Protein AF-0000000079972958 (afdb_homodimer)

Structure (mmCIF, N/CA/C/O back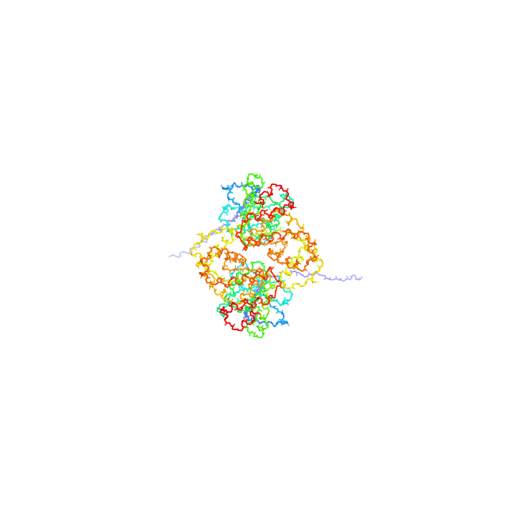bone):
data_AF-0000000079972958-model_v1
#
loop_
_entity.id
_entity.type
_entity.pdbx_description
1 polymer 'HET-domain-containing protein'
#
loop_
_atom_site.group_PDB
_atom_site.id
_atom_site.type_symbol
_atom_site.label_atom_id
_atom_site.label_alt_id
_atom_site.label_comp_id
_atom_site.label_asym_id
_atom_site.label_entity_id
_atom_site.label_seq_id
_atom_site.pdbx_PDB_ins_code
_atom_site.Cartn_x
_atom_site.Cartn_y
_atom_site.Cartn_z
_atom_site.occupancy
_atom_site.B_iso_or_equiv
_atom_site.auth_seq_id
_atom_site.auth_comp_id
_atom_site.auth_asym_id
_atom_site.auth_atom_id
_atom_site.pdbx_PDB_model_num
ATOM 1 N N . MET A 1 1 ? 38.952 42.717 -97.826 1 18.37 1 MET A N 1
ATOM 2 C CA . MET A 1 1 ? 38.58 41.315 -97.991 1 18.37 1 MET A CA 1
ATOM 3 C C . MET A 1 1 ? 37.731 40.835 -96.819 1 18.37 1 MET A C 1
ATOM 5 O O . MET A 1 1 ? 36.71 40.175 -97.016 1 18.37 1 MET A O 1
ATOM 9 N N . ARG A 1 2 ? 38.258 40.678 -95.54 1 16.23 2 ARG A N 1
ATOM 10 C CA . ARG A 1 2 ? 38.105 39.43 -94.799 1 16.23 2 ARG A CA 1
ATOM 11 C C . ARG A 1 2 ? 36.808 39.424 -93.998 1 16.23 2 ARG A C 1
ATOM 13 O O . ARG A 1 2 ? 36.576 38.523 -93.189 1 16.23 2 ARG A O 1
ATOM 20 N N . SER A 1 3 ? 36.064 40.448 -93.838 1 21.9 3 SER A N 1
ATOM 21 C CA . SER A 1 3 ? 35.404 40.597 -92.544 1 21.9 3 SER A CA 1
ATOM 22 C C . SER A 1 3 ? 34.349 39.516 -92.335 1 21.9 3 SER A C 1
ATOM 24 O O . SER A 1 3 ? 33.415 39.39 -93.13 1 21.9 3 SER A O 1
ATOM 26 N N . SER A 1 4 ? 34.718 38.474 -91.645 1 19.03 4 SER A N 1
ATOM 27 C CA . SER A 1 4 ? 34.192 37.132 -91.417 1 19.03 4 SER A CA 1
ATOM 28 C C . SER A 1 4 ? 32.726 37.176 -91.001 1 19.03 4 SER A C 1
ATOM 30 O O . SER A 1 4 ? 32.203 38.24 -90.663 1 19.03 4 SER A O 1
ATOM 32 N N . GLY A 1 5 ? 32.217 36.216 -90.134 1 18.17 5 GLY A N 1
ATOM 33 C CA . GLY A 1 5 ? 31.414 35.009 -90.249 1 18.17 5 GLY A CA 1
ATOM 34 C C . GLY A 1 5 ? 30.055 35.132 -89.587 1 18.17 5 GLY A C 1
ATOM 35 O O . GLY A 1 5 ? 29.027 34.864 -90.212 1 18.17 5 GLY A O 1
ATOM 36 N N . HIS A 1 6 ? 29.929 35.102 -88.16 1 19.56 6 HIS A N 1
ATOM 37 C CA . HIS A 1 6 ? 29.266 34.005 -87.464 1 19.56 6 HIS A CA 1
ATOM 38 C C . HIS A 1 6 ? 27.795 34.32 -87.214 1 19.56 6 HIS A C 1
ATOM 40 O O . HIS A 1 6 ? 27.444 35.46 -86.902 1 19.56 6 HIS A O 1
ATOM 46 N N . ARG A 1 7 ? 26.712 33.443 -87.592 1 19.74 7 ARG A N 1
ATOM 47 C CA . ARG A 1 7 ? 25.304 33.23 -87.911 1 19.74 7 ARG A CA 1
ATOM 48 C C . ARG A 1 7 ? 24.485 32.994 -86.646 1 19.74 7 ARG A C 1
ATOM 50 O O . ARG A 1 7 ? 23.284 32.726 -86.718 1 19.74 7 ARG A O 1
ATOM 57 N N . CYS A 1 8 ? 25.069 33.029 -85.416 1 17.07 8 CYS A N 1
ATOM 58 C CA . CYS A 1 8 ? 24.631 31.94 -84.551 1 17.07 8 CYS A CA 1
ATOM 59 C C . CYS A 1 8 ? 23.129 32.012 -84.301 1 17.07 8 CYS A C 1
ATOM 61 O O . CYS A 1 8 ? 22.415 31.026 -84.495 1 17.07 8 CYS A O 1
ATOM 63 N N . ALA A 1 9 ? 22.483 32.629 -83.243 1 18.6 9 ALA A N 1
ATOM 64 C CA . ALA A 1 9 ? 21.988 31.973 -82.036 1 18.6 9 ALA A CA 1
ATOM 65 C C . ALA A 1 9 ? 20.463 31.928 -82.023 1 18.6 9 ALA A C 1
ATOM 67 O O . ALA A 1 9 ? 19.862 31.284 -81.159 1 18.6 9 ALA A O 1
ATOM 68 N N . ASN A 1 10 ? 19.574 32.399 -82.988 1 19.25 10 ASN A N 1
ATOM 69 C CA . ASN A 1 10 ? 18.345 32.877 -82.364 1 19.25 10 ASN A CA 1
ATOM 70 C C . ASN A 1 10 ? 17.445 31.72 -81.939 1 19.25 10 ASN A C 1
ATOM 72 O O . ASN A 1 10 ? 17.091 30.871 -82.759 1 19.25 10 ASN A O 1
ATOM 76 N N . TYR A 1 11 ? 17.51 31.233 -80.711 1 20.78 11 TYR A N 1
ATOM 77 C CA . TYR A 1 11 ? 16.89 30.112 -80.014 1 20.78 11 TYR A CA 1
ATOM 78 C C . TYR A 1 11 ? 15.37 30.185 -80.107 1 20.78 11 TYR A C 1
ATOM 80 O O . TYR A 1 11 ? 14.8 31.274 -80.209 1 20.78 11 TYR A O 1
ATOM 88 N N . GLY A 1 12 ? 14.698 29.094 -80.548 1 20.96 12 GLY A N 1
ATOM 89 C CA . GLY A 1 12 ? 13.423 28.559 -81 1 20.96 12 GLY A CA 1
ATOM 90 C C . GLY A 1 12 ? 12.32 28.693 -79.967 1 20.96 12 GLY A C 1
ATOM 91 O O . GLY A 1 12 ? 12.592 28.772 -78.767 1 20.96 12 GLY A O 1
ATOM 92 N N . PRO A 1 13 ? 11.174 29.206 -80.44 1 20.55 13 PRO A N 1
ATOM 93 C CA . PRO A 1 13 ? 9.987 29.64 -79.699 1 20.55 13 PRO A CA 1
ATOM 94 C C . PRO A 1 13 ? 9.439 28.555 -78.775 1 20.55 13 PRO A C 1
ATOM 96 O O . PRO A 1 13 ? 9.709 27.369 -78.981 1 20.55 13 PRO A O 1
ATOM 99 N N . ARG A 1 14 ? 9.023 28.847 -77.562 1 23.15 14 ARG A N 1
ATOM 100 C CA . ARG A 1 14 ? 8.529 28.323 -76.293 1 23.15 14 ARG A CA 1
ATOM 101 C C . ARG A 1 14 ? 7.156 27.682 -76.462 1 23.15 14 ARG A C 1
ATOM 103 O O . ARG A 1 14 ? 6.185 28.362 -76.798 1 23.15 14 ARG A O 1
ATOM 110 N N . GLY A 1 15 ? 7.053 26.594 -77.332 1 19.16 15 GLY A N 1
ATOM 111 C CA . GLY A 1 15 ? 5.723 26.044 -77.544 1 19.16 15 GLY A CA 1
ATOM 112 C C . GLY A 1 15 ? 5.017 25.676 -76.253 1 19.16 15 GLY A C 1
ATOM 113 O O . GLY A 1 15 ? 5.643 25.169 -75.319 1 19.16 15 GLY A O 1
ATOM 114 N N . ALA A 1 16 ? 4 26.368 -75.877 1 23.12 16 ALA A N 1
ATOM 115 C CA . ALA A 1 16 ? 3.148 26.347 -74.691 1 23.12 16 ALA A CA 1
ATOM 116 C C . ALA A 1 16 ? 2.384 25.03 -74.587 1 23.12 16 ALA A C 1
ATOM 118 O O . ALA A 1 16 ? 1.653 24.804 -73.619 1 23.12 16 ALA A O 1
ATOM 119 N N . LEU A 1 17 ? 2.979 23.876 -74.982 1 21.68 17 LEU A N 1
ATOM 120 C CA . LEU A 1 17 ? 1.943 22.864 -75.16 1 21.68 17 LEU A CA 1
ATOM 121 C C . LEU A 1 17 ? 1.133 22.685 -73.88 1 21.68 17 LEU A C 1
ATOM 123 O O . LEU A 1 17 ? 1.622 22.972 -72.786 1 21.68 17 LEU A O 1
ATOM 127 N N . PRO A 1 18 ? -0.15 22.084 -74.059 1 22.5 18 PRO A N 1
ATOM 128 C CA . PRO A 1 18 ? -1.396 21.914 -73.309 1 22.5 18 PRO A CA 1
ATOM 129 C C . PRO A 1 18 ? -1.223 21.043 -72.066 1 22.5 18 PRO A C 1
ATOM 131 O O . PRO A 1 18 ? -0.293 20.235 -71.999 1 22.5 18 PRO A O 1
ATOM 134 N N . ARG A 1 19 ? -1.933 21.499 -70.976 1 24.35 19 ARG A N 1
ATOM 135 C CA . ARG A 1 19 ? -2.154 21.146 -69.577 1 24.35 19 ARG A CA 1
ATOM 136 C C . ARG A 1 19 ? -2.73 19.74 -69.452 1 24.35 19 ARG A C 1
ATOM 138 O O . ARG A 1 19 ? -3.946 19.568 -69.345 1 24.35 19 ARG A O 1
ATOM 145 N N . HIS A 1 20 ? -2.487 18.769 -70.363 1 21.96 20 HIS A N 1
ATOM 146 C CA . HIS A 1 20 ? -3.293 17.594 -70.048 1 21.96 20 HIS A CA 1
ATOM 147 C C . HIS A 1 20 ? -2.956 17.05 -68.664 1 21.96 20 HIS A C 1
ATOM 149 O O . HIS A 1 20 ? -1.799 16.73 -68.382 1 21.96 20 HIS A O 1
ATOM 155 N N . GLN A 1 21 ? -3.674 17.579 -67.679 1 23.26 21 GLN A N 1
ATOM 156 C CA . GLN A 1 21 ? -3.615 17.074 -66.311 1 23.26 21 GLN A CA 1
ATOM 157 C C . GLN A 1 21 ? -3.926 15.581 -66.262 1 23.26 21 GLN A C 1
ATOM 159 O O . GLN A 1 21 ? -5.041 15.163 -66.58 1 23.26 21 GLN A O 1
ATOM 164 N N . ARG A 1 22 ? -3.03 14.696 -66.824 1 23.38 22 ARG A N 1
ATOM 165 C CA . ARG A 1 22 ? -3.284 13.279 -66.584 1 23.38 22 ARG A CA 1
ATOM 166 C C . ARG A 1 22 ? -3.563 13.015 -65.108 1 23.38 22 ARG A C 1
ATOM 168 O O . ARG A 1 22 ? -2.757 13.369 -64.246 1 23.38 22 ARG A O 1
ATOM 175 N N . ASN A 1 23 ? -4.822 12.961 -64.752 1 23.65 23 ASN A N 1
ATOM 176 C CA . ASN A 1 23 ? -5.325 12.411 -63.498 1 23.65 23 ASN A CA 1
ATOM 177 C C . ASN A 1 23 ? -4.793 11.003 -63.249 1 23.65 23 ASN A C 1
ATOM 179 O O . ASN A 1 23 ? -5.175 10.059 -63.943 1 23.65 23 ASN A O 1
ATOM 183 N N . ALA A 1 24 ? -3.474 10.82 -63.257 1 26.4 24 ALA A N 1
ATOM 184 C CA . ALA A 1 24 ? -3.03 9.486 -62.862 1 26.4 24 ALA A CA 1
ATOM 185 C C . ALA A 1 24 ? -3.75 9.019 -61.6 1 26.4 24 ALA A C 1
ATOM 187 O O . ALA A 1 24 ? -3.7 9.688 -60.565 1 26.4 24 ALA A O 1
ATOM 188 N N . ARG A 1 25 ? -4.841 8.301 -61.832 1 27.37 25 ARG A N 1
ATOM 189 C CA . ARG A 1 25 ? -5.444 7.469 -60.795 1 27.37 25 ARG A CA 1
ATOM 190 C C . ARG A 1 25 ? -4.38 6.687 -60.033 1 27.37 25 ARG A C 1
ATOM 192 O O . ARG A 1 25 ? -3.687 5.846 -60.611 1 27.37 25 ARG A O 1
ATOM 199 N N . ILE A 1 26 ? -3.594 7.366 -59.219 1 28.42 26 ILE A N 1
ATOM 200 C CA . ILE A 1 26 ? -2.763 6.58 -58.314 1 28.42 26 ILE A CA 1
ATOM 201 C C . ILE A 1 26 ? -3.602 5.48 -57.667 1 28.42 26 ILE A C 1
ATOM 203 O O . ILE A 1 26 ? -4.568 5.765 -56.956 1 28.42 26 ILE A O 1
ATOM 207 N N . SER A 1 27 ? -3.909 4.431 -58.501 1 28.02 27 SER A N 1
ATOM 208 C CA . SER A 1 27 ? -4.423 3.251 -57.812 1 28.02 27 SER A CA 1
ATOM 209 C C . SER A 1 27 ? -3.647 2.98 -56.527 1 28.02 27 SER A C 1
ATOM 211 O O . SER A 1 27 ? -2.449 2.694 -56.568 1 28.02 27 SER A O 1
ATOM 213 N N . VAL A 1 28 ? -3.995 3.745 -55.524 1 29.52 28 VAL A N 1
ATOM 214 C CA . VAL A 1 28 ? -3.518 3.308 -54.216 1 29.52 28 VAL A CA 1
ATOM 215 C C . VAL A 1 28 ? -3.658 1.793 -54.094 1 29.52 28 VAL A C 1
ATOM 217 O O . VAL A 1 28 ? -4.772 1.264 -54.099 1 29.52 28 VAL A O 1
ATOM 220 N N . ILE A 1 29 ? -2.866 1.019 -54.817 1 31.77 29 ILE A N 1
ATOM 221 C CA . ILE A 1 29 ? -2.795 -0.39 -54.445 1 31.77 29 ILE A CA 1
ATOM 222 C C . ILE A 1 29 ? -2.928 -0.531 -52.93 1 31.77 29 ILE A C 1
ATOM 224 O O . ILE A 1 29 ? -2.128 0.027 -52.175 1 31.77 29 ILE A O 1
ATOM 228 N N . GLN A 1 30 ? -4.202 -0.473 -52.499 1 33.03 30 GLN A N 1
ATOM 229 C CA . GLN A 1 30 ? -4.438 -0.935 -51.135 1 33.03 30 GLN A CA 1
ATOM 230 C C . GLN A 1 30 ? -3.547 -2.127 -50.797 1 33.03 30 GLN A C 1
ATOM 232 O O . GLN A 1 30 ? -3.504 -3.108 -51.543 1 33.03 30 GLN A O 1
ATOM 237 N N . SER A 1 31 ? -2.339 -1.907 -50.422 1 35.89 31 SER A N 1
ATOM 238 C CA . SER A 1 31 ? -1.564 -3.041 -49.931 1 35.89 31 SER A CA 1
ATOM 239 C C . SER A 1 31 ? -2.468 -4.104 -49.315 1 35.89 31 SER A C 1
ATOM 241 O O . SER A 1 31 ? -3.497 -3.78 -48.718 1 35.89 31 SER A O 1
ATOM 243 N N . PRO A 1 32 ? -2.637 -5.289 -49.892 1 33.8 32 PRO A N 1
ATOM 244 C CA . PRO A 1 32 ? -3.467 -6.313 -49.253 1 33.8 32 PRO A CA 1
ATOM 245 C C . PRO A 1 32 ? -3.474 -6.202 -47.73 1 33.8 32 PRO A C 1
ATOM 247 O O . PRO A 1 32 ? -2.487 -5.762 -47.135 1 33.8 32 PRO A O 1
ATOM 250 N N . ARG A 1 33 ? -4.514 -5.962 -47.135 1 37.81 33 ARG A N 1
ATOM 251 C CA . ARG A 1 33 ? -4.697 -6.221 -45.711 1 37.81 33 ARG A CA 1
ATOM 252 C C . ARG A 1 33 ? -3.919 -7.458 -45.274 1 37.81 33 ARG A C 1
ATOM 254 O O . ARG A 1 33 ? -4.214 -8.571 -45.714 1 37.81 33 ARG A O 1
ATOM 261 N N . ARG A 1 34 ? -2.568 -7.435 -45.194 1 39.12 34 ARG A N 1
ATOM 262 C CA . ARG A 1 34 ? -1.866 -8.566 -44.596 1 39.12 34 ARG A CA 1
ATOM 263 C C . ARG A 1 34 ? -2.733 -9.255 -43.547 1 39.12 34 ARG A C 1
ATOM 265 O O . ARG A 1 34 ? -3.204 -8.614 -42.605 1 39.12 34 ARG A O 1
ATOM 272 N N . HIS A 1 35 ? -3.527 -10.127 -43.841 1 42.9 35 HIS A N 1
ATOM 273 C CA . HIS A 1 35 ? -4.111 -11.023 -42.849 1 42.9 35 HIS A CA 1
ATOM 274 C C . HIS A 1 35 ? -3.127 -11.311 -41.72 1 42.9 35 HIS A C 1
ATOM 276 O O . HIS A 1 35 ? -2.164 -12.059 -41.906 1 42.9 35 HIS A O 1
ATOM 282 N N . HIS A 1 36 ? -2.716 -10.38 -41.015 1 51.41 36 HIS A N 1
ATOM 283 C CA . HIS A 1 36 ? -1.821 -10.523 -39.872 1 51.41 36 HIS A CA 1
ATOM 284 C C . HIS A 1 36 ? -2.18 -11.749 -39.04 1 51.41 36 HIS A C 1
ATOM 286 O O . HIS A 1 36 ? -3.266 -11.814 -38.459 1 51.41 36 HIS A O 1
ATOM 292 N N . PHE A 1 37 ? -1.855 -12.922 -39.533 1 58.39 37 PHE A N 1
ATOM 293 C CA . PHE A 1 37 ? -2.005 -14.186 -38.822 1 58.39 37 PHE A CA 1
ATOM 294 C C . PHE A 1 37 ? -1.494 -14.066 -37.391 1 58.39 37 PHE A C 1
ATOM 296 O O . PHE A 1 37 ? -0.339 -13.696 -37.168 1 58.39 37 PHE A O 1
ATOM 303 N N . ILE A 1 38 ? -2.388 -13.879 -36.439 1 71.11 38 ILE A N 1
ATOM 304 C CA . ILE A 1 38 ? -2.05 -13.877 -35.02 1 71.11 38 ILE A CA 1
ATOM 305 C C . ILE A 1 38 ? -1.629 -15.28 -34.588 1 71.11 38 ILE A C 1
ATOM 307 O O . ILE A 1 38 ? -2.337 -16.256 -34.849 1 71.11 38 ILE A O 1
ATOM 311 N N . MET A 1 39 ? -0.328 -15.495 -34.405 1 82.48 39 MET A N 1
ATOM 312 C CA . MET A 1 39 ? 0.185 -16.798 -33.993 1 82.48 39 MET A CA 1
ATOM 313 C C . MET A 1 39 ? 0.313 -16.878 -32.475 1 82.48 39 MET A C 1
ATOM 315 O O . MET A 1 39 ? 0.32 -15.851 -31.794 1 82.48 39 MET A O 1
ATOM 319 N N . ALA A 1 40 ? 0.333 -18.091 -31.983 1 86.75 40 ALA A N 1
ATOM 320 C CA . ALA A 1 40 ? 0.544 -18.343 -30.56 1 86.75 40 ALA A CA 1
ATOM 321 C C . ALA A 1 40 ? 1.968 -17.984 -30.145 1 86.75 40 ALA A C 1
ATOM 323 O O . ALA A 1 40 ? 2.92 -18.239 -30.886 1 86.75 40 ALA A O 1
ATOM 324 N N . TYR A 1 41 ? 2.111 -17.381 -29.112 1 89.19 41 TYR A N 1
ATOM 325 C CA . TYR A 1 41 ? 3.414 -17.019 -28.567 1 89.19 41 TYR A CA 1
ATOM 326 C C . TYR A 1 41 ? 4.211 -18.261 -28.187 1 89.19 41 TYR A C 1
ATOM 328 O O . TYR A 1 41 ? 3.658 -19.218 -27.641 1 89.19 41 TYR A O 1
ATOM 336 N N . SER A 1 42 ? 5.469 -18.257 -28.466 1 88.62 42 SER A N 1
ATOM 337 C CA . SER A 1 42 ? 6.366 -19.334 -28.06 1 88.62 42 SER A CA 1
ATOM 338 C C . SER A 1 42 ? 7.328 -18.87 -26.971 1 88.62 42 SER A C 1
ATOM 340 O O . SER A 1 42 ? 8.112 -17.943 -27.182 1 88.62 42 SER A O 1
ATOM 342 N N . TYR A 1 43 ? 7.259 -19.543 -25.88 1 93.25 43 TYR A N 1
ATOM 343 C CA . TYR A 1 43 ? 8.137 -19.202 -24.766 1 93.25 43 TYR A CA 1
ATOM 344 C C . TYR A 1 43 ? 9.596 -19.453 -25.125 1 93.25 43 TYR A C 1
ATOM 346 O O . TYR A 1 43 ? 9.922 -20.457 -25.763 1 93.25 43 TYR A O 1
ATOM 354 N N . GLU A 1 44 ? 10.364 -18.554 -24.81 1 91.02 44 GLU A N 1
ATOM 355 C CA . GLU A 1 44 ? 11.804 -18.778 -24.898 1 91.02 44 GLU A CA 1
ATOM 356 C C . GLU A 1 44 ? 12.343 -19.414 -23.62 1 91.02 44 GLU A C 1
ATOM 358 O O . GLU A 1 44 ? 11.892 -19.087 -22.52 1 91.02 44 GLU A O 1
ATOM 363 N N . ARG A 1 45 ? 13.288 -20.305 -23.805 1 91.83 45 ARG A N 1
ATOM 364 C CA . ARG A 1 45 ? 13.9 -20.955 -22.651 1 91.83 45 ARG A CA 1
ATOM 365 C C . ARG A 1 45 ? 14.59 -19.936 -21.75 1 91.83 45 ARG A C 1
ATOM 367 O O . ARG A 1 45 ? 15.231 -19.003 -22.238 1 91.83 45 ARG A O 1
ATOM 374 N N . LEU A 1 46 ? 14.493 -20.134 -20.439 1 93.34 46 LEU A N 1
ATOM 375 C CA . LEU A 1 46 ? 15.174 -19.278 -19.474 1 93.34 46 LEU A CA 1
ATOM 376 C C . LEU A 1 46 ? 16.678 -19.534 -19.487 1 93.34 46 LEU A C 1
ATOM 378 O O . LEU A 1 46 ? 17.118 -20.663 -19.717 1 93.34 46 LEU A O 1
ATOM 382 N N . ASP A 1 47 ? 17.456 -18.544 -19.286 1 87.85 47 ASP A N 1
ATOM 383 C CA . ASP A 1 47 ? 18.911 -18.622 -19.373 1 87.85 47 ASP A CA 1
ATOM 384 C C . ASP A 1 47 ? 19.469 -19.617 -18.358 1 87.85 47 ASP A C 1
ATOM 386 O O . ASP A 1 47 ? 20.365 -20.401 -18.678 1 87.85 47 ASP A O 1
ATOM 390 N N . THR A 1 48 ? 19.009 -19.49 -17.171 1 88.49 48 THR A N 1
ATOM 391 C CA . THR A 1 48 ? 19.456 -20.384 -16.108 1 88.49 48 THR A CA 1
ATOM 392 C C . THR A 1 48 ? 18.285 -20.796 -15.22 1 88.49 48 THR A C 1
ATOM 394 O O . THR A 1 48 ? 17.17 -20.297 -15.384 1 88.49 48 THR A O 1
ATOM 397 N N . HIS A 1 49 ? 18.595 -21.655 -14.313 1 86.61 49 HIS A N 1
ATOM 398 C CA . HIS A 1 49 ? 17.576 -22.145 -13.391 1 86.61 49 HIS A CA 1
ATOM 399 C C . HIS A 1 49 ? 17.218 -21.086 -12.353 1 86.61 49 HIS A C 1
ATOM 401 O O . HIS A 1 49 ? 16.214 -21.216 -11.65 1 86.61 49 HIS A O 1
ATOM 407 N N . ARG A 1 50 ? 17.938 -19.989 -12.31 1 90.91 50 ARG A N 1
ATOM 408 C CA . ARG A 1 50 ? 17.674 -18.925 -11.346 1 90.91 50 ARG A CA 1
ATOM 409 C C . ARG A 1 50 ? 16.911 -17.775 -11.995 1 90.91 50 ARG A C 1
ATOM 411 O O . ARG A 1 50 ? 16.481 -16.844 -11.31 1 90.91 50 ARG A O 1
ATOM 418 N N . ASN A 1 51 ? 16.77 -17.941 -13.255 1 95.61 51 ASN A N 1
ATOM 419 C CA . ASN A 1 51 ? 16.085 -16.856 -13.95 1 95.61 51 ASN A CA 1
ATOM 420 C C . ASN A 1 51 ? 14.57 -17.027 -13.901 1 95.61 51 ASN A C 1
ATOM 422 O O . ASN A 1 51 ? 14.065 -18.15 -13.94 1 95.61 51 ASN A O 1
ATOM 426 N N . ILE A 1 52 ? 13.975 -15.925 -13.811 1 96.74 52 ILE A N 1
ATOM 427 C CA . ILE A 1 52 ? 12.519 -15.894 -13.892 1 96.74 52 ILE A CA 1
ATOM 428 C C . ILE A 1 52 ? 12.083 -14.905 -14.97 1 96.74 52 ILE A C 1
ATOM 430 O O . ILE A 1 52 ? 12.872 -14.061 -15.403 1 96.74 52 ILE A O 1
ATOM 434 N N . ARG A 1 53 ? 10.86 -15.109 -15.44 1 96.89 53 ARG A N 1
ATOM 435 C CA . ARG A 1 53 ? 10.273 -14.219 -16.437 1 96.89 53 ARG A CA 1
ATOM 436 C C . ARG A 1 53 ? 9.397 -13.159 -15.777 1 96.89 53 ARG A C 1
ATOM 438 O O . ARG A 1 53 ? 8.558 -13.478 -14.932 1 96.89 53 ARG A O 1
ATOM 445 N N . ILE A 1 54 ? 9.671 -11.895 -16.108 1 97.81 54 ILE A N 1
ATOM 446 C CA . ILE A 1 54 ? 8.841 -10.792 -15.634 1 97.81 54 ILE A CA 1
ATOM 447 C C . ILE A 1 54 ? 7.933 -10.308 -16.762 1 97.81 54 ILE A C 1
ATOM 449 O O . ILE A 1 54 ? 8.39 -10.094 -17.887 1 97.81 54 ILE A O 1
ATOM 453 N N . LEU A 1 55 ? 6.679 -10.202 -16.464 1 97.88 55 LEU A N 1
ATOM 454 C CA . LEU A 1 55 ? 5.674 -9.694 -17.392 1 97.88 55 LEU A CA 1
ATOM 455 C C . LEU A 1 55 ? 5.661 -8.169 -17.398 1 97.88 55 LEU A C 1
ATOM 457 O O . LEU A 1 55 ? 5.407 -7.542 -16.367 1 97.88 55 LEU A O 1
ATOM 461 N N . LEU A 1 56 ? 6.008 -7.588 -18.478 1 97.84 56 LEU A N 1
ATOM 462 C CA . LEU A 1 56 ? 5.808 -6.156 -18.67 1 97.84 56 LEU A CA 1
ATOM 463 C C . LEU A 1 56 ? 4.443 -5.876 -19.289 1 97.84 56 LEU A C 1
ATOM 465 O O . LEU A 1 56 ? 4.256 -6.05 -20.496 1 97.84 56 LEU A O 1
ATOM 469 N N . LEU A 1 57 ? 3.509 -5.467 -18.493 1 97.28 57 LEU A N 1
ATOM 470 C CA . LEU A 1 57 ? 2.134 -5.247 -18.93 1 97.28 57 LEU A CA 1
ATOM 471 C C . LEU A 1 57 ? 1.942 -3.816 -19.421 1 97.28 57 LEU A C 1
ATOM 473 O O . LEU A 1 57 ? 2.141 -2.864 -18.663 1 97.28 57 LEU A O 1
ATOM 477 N N . ALA A 1 58 ? 1.513 -3.671 -20.613 1 96.01 58 ALA A N 1
ATOM 478 C CA . ALA A 1 58 ? 1.341 -2.352 -21.214 1 96.01 58 ALA A CA 1
ATOM 479 C C . ALA A 1 58 ? 0.171 -1.607 -20.578 1 96.01 58 ALA A C 1
ATOM 481 O O . ALA A 1 58 ? -0.86 -2.209 -20.266 1 96.01 58 ALA A O 1
ATOM 482 N N . PRO A 1 59 ? 0.337 -0.308 -20.44 1 94.72 59 PRO A N 1
ATOM 483 C CA . PRO A 1 59 ? -0.733 0.489 -19.836 1 94.72 59 PRO A CA 1
ATOM 484 C C . PRO A 1 59 ? -1.901 0.726 -20.79 1 94.72 59 PRO A C 1
ATOM 486 O O . PRO A 1 59 ? -1.767 0.524 -22 1 94.72 59 PRO A O 1
ATOM 489 N N . SER A 1 60 ? -3.03 1.007 -20.221 1 93.37 60 SER A N 1
ATOM 490 C CA . SER A 1 60 ? -4.181 1.472 -20.988 1 93.37 60 SER A CA 1
ATOM 491 C C . SER A 1 60 ? -5.171 2.22 -20.101 1 93.37 60 SER A C 1
ATOM 493 O O . SER A 1 60 ? -5.454 1.793 -18.98 1 93.37 60 SER A O 1
ATOM 495 N N . VAL A 1 61 ? -5.669 3.317 -20.577 1 88.82 61 VAL A N 1
ATOM 496 C CA . VAL A 1 61 ? -6.706 4.054 -19.862 1 88.82 61 VAL A CA 1
ATOM 497 C C . VAL A 1 61 ? -8.044 3.332 -20.003 1 88.82 61 VAL A C 1
ATOM 499 O O . VAL A 1 61 ? -8.913 3.446 -19.135 1 88.82 61 VAL A O 1
ATOM 502 N N . ASP A 1 62 ? -8.12 2.574 -21.088 1 88.87 62 ASP A N 1
ATOM 503 C CA . ASP A 1 62 ? -9.331 1.812 -21.375 1 88.87 62 ASP A CA 1
ATOM 504 C C . ASP A 1 62 ? -9.222 0.385 -20.842 1 88.87 62 ASP A C 1
ATOM 506 O O . ASP A 1 62 ? -8.489 -0.436 -21.397 1 88.87 62 ASP A O 1
ATOM 510 N N . HIS A 1 63 ? -10.011 0.064 -19.91 1 83.94 63 HIS A N 1
ATOM 511 C CA . HIS A 1 63 ? -9.957 -1.24 -19.259 1 83.94 63 HIS A CA 1
ATOM 512 C C . HIS A 1 63 ? -10.453 -2.341 -20.19 1 83.94 63 HIS A C 1
ATOM 514 O O . HIS A 1 63 ? -10.178 -3.522 -19.963 1 83.94 63 HIS A O 1
ATOM 520 N N . SER A 1 64 ? -11.135 -1.995 -21.153 1 88.49 64 SER A N 1
ATOM 521 C CA . SER A 1 64 ? -11.691 -2.987 -22.067 1 88.49 64 SER A CA 1
ATOM 522 C C . SER A 1 64 ? -10.725 -3.289 -23.209 1 88.49 64 SER A C 1
ATOM 524 O O . SER A 1 64 ? -10.928 -4.241 -23.964 1 88.49 64 SER A O 1
ATOM 526 N N . SER A 1 65 ? -9.658 -2.502 -23.351 1 91.74 65 SER A N 1
ATOM 527 C CA . SER A 1 65 ? -8.667 -2.731 -24.397 1 91.74 65 SER A CA 1
ATOM 528 C C . SER A 1 65 ? -7.914 -4.037 -24.169 1 91.74 65 SER A C 1
ATOM 530 O O . SER A 1 65 ? -7.759 -4.48 -23.029 1 91.74 65 SER A O 1
ATOM 532 N N . PRO A 1 66 ? -7.506 -4.63 -25.21 1 93.12 66 PRO A N 1
ATOM 533 C CA . PRO A 1 66 ? -6.752 -5.879 -25.076 1 93.12 66 PRO A CA 1
ATOM 534 C C . PRO A 1 66 ? -5.486 -5.717 -24.237 1 93.12 66 PRO A C 1
ATOM 536 O O . PRO A 1 66 ? -4.854 -4.658 -24.265 1 93.12 66 PRO A O 1
ATOM 539 N N . LEU A 1 67 ? -5.173 -6.739 -23.522 1 95.65 67 LEU A N 1
ATOM 540 C CA . LEU A 1 67 ? -3.937 -6.755 -22.747 1 95.65 67 LEU A CA 1
ATOM 541 C C . LEU A 1 67 ? -2.734 -7.011 -23.649 1 95.65 67 LEU A C 1
ATOM 543 O O . LEU A 1 67 ? -2.763 -7.914 -24.488 1 95.65 67 LEU A O 1
ATOM 547 N N . CYS A 1 68 ? -1.737 -6.233 -23.48 1 95.13 68 CYS A N 1
ATOM 548 C CA . CYS A 1 68 ? -0.495 -6.387 -24.229 1 95.13 68 CYS A CA 1
ATOM 549 C C . CYS A 1 68 ? 0.696 -6.529 -23.288 1 95.13 68 CYS A C 1
ATOM 551 O O . CYS A 1 68 ? 0.733 -5.901 -22.228 1 95.13 68 CYS A O 1
ATOM 553 N N . PHE A 1 69 ? 1.626 -7.332 -23.778 1 95.82 69 PHE A N 1
ATOM 554 C CA . PHE A 1 69 ? 2.717 -7.606 -22.85 1 95.82 69 PHE A CA 1
ATOM 555 C C . PHE A 1 69 ? 4.026 -7.82 -23.602 1 95.82 69 PHE A C 1
ATOM 557 O O . PHE A 1 69 ? 4.025 -8.001 -24.821 1 95.82 69 PHE A O 1
ATOM 564 N N . THR A 1 70 ? 5.13 -7.717 -22.907 1 94.91 70 THR A N 1
ATOM 565 C CA . THR A 1 70 ? 6.427 -8.303 -23.226 1 94.91 70 THR A CA 1
ATOM 566 C C . THR A 1 70 ? 7.019 -9.003 -22.006 1 94.91 70 THR A C 1
ATOM 568 O O . THR A 1 70 ? 6.497 -8.875 -20.896 1 94.91 70 THR A O 1
ATOM 571 N N . PHE A 1 71 ? 8.05 -9.869 -22.276 1 95.5 71 PHE A N 1
ATOM 572 C CA . PHE A 1 71 ? 8.722 -10.542 -21.17 1 95.5 71 PHE A CA 1
ATOM 573 C C . PHE A 1 71 ? 10.15 -10.034 -21.014 1 95.5 71 PHE A C 1
ATOM 575 O O . PHE A 1 71 ? 10.788 -9.646 -21.995 1 95.5 71 PHE A O 1
ATOM 582 N N . GLU A 1 72 ? 10.545 -10 -19.838 1 95.82 72 GLU A N 1
ATOM 583 C CA . GLU A 1 72 ? 11.946 -9.782 -19.489 1 95.82 72 GLU A CA 1
ATOM 584 C C . GLU A 1 72 ? 12.473 -10.901 -18.596 1 95.82 72 GLU A C 1
ATOM 586 O O . GLU A 1 72 ? 11.814 -11.296 -17.632 1 95.82 72 GLU A O 1
ATOM 591 N N . ASP A 1 73 ? 13.592 -11.41 -18.927 1 95.33 73 ASP A N 1
ATOM 592 C CA . ASP A 1 73 ? 14.26 -12.43 -18.125 1 95.33 73 ASP A CA 1
ATOM 593 C C . ASP A 1 73 ? 15.205 -11.796 -17.107 1 95.33 73 ASP A C 1
ATOM 595 O O . ASP A 1 73 ? 16.061 -10.985 -17.467 1 95.33 73 ASP A O 1
ATOM 599 N N . ILE A 1 74 ? 15.043 -12.177 -15.876 1 95.78 74 ILE A N 1
ATOM 600 C CA . ILE A 1 74 ? 15.907 -11.573 -14.867 1 95.78 74 ILE A CA 1
ATOM 601 C C . ILE A 1 74 ? 16.405 -12.648 -13.903 1 95.78 74 ILE A C 1
ATOM 603 O O . ILE A 1 74 ? 15.713 -13.639 -13.658 1 95.78 74 ILE A O 1
ATOM 607 N N . ASP A 1 75 ? 17.543 -12.435 -13.412 1 95.1 75 ASP A N 1
ATOM 608 C CA . ASP A 1 75 ? 18.078 -13.274 -12.344 1 95.1 75 ASP A CA 1
ATOM 609 C C . ASP A 1 75 ? 17.412 -12.953 -11.008 1 95.1 75 ASP A C 1
ATOM 611 O O . ASP A 1 75 ? 17.434 -11.806 -10.557 1 95.1 75 ASP A O 1
ATOM 615 N N . ILE A 1 76 ? 16.858 -13.985 -10.339 1 92.55 76 ILE A N 1
ATOM 616 C CA . ILE A 1 76 ? 16.062 -13.793 -9.133 1 92.55 76 ILE A CA 1
ATOM 617 C C . ILE A 1 76 ? 16.923 -13.165 -8.04 1 92.55 76 ILE A C 1
ATOM 619 O O . ILE A 1 76 ? 16.426 -12.394 -7.215 1 92.55 76 ILE A O 1
ATOM 623 N N . ILE A 1 77 ? 18.176 -13.346 -8 1 85.48 77 ILE A N 1
ATOM 624 C CA . ILE A 1 77 ? 19.06 -12.84 -6.954 1 85.48 77 ILE A CA 1
ATOM 625 C C . ILE A 1 77 ? 19.179 -11.322 -7.069 1 85.48 77 ILE A C 1
ATOM 627 O O . ILE A 1 77 ? 19.398 -10.634 -6.07 1 85.48 77 ILE A O 1
ATOM 631 N N . ASN A 1 78 ? 18.914 -10.799 -8.286 1 83.73 78 ASN A N 1
ATOM 632 C CA . ASN A 1 78 ? 19.019 -9.364 -8.527 1 83.73 78 ASN A CA 1
ATOM 633 C C . ASN A 1 78 ? 17.648 -8.73 -8.744 1 83.73 78 ASN A C 1
ATOM 635 O O . ASN A 1 78 ? 17.551 -7.608 -9.245 1 83.73 78 ASN A O 1
ATOM 639 N N . ALA A 1 79 ? 16.65 -9.446 -8.354 1 86.39 79 ALA A N 1
ATOM 640 C CA . ALA A 1 79 ? 15.312 -9.013 -8.747 1 86.39 79 ALA A CA 1
ATOM 641 C C . ALA A 1 79 ? 14.625 -8.257 -7.614 1 86.39 79 ALA A C 1
ATOM 643 O O . ALA A 1 79 ? 13.477 -7.827 -7.752 1 86.39 79 ALA A O 1
ATOM 644 N N . ASP A 1 80 ? 15.297 -7.917 -6.544 1 82.81 80 ASP A N 1
ATOM 645 C CA . ASP A 1 80 ? 14.669 -7.293 -5.383 1 82.81 80 ASP A CA 1
ATOM 646 C C . ASP A 1 80 ? 13.978 -5.987 -5.768 1 82.81 80 ASP A C 1
ATOM 648 O O . ASP A 1 80 ? 14.605 -5.092 -6.34 1 82.81 80 ASP A O 1
ATOM 652 N N . ASP A 1 81 ? 12.702 -5.966 -5.501 1 85.73 81 ASP A N 1
ATOM 653 C CA . ASP A 1 81 ? 11.905 -4.749 -5.621 1 85.73 81 ASP A CA 1
ATOM 654 C C . ASP A 1 81 ? 11.719 -4.357 -7.086 1 85.73 81 ASP A C 1
ATOM 656 O O . ASP A 1 81 ? 11.512 -3.182 -7.398 1 85.73 81 ASP A O 1
ATOM 660 N N . GLN A 1 82 ? 11.879 -5.296 -8.021 1 91.48 82 GLN A N 1
ATOM 661 C CA . GLN A 1 82 ? 11.85 -4.943 -9.436 1 91.48 82 GLN A CA 1
ATOM 662 C C . GLN A 1 82 ? 10.515 -5.323 -10.071 1 91.48 82 GLN A C 1
ATOM 664 O O . GLN A 1 82 ? 10.254 -4.989 -11.228 1 91.48 82 GLN A O 1
ATOM 669 N N . TYR A 1 83 ? 9.769 -5.986 -9.315 1 95.99 83 TYR A N 1
ATOM 670 C CA . TYR A 1 83 ? 8.484 -6.44 -9.835 1 95.99 83 TYR A CA 1
ATOM 671 C C . TYR A 1 83 ? 7.473 -6.62 -8.709 1 95.99 83 TYR A C 1
ATOM 673 O O . TYR A 1 83 ? 7.837 -6.602 -7.531 1 95.99 83 TYR A O 1
ATOM 681 N N . GLU A 1 84 ? 6.216 -6.702 -9.057 1 97.02 84 GLU A N 1
ATOM 682 C CA . GLU A 1 84 ? 5.136 -7.095 -8.158 1 97.02 84 GLU A CA 1
ATOM 683 C C . GLU A 1 84 ? 4.625 -8.495 -8.488 1 97.02 84 GLU A C 1
ATOM 685 O O . GLU A 1 84 ? 4.535 -8.868 -9.66 1 97.02 84 GLU A O 1
ATOM 690 N N . ALA A 1 85 ? 4.365 -9.255 -7.502 1 97.42 85 ALA A N 1
ATOM 691 C CA . ALA A 1 85 ? 3.898 -10.622 -7.72 1 97.42 85 ALA A CA 1
ATOM 692 C C . ALA A 1 85 ? 2.392 -10.729 -7.501 1 97.42 85 ALA A C 1
ATOM 694 O O . ALA A 1 85 ? 1.86 -10.19 -6.527 1 97.42 85 ALA A O 1
ATOM 695 N N . ILE A 1 86 ? 1.705 -11.413 -8.388 1 97.56 86 ILE A N 1
ATOM 696 C CA . ILE A 1 86 ? 0.262 -11.6 -8.286 1 97.56 86 ILE A CA 1
ATOM 697 C C . ILE A 1 86 ? -0.04 -12.967 -7.675 1 97.56 86 ILE A C 1
ATOM 699 O O . ILE A 1 86 ? 0.515 -13.981 -8.103 1 97.56 86 ILE A O 1
ATOM 703 N N . SER A 1 87 ? -0.819 -12.976 -6.647 1 95.71 87 SER A N 1
ATOM 704 C CA . SER A 1 87 ? -1.371 -14.188 -6.052 1 95.71 87 SER A CA 1
ATOM 705 C C . SER A 1 87 ? -2.867 -14.306 -6.324 1 95.71 87 SER A C 1
ATOM 707 O O . SER A 1 87 ? -3.63 -13.379 -6.044 1 95.71 87 SER A O 1
ATOM 709 N N . TYR A 1 88 ? -3.294 -15.384 -6.922 1 93.13 88 TYR A N 1
ATOM 710 C CA . TYR A 1 88 ? -4.677 -15.567 -7.347 1 93.13 88 TYR A CA 1
ATOM 711 C C . TYR A 1 88 ? -5.037 -17.046 -7.41 1 93.13 88 TYR A C 1
ATOM 713 O O . TYR A 1 88 ? -4.162 -17.909 -7.312 1 93.13 88 TYR A O 1
ATOM 721 N N . VAL A 1 89 ? -6.31 -17.293 -7.487 1 89.17 89 VAL A N 1
ATOM 722 C CA . VAL A 1 89 ? -6.773 -18.662 -7.689 1 89.17 89 VAL A CA 1
ATOM 723 C C . VAL A 1 89 ? -6.979 -18.924 -9.18 1 89.17 89 VAL A C 1
ATOM 725 O O . VAL A 1 89 ? -7.627 -18.135 -9.871 1 89.17 89 VAL A O 1
ATOM 728 N N . TRP A 1 90 ? -6.47 -19.955 -9.637 1 82 90 TRP A N 1
ATOM 729 C CA . TRP A 1 90 ? -6.552 -20.282 -11.057 1 82 90 TRP A CA 1
ATOM 730 C C . TRP A 1 90 ? -8.001 -20.479 -11.488 1 82 90 TRP A C 1
ATOM 732 O O . TRP A 1 90 ? -8.375 -20.129 -12.61 1 82 90 TRP A O 1
ATOM 742 N N . GLY A 1 91 ? -8.825 -20.975 -10.488 1 77.67 91 GLY A N 1
ATOM 743 C CA . GLY A 1 91 ? -10.15 -21.433 -10.875 1 77.67 91 GLY A CA 1
ATOM 744 C C . GLY A 1 91 ? -10.119 -22.604 -11.838 1 77.67 91 GLY A C 1
ATOM 745 O O . GLY A 1 91 ? -9.32 -23.528 -11.675 1 77.67 91 GLY A O 1
ATOM 746 N N . VAL A 1 92 ? -11.049 -22.588 -12.782 1 80.19 92 VAL A N 1
ATOM 747 C CA . VAL A 1 92 ? -11.079 -23.614 -13.82 1 80.19 92 VAL A CA 1
ATOM 748 C C . VAL A 1 92 ? -9.904 -23.417 -14.775 1 80.19 92 VAL A C 1
ATOM 750 O O . VAL A 1 92 ? -9.72 -22.33 -15.327 1 80.19 92 VAL A O 1
ATOM 753 N N . PRO A 1 93 ? -9.024 -24.346 -14.782 1 82.75 93 PRO A N 1
ATOM 754 C CA . PRO A 1 93 ? -7.831 -24.196 -15.618 1 82.75 93 PRO A CA 1
ATOM 755 C C . PRO A 1 93 ? -8.153 -24.201 -17.111 1 82.75 93 PRO A C 1
ATOM 757 O O . PRO A 1 93 ? -7.613 -25.019 -17.86 1 82.75 93 PRO A O 1
ATOM 760 N N . LEU A 1 94 ? -9.113 -23.366 -17.524 1 86.47 94 LEU A N 1
ATOM 761 C CA . LEU A 1 94 ? -9.45 -23.138 -18.925 1 86.47 94 LEU A CA 1
ATOM 762 C C . LEU A 1 94 ? -8.759 -21.885 -19.453 1 86.47 94 LEU A C 1
ATOM 764 O O . LEU A 1 94 ? -8.896 -20.805 -18.874 1 86.47 94 LEU A O 1
ATOM 768 N N . PHE A 1 95 ? -8.008 -22.056 -20.406 1 90.17 95 PHE A N 1
ATOM 769 C CA . PHE A 1 95 ? -7.246 -20.968 -21.008 1 90.17 95 PHE A CA 1
ATOM 770 C C . PHE A 1 95 ? -8.058 -20.277 -22.097 1 90.17 95 PHE A C 1
ATOM 772 O O . PHE A 1 95 ? -7.661 -20.267 -23.264 1 90.17 95 PHE A O 1
ATOM 779 N N . SER A 1 96 ? -9.107 -19.607 -21.708 1 91.47 96 SER A N 1
ATOM 780 C CA . SER A 1 96 ? -10.148 -19.102 -22.597 1 91.47 96 SER A CA 1
ATOM 781 C C . SER A 1 96 ? -9.884 -17.653 -22.992 1 91.47 96 SER A C 1
ATOM 783 O O . SER A 1 96 ? -10.575 -17.102 -23.851 1 91.47 96 SER A O 1
ATOM 785 N N . HIS A 1 97 ? -8.882 -17.038 -22.434 1 94.3 97 HIS A N 1
ATOM 786 C CA . HIS A 1 97 ? -8.621 -15.628 -22.705 1 94.3 97 HIS A CA 1
ATOM 787 C C . HIS A 1 97 ? -7.238 -15.431 -23.316 1 94.3 97 HIS A C 1
ATOM 789 O O . HIS A 1 97 ? -6.386 -16.318 -23.232 1 94.3 97 HIS A O 1
ATOM 795 N N . ARG A 1 98 ? -7.088 -14.252 -23.927 1 93.1 98 ARG A N 1
ATOM 796 C CA . ARG A 1 98 ? -5.843 -14.01 -24.648 1 93.1 98 ARG A CA 1
ATOM 797 C C . ARG A 1 98 ? -5.164 -12.736 -24.158 1 93.1 98 ARG A C 1
ATOM 799 O O . ARG A 1 98 ? -5.835 -11.791 -23.736 1 93.1 98 ARG A O 1
ATOM 806 N N . ILE A 1 99 ? -3.92 -12.776 -24.18 1 94.98 99 ILE A N 1
ATOM 807 C CA . ILE A 1 99 ? -3.053 -11.614 -24.016 1 94.98 99 ILE A CA 1
ATOM 808 C C . ILE A 1 99 ? -2.07 -11.535 -25.182 1 94.98 99 ILE A C 1
ATOM 810 O O . ILE A 1 99 ? -1.555 -12.559 -25.638 1 94.98 99 ILE A O 1
ATOM 814 N N . TYR A 1 100 ? -1.77 -10.288 -25.638 1 94.11 100 TYR A N 1
ATOM 815 C CA . TYR A 1 100 ? -1.073 -10.138 -26.911 1 94.11 100 TYR A CA 1
ATOM 816 C C . TYR A 1 100 ? 0.323 -9.563 -26.704 1 94.11 100 TYR A C 1
ATOM 818 O O . TYR A 1 100 ? 0.519 -8.677 -25.869 1 94.11 100 TYR A O 1
ATOM 826 N N . GLN A 1 101 ? 1.227 -10.157 -27.415 1 90.44 101 GLN A N 1
ATOM 827 C CA . GLN A 1 101 ? 2.593 -9.646 -27.355 1 90.44 101 GLN A CA 1
ATOM 828 C C . GLN A 1 101 ? 2.731 -8.353 -28.153 1 90.44 101 GLN A C 1
ATOM 830 O O . GLN A 1 101 ? 2.487 -8.332 -29.361 1 90.44 101 GLN A O 1
ATOM 835 N N . ASN A 1 102 ? 3.21 -7.198 -27.512 1 75.1 102 ASN A N 1
ATOM 836 C CA . ASN A 1 102 ? 3.574 -5.911 -28.096 1 75.1 102 ASN A CA 1
ATOM 837 C C . ASN A 1 102 ? 2.5 -5.406 -29.055 1 75.1 102 ASN A C 1
ATOM 839 O O . ASN A 1 102 ? 1.415 -5.985 -29.139 1 75.1 102 ASN A O 1
ATOM 843 N N . ASP A 1 103 ? 2.782 -4.362 -29.73 1 63.31 103 ASP A N 1
ATOM 844 C CA . ASP A 1 103 ? 1.855 -3.553 -30.515 1 63.31 103 ASP A CA 1
ATOM 845 C C . ASP A 1 103 ? 1.482 -4.254 -31.819 1 63.31 103 ASP A C 1
ATOM 847 O O . ASP A 1 103 ? 0.498 -3.89 -32.467 1 63.31 103 ASP A O 1
ATOM 851 N N . ASP A 1 104 ? 2.236 -5.286 -32.087 1 60.26 104 ASP A N 1
ATOM 852 C CA . ASP A 1 104 ? 1.929 -5.763 -33.432 1 60.26 104 ASP A CA 1
ATOM 853 C C . ASP A 1 104 ? 0.807 -6.798 -33.406 1 60.26 104 ASP A C 1
ATOM 855 O O . ASP A 1 104 ? 0.322 -7.222 -34.456 1 60.26 104 ASP A O 1
ATOM 859 N N . LEU A 1 105 ? 0.14 -6.996 -32.282 1 63.05 105 LEU A N 1
ATOM 860 C CA . LEU A 1 105 ? -0.979 -7.903 -32.053 1 63.05 105 LEU A CA 1
ATOM 861 C C . LEU A 1 105 ? -0.81 -9.189 -32.855 1 63.05 105 LEU A C 1
ATOM 863 O O . LEU A 1 105 ? -1.796 -9.839 -33.209 1 63.05 105 LEU A O 1
ATOM 867 N N . ASP A 1 106 ? 0.468 -9.573 -33.206 1 75.56 106 ASP A N 1
ATOM 868 C CA . ASP A 1 106 ? 0.678 -10.71 -34.097 1 75.56 106 ASP A CA 1
ATOM 869 C C . ASP A 1 106 ? 0.837 -12.006 -33.304 1 75.56 106 ASP A C 1
ATOM 871 O O . ASP A 1 106 ? 0.709 -13.099 -33.86 1 75.56 106 ASP A O 1
ATOM 875 N N . GLN A 1 107 ? 1.156 -11.91 -32.007 1 89.05 107 GLN A N 1
ATOM 876 C CA . GLN A 1 107 ? 1.297 -13.096 -31.169 1 89.05 107 GLN A CA 1
ATOM 877 C C . GLN A 1 107 ? 0.442 -12.985 -29.91 1 89.05 107 GLN A C 1
ATOM 879 O O . GLN A 1 107 ? 0.27 -11.893 -29.365 1 89.05 107 GLN A O 1
ATOM 884 N N . PHE A 1 108 ? -0.092 -14.163 -29.531 1 92.17 108 PHE A N 1
ATOM 885 C CA . PHE A 1 108 ? -0.926 -14.129 -28.335 1 92.17 108 PHE A CA 1
ATOM 886 C C . PHE A 1 108 ? -0.614 -15.311 -27.424 1 92.17 108 PHE A C 1
ATOM 888 O O . PHE A 1 108 ? -0.035 -16.305 -27.865 1 92.17 108 PHE A O 1
ATOM 895 N N . LEU A 1 109 ? -0.867 -15.178 -26.179 1 94.44 109 LEU A N 1
ATOM 896 C CA . LEU A 1 109 ? -0.857 -16.241 -25.179 1 94.44 109 LEU A CA 1
ATOM 897 C C . LEU A 1 109 ? -2.251 -16.456 -24.601 1 94.44 109 LEU A C 1
ATOM 899 O O . LEU A 1 109 ? -3.008 -15.499 -24.42 1 94.44 109 LEU A O 1
ATOM 903 N N . ARG A 1 110 ? -2.532 -17.723 -24.346 1 93.92 110 ARG A N 1
ATOM 904 C CA . ARG A 1 110 ? -3.795 -18.019 -23.677 1 93.92 110 ARG A CA 1
ATOM 905 C C . ARG A 1 110 ? -3.611 -18.089 -22.165 1 93.92 110 ARG A C 1
ATOM 907 O O . ARG A 1 110 ? -2.651 -18.691 -21.678 1 93.92 110 ARG A O 1
ATOM 914 N N . ILE A 1 111 ? -4.561 -17.458 -21.491 1 94.92 111 ILE A N 1
ATOM 915 C CA . ILE A 1 111 ? -4.522 -17.464 -20.033 1 94.92 111 ILE A CA 1
ATOM 916 C C . ILE A 1 111 ? -5.914 -17.764 -19.48 1 94.92 111 ILE A C 1
ATOM 918 O O . ILE A 1 111 ? -6.89 -17.808 -20.232 1 94.92 111 ILE A O 1
ATOM 922 N N . THR A 1 112 ? -5.936 -18.036 -18.21 1 94.94 112 THR A N 1
ATOM 923 C CA . THR A 1 112 ? -7.217 -18.309 -17.568 1 94.94 112 THR A CA 1
ATOM 924 C C . THR A 1 112 ? -8.018 -17.022 -17.392 1 94.94 112 THR A C 1
ATOM 926 O O . THR A 1 112 ? -7.457 -15.925 -17.431 1 94.94 112 THR A O 1
ATOM 929 N N . LYS A 1 113 ? -9.291 -17.217 -17.186 1 94.91 113 LYS A N 1
ATOM 930 C CA . LYS A 1 113 ? -10.149 -16.064 -16.93 1 94.91 113 LYS A CA 1
ATOM 931 C C . LYS A 1 113 ? -9.702 -15.314 -15.679 1 94.91 113 LYS A C 1
ATOM 933 O O . LYS A 1 113 ? -9.673 -14.081 -15.664 1 94.91 113 LYS A O 1
ATOM 938 N N . SER A 1 114 ? -9.396 -16.079 -14.632 1 94.48 114 SER A N 1
ATOM 939 C CA . SER A 1 114 ? -9.004 -15.472 -13.364 1 94.48 114 SER A CA 1
ATOM 940 C C . SER A 1 114 ? -7.771 -14.59 -13.531 1 94.48 114 SER A C 1
ATOM 942 O O . SER A 1 114 ? -7.735 -13.463 -13.031 1 94.48 114 SER A O 1
ATOM 944 N N . LEU A 1 115 ? -6.795 -15.076 -14.264 1 96.55 115 LEU A N 1
ATOM 945 C CA . LEU A 1 115 ? -5.583 -14.295 -14.488 1 96.55 115 LEU A CA 1
ATOM 946 C C . LEU A 1 115 ? -5.873 -13.084 -15.369 1 96.55 115 LEU A C 1
ATOM 948 O O . LEU A 1 115 ? -5.345 -11.996 -15.128 1 96.55 115 LEU A O 1
ATOM 952 N N . HIS A 1 116 ? -6.698 -13.293 -16.353 1 96.81 116 HIS A N 1
ATOM 953 C CA . HIS A 1 116 ? -7.085 -12.185 -17.218 1 96.81 116 HIS A CA 1
ATOM 954 C C . HIS A 1 116 ? -7.736 -11.062 -16.416 1 96.81 116 HIS A C 1
ATOM 956 O O . HIS A 1 116 ? -7.396 -9.89 -16.593 1 96.81 116 HIS A O 1
ATOM 962 N N . ASP A 1 117 ? -8.641 -11.465 -15.588 1 95.63 117 ASP A N 1
ATOM 963 C CA . ASP A 1 117 ? -9.329 -10.482 -14.756 1 95.63 117 ASP A CA 1
ATOM 964 C C . ASP A 1 117 ? -8.351 -9.771 -13.823 1 95.63 117 ASP A C 1
ATOM 966 O O . ASP A 1 117 ? -8.447 -8.559 -13.623 1 95.63 117 ASP A O 1
ATOM 970 N N . ALA A 1 118 ? -7.434 -10.493 -13.237 1 96.6 118 ALA A N 1
ATOM 971 C CA . ALA A 1 118 ? -6.425 -9.915 -12.353 1 96.6 118 ALA A CA 1
ATOM 972 C C . ALA A 1 118 ? -5.554 -8.909 -13.099 1 96.6 118 ALA A C 1
ATOM 974 O O . ALA A 1 118 ? -5.334 -7.794 -12.62 1 96.6 118 ALA A O 1
ATOM 975 N N . LEU A 1 119 ? -5.066 -9.287 -14.309 1 97.7 119 LEU A N 1
ATOM 976 C CA . LEU A 1 119 ? -4.201 -8.412 -15.093 1 97.7 119 LEU A CA 1
ATOM 977 C C . LEU A 1 119 ? -4.949 -7.157 -15.529 1 97.7 119 LEU A C 1
ATOM 979 O O . LEU A 1 119 ? -4.368 -6.071 -15.587 1 97.7 119 LEU A O 1
ATOM 983 N N . THR A 1 120 ? -6.195 -7.344 -15.839 1 96.58 120 THR A N 1
ATOM 984 C CA . THR A 1 120 ? -7.02 -6.193 -16.189 1 96.58 120 THR A CA 1
ATOM 985 C C . THR A 1 120 ? -7.147 -5.239 -15.005 1 96.58 120 THR A C 1
ATOM 987 O O . THR A 1 120 ? -7.013 -4.024 -15.163 1 96.58 120 THR A O 1
ATOM 990 N N . ARG A 1 121 ? -7.359 -5.788 -13.872 1 95.36 121 ARG A N 1
ATOM 991 C CA . ARG A 1 121 ? -7.516 -5.001 -12.653 1 95.36 121 ARG A CA 1
ATOM 992 C C . ARG A 1 121 ? -6.222 -4.274 -12.301 1 95.36 121 ARG A C 1
ATOM 994 O O . ARG A 1 121 ? -6.252 -3.126 -11.85 1 95.36 121 ARG A O 1
ATOM 1001 N N . PHE A 1 122 ? -5.1 -4.91 -12.49 1 96.53 122 PHE A N 1
ATOM 1002 C CA . PHE A 1 122 ? -3.843 -4.378 -11.977 1 96.53 122 PHE A CA 1
ATOM 1003 C C . PHE A 1 122 ? -3.114 -3.581 -13.051 1 96.53 122 PHE A C 1
ATOM 1005 O O . PHE A 1 122 ? -2.063 -2.992 -12.789 1 96.53 122 PHE A O 1
ATOM 1012 N N . ARG A 1 123 ? -3.654 -3.545 -14.203 1 96.36 123 ARG A N 1
ATOM 1013 C CA . ARG A 1 123 ? -3.087 -2.735 -15.277 1 96.36 123 ARG A CA 1
ATOM 1014 C C . ARG A 1 123 ? -3.085 -1.256 -14.905 1 96.36 123 ARG A C 1
ATOM 1016 O O . ARG A 1 123 ? -4.054 -0.754 -14.331 1 96.36 123 ARG A O 1
ATOM 1023 N N . HIS A 1 124 ? -1.962 -0.579 -15.154 1 94.1 124 HIS A N 1
ATOM 1024 C CA . HIS A 1 124 ? -1.88 0.858 -14.913 1 94.1 124 HIS A CA 1
ATOM 1025 C C . HIS A 1 124 ? -2.388 1.648 -16.114 1 94.1 124 HIS A C 1
ATOM 1027 O O . HIS A 1 124 ? -2.187 1.241 -17.26 1 94.1 124 HIS A O 1
ATOM 1033 N N . PRO A 1 125 ? -2.971 2.75 -15.916 1 91.87 125 PRO A N 1
ATOM 1034 C CA . PRO A 1 125 ? -3.531 3.497 -17.045 1 91.87 125 PRO A CA 1
ATOM 1035 C C . PRO A 1 125 ? -2.455 4.109 -17.939 1 91.87 125 PRO A C 1
ATOM 1037 O O . PRO A 1 125 ? -2.66 4.251 -19.148 1 91.87 125 PRO A O 1
ATOM 1040 N N . THR A 1 126 ? -1.286 4.454 -17.34 1 91.86 126 THR A N 1
ATOM 1041 C CA . THR A 1 126 ? -0.375 5.253 -18.151 1 91.86 126 THR A CA 1
ATOM 1042 C C . THR A 1 126 ? 1.048 4.71 -18.06 1 91.86 126 THR A C 1
ATOM 1044 O O . THR A 1 126 ? 1.944 5.178 -18.766 1 91.86 126 THR A O 1
ATOM 1047 N N . MET A 1 127 ? 1.278 3.738 -17.217 1 92.92 127 MET A N 1
ATOM 1048 C CA . MET A 1 127 ? 2.64 3.243 -17.04 1 92.92 127 MET A CA 1
ATOM 1049 C C . MET A 1 127 ? 2.695 1.728 -17.204 1 92.92 127 MET A C 1
ATOM 1051 O O . MET A 1 127 ? 1.751 1.026 -16.838 1 92.92 127 MET A O 1
ATOM 1055 N N . THR A 1 128 ? 3.839 1.263 -17.713 1 96 128 THR A N 1
ATOM 1056 C CA . THR A 1 128 ? 4.074 -0.174 -17.795 1 96 128 THR A CA 1
ATOM 1057 C C . THR A 1 128 ? 4.299 -0.766 -16.406 1 96 128 THR A C 1
ATOM 1059 O O . THR A 1 128 ? 5.053 -0.211 -15.604 1 96 128 THR A O 1
ATOM 1062 N N . ARG A 1 129 ? 3.657 -1.815 -16.13 1 97.02 129 ARG A N 1
ATOM 1063 C CA . ARG A 1 129 ? 3.852 -2.472 -14.841 1 97.02 129 ARG A CA 1
ATOM 1064 C C . ARG A 1 129 ? 4.678 -3.745 -14.995 1 97.02 129 ARG A C 1
ATOM 1066 O O . ARG A 1 129 ? 4.496 -4.497 -15.955 1 97.02 129 ARG A O 1
ATOM 1073 N N . ARG A 1 130 ? 5.614 -3.999 -14.123 1 98.05 130 ARG A N 1
ATOM 1074 C CA . ARG A 1 130 ? 6.408 -5.22 -14.038 1 98.05 130 ARG A CA 1
ATOM 1075 C C . ARG A 1 130 ? 5.787 -6.21 -13.058 1 98.05 130 ARG A C 1
ATOM 1077 O O . ARG A 1 130 ? 5.772 -5.969 -11.849 1 98.05 130 ARG A O 1
ATOM 1084 N N . LEU A 1 131 ? 5.269 -7.311 -13.62 1 98.43 131 LEU A N 1
ATOM 1085 C CA . LEU A 1 131 ? 4.493 -8.243 -12.809 1 98.43 131 LEU A CA 1
ATOM 1086 C C . LEU A 1 131 ? 5.026 -9.664 -12.956 1 98.43 131 LEU A C 1
ATOM 1088 O O . LEU A 1 131 ? 5.66 -9.994 -13.961 1 98.43 131 LEU A O 1
ATOM 1092 N N . TRP A 1 132 ? 4.813 -10.419 -11.978 1 98.22 132 TRP A N 1
ATOM 1093 C CA . TRP A 1 132 ? 5.031 -11.861 -12.04 1 98.22 132 TRP A CA 1
ATOM 1094 C C . TRP A 1 132 ? 3.762 -12.62 -11.665 1 98.22 132 TRP A C 1
ATOM 1096 O O . TRP A 1 132 ? 3.127 -12.318 -10.652 1 98.22 132 TRP A O 1
ATOM 1106 N N . ALA A 1 133 ? 3.35 -13.476 -12.444 1 97.01 133 ALA A N 1
ATOM 1107 C CA . ALA A 1 133 ? 2.242 -14.394 -12.191 1 97.01 133 ALA A CA 1
ATOM 1108 C C . ALA A 1 133 ? 2.56 -15.792 -12.713 1 97.01 133 ALA A C 1
ATOM 1110 O O . ALA A 1 133 ? 2.978 -15.953 -13.862 1 97.01 133 ALA A O 1
ATOM 1111 N N . ASP A 1 134 ? 2.324 -16.793 -11.94 1 93.54 134 ASP A N 1
ATOM 1112 C CA . ASP A 1 134 ? 2.748 -18.149 -12.273 1 93.54 134 ASP A CA 1
ATOM 1113 C C . ASP A 1 134 ? 2.098 -18.625 -13.571 1 93.54 134 ASP A C 1
ATOM 1115 O O . ASP A 1 134 ? 2.742 -19.287 -14.387 1 93.54 134 ASP A O 1
ATOM 1119 N N . GLY A 1 135 ? 0.854 -18.253 -13.819 1 93.57 135 GLY A N 1
ATOM 1120 C CA . GLY A 1 135 ? 0.093 -18.756 -14.951 1 93.57 135 GLY A CA 1
ATOM 1121 C C . GLY A 1 135 ? 0.618 -18.265 -16.288 1 93.57 135 GLY A C 1
ATOM 1122 O O . GLY A 1 135 ? 0.294 -18.832 -17.334 1 93.57 135 GLY A O 1
ATOM 1123 N N . ILE A 1 136 ? 1.51 -17.22 -16.236 1 96.21 136 ILE A N 1
ATOM 1124 C CA . ILE A 1 136 ? 1.944 -16.678 -17.519 1 96.21 136 ILE A CA 1
ATOM 1125 C C . ILE A 1 136 ? 3.464 -16.541 -17.534 1 96.21 136 ILE A C 1
ATOM 1127 O O . ILE A 1 136 ? 4.092 -16.628 -18.592 1 96.21 136 ILE A O 1
ATOM 1131 N N . CYS A 1 137 ? 4.072 -16.372 -16.433 1 97.14 137 CYS A N 1
ATOM 1132 C CA . CYS A 1 137 ? 5.519 -16.203 -16.366 1 97.14 137 CYS A CA 1
ATOM 1133 C C . CYS A 1 137 ? 6.227 -17.553 -16.384 1 97.14 137 CYS A C 1
ATOM 1135 O O . CYS A 1 137 ? 7.433 -17.623 -16.629 1 97.14 137 CYS A O 1
ATOM 1137 N N . ILE A 1 138 ? 5.499 -18.541 -16.071 1 95.16 138 ILE A N 1
ATOM 1138 C CA . ILE A 1 138 ? 5.978 -19.911 -16.216 1 95.16 138 ILE A CA 1
ATOM 1139 C C . ILE A 1 138 ? 5.297 -20.573 -17.412 1 95.16 138 ILE A C 1
ATOM 1141 O O . ILE A 1 138 ? 4.075 -20.498 -17.558 1 95.16 138 ILE A O 1
ATOM 1145 N N . ASN A 1 139 ? 6.039 -21.197 -18.27 1 94.38 139 ASN A N 1
ATOM 1146 C CA . ASN A 1 139 ? 5.461 -21.971 -19.363 1 94.38 139 ASN A CA 1
ATOM 1147 C C . ASN A 1 139 ? 4.716 -23.199 -18.849 1 94.38 139 ASN A C 1
ATOM 1149 O O . ASN A 1 139 ? 5.332 -24.223 -18.549 1 94.38 139 ASN A O 1
ATOM 1153 N N . GLN A 1 140 ? 3.467 -23.094 -18.845 1 89.93 140 GLN A N 1
ATOM 1154 C CA . GLN A 1 140 ? 2.629 -24.119 -18.231 1 89.93 140 GLN A CA 1
ATOM 1155 C C . GLN A 1 140 ? 2.616 -25.393 -19.071 1 89.93 140 GLN A C 1
ATOM 1157 O O . GLN A 1 140 ? 2.202 -26.453 -18.596 1 89.93 140 GLN A O 1
ATOM 1162 N N . ALA A 1 141 ? 3.084 -25.29 -20.317 1 90.47 141 ALA A N 1
ATOM 1163 C CA . ALA A 1 141 ? 3.129 -26.453 -21.201 1 90.47 141 ALA A CA 1
ATOM 1164 C C . ALA A 1 141 ? 4.465 -27.181 -21.082 1 90.47 141 ALA A C 1
ATOM 1166 O O . ALA A 1 141 ? 4.662 -28.233 -21.693 1 90.47 141 ALA A O 1
ATOM 1167 N N . ASP A 1 142 ? 5.399 -26.673 -20.337 1 93.45 142 ASP A N 1
ATOM 1168 C CA . ASP A 1 142 ? 6.737 -27.234 -20.172 1 93.45 142 ASP A CA 1
ATOM 1169 C C . ASP A 1 142 ? 6.951 -27.736 -18.746 1 93.45 142 ASP A C 1
ATOM 1171 O O . ASP A 1 142 ? 7.298 -26.958 -17.854 1 93.45 142 ASP A O 1
ATOM 1175 N N . ASP A 1 143 ? 6.893 -28.994 -18.535 1 91.17 143 ASP A N 1
ATOM 1176 C CA . ASP A 1 143 ? 6.976 -29.594 -17.207 1 91.17 143 ASP A CA 1
ATOM 1177 C C . ASP A 1 143 ? 8.363 -29.395 -16.6 1 91.17 143 ASP A C 1
ATOM 1179 O O . ASP A 1 143 ? 8.5 -29.256 -15.383 1 91.17 143 ASP A O 1
ATOM 1183 N N . ALA A 1 144 ? 9.307 -29.44 -17.43 1 91.06 144 ALA A N 1
ATOM 1184 C CA . ALA A 1 144 ? 10.663 -29.229 -16.929 1 91.06 144 ALA A CA 1
ATOM 1185 C C . ALA A 1 144 ? 10.826 -27.82 -16.365 1 91.06 144 ALA A C 1
ATOM 1187 O O . ALA A 1 144 ? 11.432 -27.635 -15.307 1 91.06 144 ALA A O 1
ATOM 1188 N N . GLU A 1 145 ? 10.275 -26.88 -17.075 1 93.26 145 GLU A N 1
ATOM 1189 C CA . GLU A 1 145 ? 10.335 -25.513 -16.568 1 93.26 145 GLU A CA 1
ATOM 1190 C C . GLU A 1 145 ? 9.549 -25.371 -15.267 1 93.26 145 GLU A C 1
ATOM 1192 O O . GLU A 1 145 ? 10.013 -24.729 -14.323 1 93.26 145 GLU A O 1
ATOM 1197 N N . LYS A 1 146 ? 8.396 -25.959 -15.181 1 90.19 146 LYS A N 1
ATOM 1198 C CA . LYS A 1 146 ? 7.601 -25.93 -13.956 1 90.19 146 LYS A CA 1
ATOM 1199 C C . LYS A 1 146 ? 8.393 -26.482 -12.774 1 90.19 146 LYS A C 1
ATOM 1201 O O . LYS A 1 146 ? 8.414 -25.879 -11.699 1 90.19 146 LYS A O 1
ATOM 1206 N N . ALA A 1 147 ? 9.053 -27.542 -13.008 1 86.92 147 ALA A N 1
ATOM 1207 C CA . ALA A 1 147 ? 9.81 -28.213 -11.955 1 86.92 147 ALA A CA 1
ATOM 1208 C C . ALA A 1 147 ? 10.96 -27.338 -11.464 1 86.92 147 ALA A C 1
ATOM 1210 O O . ALA A 1 147 ? 11.322 -27.382 -10.286 1 86.92 147 ALA A O 1
ATOM 1211 N N . SER A 1 148 ? 11.469 -26.587 -12.363 1 89.52 148 SER A N 1
ATOM 1212 C CA . SER A 1 148 ? 12.597 -25.734 -12.004 1 89.52 148 SER A CA 1
ATOM 1213 C C . SER A 1 148 ? 12.126 -24.442 -11.344 1 89.52 148 SER A C 1
ATOM 1215 O O . SER A 1 148 ? 12.827 -23.879 -10.501 1 89.52 148 SER A O 1
ATOM 1217 N N . GLN A 1 149 ? 10.942 -23.962 -11.675 1 91.19 149 GLN A N 1
ATOM 1218 C CA . GLN A 1 149 ? 10.453 -22.665 -11.221 1 91.19 149 GLN A CA 1
ATOM 1219 C C . GLN A 1 149 ? 9.713 -22.79 -9.892 1 91.19 149 GLN A C 1
ATOM 1221 O O . GLN A 1 149 ? 9.72 -21.861 -9.082 1 91.19 149 GLN A O 1
ATOM 1226 N N . ILE A 1 150 ? 9.143 -23.886 -9.552 1 82.66 150 ILE A N 1
ATOM 1227 C CA . ILE A 1 150 ? 8.332 -24.089 -8.356 1 82.66 150 ILE A CA 1
ATOM 1228 C C . ILE A 1 150 ? 9.191 -23.888 -7.11 1 82.66 150 ILE A C 1
ATOM 1230 O O . ILE A 1 150 ? 8.788 -23.19 -6.176 1 82.66 150 ILE A O 1
ATOM 1234 N N . PRO A 1 151 ? 10.459 -24.38 -7.126 1 82.59 151 PRO A N 1
ATOM 1235 C CA . PRO A 1 151 ? 11.312 -24.171 -5.954 1 82.59 151 PRO A CA 1
ATOM 1236 C C . PRO A 1 151 ? 11.674 -22.702 -5.743 1 82.59 151 PRO A C 1
ATOM 1238 O O . PRO A 1 151 ? 12.097 -22.318 -4.65 1 82.59 151 PRO A O 1
ATOM 1241 N N . LEU A 1 152 ? 11.491 -21.884 -6.787 1 89.23 152 LEU A N 1
ATOM 1242 C CA . LEU A 1 152 ? 11.862 -20.476 -6.699 1 89.23 152 LEU A CA 1
ATOM 1243 C C . LEU A 1 152 ? 10.704 -19.641 -6.163 1 89.23 152 LEU A C 1
ATOM 1245 O O . LEU A 1 152 ? 10.863 -18.446 -5.904 1 89.23 152 LEU A O 1
ATOM 1249 N N . MET A 1 153 ? 9.579 -20.269 -5.942 1 87.46 153 MET A N 1
ATOM 1250 C CA . MET A 1 153 ? 8.371 -19.527 -5.591 1 87.46 153 MET A CA 1
ATOM 1251 C C . MET A 1 153 ? 8.557 -18.773 -4.279 1 87.46 153 MET A C 1
ATOM 1253 O O . MET A 1 153 ? 8.158 -17.613 -4.162 1 87.46 153 MET A O 1
ATOM 1257 N N . ARG A 1 154 ? 9.175 -19.373 -3.396 1 83.41 154 ARG A N 1
ATOM 1258 C CA . ARG A 1 154 ? 9.438 -18.717 -2.119 1 83.41 154 ARG A CA 1
ATOM 1259 C C . ARG A 1 154 ? 10.204 -17.414 -2.321 1 83.41 154 ARG A C 1
ATOM 1261 O O . ARG A 1 154 ? 9.807 -16.368 -1.803 1 83.41 154 ARG A O 1
ATOM 1268 N N . GLN A 1 155 ? 11.237 -17.522 -3.091 1 88.33 155 GLN A N 1
ATOM 1269 C CA . GLN A 1 155 ? 12.078 -16.358 -3.345 1 88.33 155 GLN A CA 1
ATOM 1270 C C . GLN A 1 155 ? 11.339 -15.317 -4.181 1 88.33 155 GLN A C 1
ATOM 1272 O O . GLN A 1 155 ? 11.507 -14.113 -3.974 1 88.33 155 GLN A O 1
ATOM 1277 N N . ILE A 1 156 ? 10.57 -15.793 -5.055 1 92.91 156 ILE A N 1
ATOM 1278 C CA . ILE A 1 156 ? 9.836 -14.906 -5.951 1 92.91 156 ILE A CA 1
ATOM 1279 C C . ILE A 1 156 ? 8.897 -14.015 -5.14 1 92.91 156 ILE A C 1
ATOM 1281 O O . ILE A 1 156 ? 8.904 -12.792 -5.294 1 92.91 156 ILE A O 1
ATOM 1285 N N . TYR A 1 157 ? 8.18 -14.564 -4.244 1 91.65 157 TYR A N 1
ATOM 1286 C CA . TYR A 1 157 ? 7.229 -13.786 -3.456 1 91.65 157 TYR A CA 1
ATOM 1287 C C . TYR A 1 157 ? 7.944 -12.976 -2.382 1 91.65 157 TYR A C 1
ATOM 1289 O O . TYR A 1 157 ? 7.553 -11.845 -2.085 1 91.65 157 TYR A O 1
ATOM 1297 N N . GLN A 1 158 ? 8.964 -13.472 -1.898 1 87.65 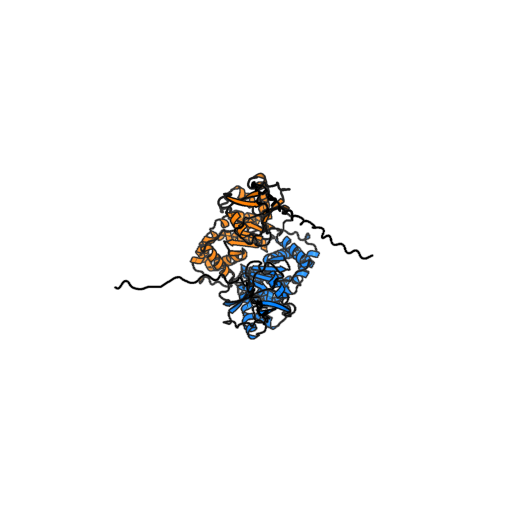158 GLN A N 1
ATOM 1298 C CA . GLN A 1 158 ? 9.73 -12.777 -0.868 1 87.65 158 GLN A CA 1
ATOM 1299 C C . GLN A 1 158 ? 10.39 -11.52 -1.428 1 87.65 158 GLN A C 1
ATOM 1301 O O . GLN A 1 158 ? 10.437 -10.486 -0.758 1 87.65 158 GLN A O 1
ATOM 1306 N N . ARG A 1 159 ? 10.83 -11.612 -2.655 1 90.1 159 ARG A N 1
ATOM 1307 C CA . ARG A 1 159 ? 11.674 -10.558 -3.208 1 90.1 159 ARG A CA 1
ATOM 1308 C C . ARG A 1 159 ? 10.843 -9.543 -3.986 1 90.1 159 ARG A C 1
ATOM 1310 O O . ARG A 1 159 ? 11.334 -8.468 -4.336 1 90.1 159 ARG A O 1
ATOM 1317 N N . ALA A 1 160 ? 9.612 -9.83 -4.196 1 93.82 160 ALA A N 1
ATOM 1318 C CA . ALA A 1 160 ? 8.723 -8.899 -4.885 1 93.82 160 ALA A CA 1
ATOM 1319 C C . ALA A 1 160 ? 8.57 -7.601 -4.097 1 93.82 160 ALA A C 1
ATOM 1321 O O . ALA A 1 160 ? 8.636 -7.604 -2.866 1 93.82 160 ALA A O 1
ATOM 1322 N N . SER A 1 161 ? 8.385 -6.512 -4.827 1 92.28 161 SER A N 1
ATOM 1323 C CA . SER A 1 161 ? 8.154 -5.239 -4.152 1 92.28 161 SER A CA 1
ATOM 1324 C C . SER A 1 161 ? 6.849 -5.261 -3.362 1 92.28 161 SER A C 1
ATOM 1326 O O . SER A 1 161 ? 6.759 -4.665 -2.287 1 92.28 161 SER A O 1
ATOM 1328 N N . LYS A 1 162 ? 5.903 -5.927 -3.95 1 93.96 162 LYS A N 1
ATOM 1329 C CA . LYS A 1 162 ? 4.576 -6.104 -3.369 1 93.96 162 LYS A CA 1
ATOM 1330 C C . LYS A 1 162 ? 3.921 -7.386 -3.875 1 93.96 162 LYS A C 1
ATOM 1332 O O . LYS A 1 162 ? 4.215 -7.845 -4.981 1 93.96 162 LYS A O 1
ATOM 1337 N N . VAL A 1 163 ? 3.112 -7.938 -3.029 1 96.19 163 VAL A N 1
ATOM 1338 C CA . VAL A 1 163 ? 2.275 -9.052 -3.462 1 96.19 163 VAL A CA 1
ATOM 1339 C C . VAL A 1 163 ? 0.833 -8.58 -3.63 1 96.19 163 VAL A C 1
ATOM 1341 O O . VAL A 1 163 ? 0.239 -8.034 -2.697 1 96.19 163 VAL A O 1
ATOM 1344 N N . LEU A 1 164 ? 0.31 -8.722 -4.813 1 97.7 164 LEU A N 1
ATOM 1345 C CA . LEU A 1 164 ? -1.061 -8.353 -5.15 1 97.7 164 LEU A CA 1
ATOM 1346 C C . LEU A 1 164 ? -1.971 -9.577 -5.145 1 97.7 164 LEU A C 1
ATOM 1348 O O . LEU A 1 164 ? -1.883 -10.425 -6.036 1 97.7 164 LEU A O 1
ATOM 1352 N N . VAL A 1 165 ? -2.839 -9.657 -4.174 1 96.43 165 VAL A N 1
ATOM 1353 C CA . VAL A 1 165 ? -3.758 -10.784 -4.057 1 96.43 165 VAL A CA 1
ATOM 1354 C C . VAL A 1 165 ? -5.067 -10.461 -4.775 1 96.43 165 VAL A C 1
ATOM 1356 O O . VAL A 1 165 ? -5.72 -9.462 -4.467 1 96.43 165 VAL A O 1
ATOM 1359 N N . TRP A 1 166 ? -5.391 -11.249 -5.715 1 96.1 166 TRP A N 1
ATOM 1360 C CA . TRP A 1 166 ? -6.648 -11.096 -6.441 1 96.1 166 TRP A CA 1
ATOM 1361 C C . TRP A 1 166 ? -7.689 -12.094 -5.945 1 96.1 166 TRP A C 1
ATOM 1363 O O . TRP A 1 166 ? -7.548 -13.302 -6.151 1 96.1 166 TRP A O 1
ATOM 1373 N N . LEU A 1 167 ? -8.788 -11.581 -5.358 1 93.21 167 LEU A N 1
ATOM 1374 C CA . LEU A 1 167 ? -9.797 -12.434 -4.741 1 93.21 167 LEU A CA 1
ATOM 1375 C C . LEU A 1 167 ? -11.022 -12.565 -5.64 1 93.21 167 LEU A C 1
ATOM 1377 O O . LEU A 1 167 ? -11.996 -13.229 -5.277 1 93.21 167 LEU A O 1
ATOM 1381 N N . GLY A 1 168 ? -10.965 -11.872 -6.807 1 92.24 168 GLY A N 1
ATOM 1382 C CA . GLY A 1 168 ? -12.083 -11.943 -7.734 1 92.24 168 GLY A CA 1
ATOM 1383 C C . GLY A 1 168 ? -12.864 -10.646 -7.828 1 92.24 168 GLY A C 1
ATOM 1384 O O . GLY A 1 168 ? -12.459 -9.629 -7.26 1 92.24 168 GLY A O 1
ATOM 1385 N N . GLU A 1 169 ? -13.902 -10.565 -8.544 1 88.05 169 GLU A N 1
ATOM 1386 C CA . GLU A 1 169 ? -14.687 -9.369 -8.837 1 88.05 169 GLU A CA 1
ATOM 1387 C C . GLU A 1 169 ? -15.511 -8.94 -7.627 1 88.05 169 GLU A C 1
ATOM 1389 O O . GLU A 1 169 ? -15.964 -7.796 -7.552 1 88.05 169 GLU A O 1
ATOM 1394 N N . GLY A 1 170 ? -15.543 -9.725 -6.76 1 81 170 GLY A N 1
ATOM 1395 C CA . GLY A 1 170 ? -16.274 -9.371 -5.554 1 81 170 GLY A CA 1
ATOM 1396 C C . GLY A 1 170 ? -17.779 -9.427 -5.729 1 81 170 GLY A C 1
ATOM 1397 O O . GLY A 1 170 ? -18.272 -9.652 -6.836 1 81 170 GLY A O 1
ATOM 1398 N N . SER A 1 171 ? -18.45 -9.494 -4.653 1 81.8 171 SER A N 1
ATOM 1399 C CA . SER A 1 171 ? -19.901 -9.405 -4.519 1 81.8 171 SER A CA 1
ATOM 1400 C C . SER A 1 171 ? -20.3 -8.283 -3.567 1 81.8 171 SER A C 1
ATOM 1402 O O . SER A 1 171 ? -19.439 -7.602 -3.005 1 81.8 171 SER A O 1
ATOM 1404 N N . ALA A 1 172 ? -21.551 -7.971 -3.536 1 78.59 172 ALA A N 1
ATOM 1405 C CA . ALA A 1 172 ? -22.051 -7.001 -2.566 1 78.59 172 ALA A CA 1
ATOM 1406 C C . ALA A 1 172 ? -21.649 -7.387 -1.145 1 78.59 172 ALA A C 1
ATOM 1408 O O . ALA A 1 172 ? -21.316 -6.524 -0.331 1 78.59 172 ALA A O 1
ATOM 1409 N N . GLU A 1 173 ? -21.621 -8.628 -0.978 1 76.93 173 GLU A N 1
ATOM 1410 C CA . GLU A 1 173 ? -21.268 -9.138 0.343 1 76.93 173 GLU A CA 1
ATOM 1411 C C . GLU A 1 173 ? -19.799 -8.873 0.662 1 76.93 173 GLU A C 1
ATOM 1413 O O . GLU A 1 173 ? -19.466 -8.454 1.772 1 76.93 173 GLU A O 1
ATOM 1418 N N . SER A 1 174 ? -18.953 -9.089 -0.336 1 80.09 174 SER A N 1
ATOM 1419 C CA . SER A 1 174 ? -17.527 -8.865 -0.119 1 80.09 174 SER A CA 1
ATOM 1420 C C . SER A 1 174 ? -17.229 -7.387 0.109 1 80.09 174 SER A C 1
ATOM 1422 O O . SER A 1 174 ? -16.387 -7.039 0.94 1 80.09 174 SER A O 1
ATOM 1424 N N . SER A 1 175 ? -17.962 -6.584 -0.595 1 78.33 175 SER A N 1
ATOM 1425 C CA . SER A 1 175 ? -17.782 -5.148 -0.411 1 78.33 175 SER A CA 1
ATOM 1426 C C . SER A 1 175 ? -18.159 -4.72 1.003 1 78.33 175 SER A C 1
ATOM 1428 O O . SER A 1 175 ? -17.468 -3.903 1.615 1 78.33 175 SER A O 1
ATOM 1430 N N . ALA A 1 176 ? -19.212 -5.265 1.429 1 78.24 176 ALA A N 1
ATOM 1431 C CA . ALA A 1 176 ? -19.663 -4.936 2.778 1 78.24 176 ALA A CA 1
ATOM 1432 C C . ALA A 1 176 ? -18.634 -5.365 3.82 1 78.24 176 ALA A C 1
ATOM 1434 O O . ALA A 1 176 ? -18.381 -4.642 4.787 1 78.24 176 ALA A O 1
ATOM 1435 N N . ILE A 1 177 ? -18.065 -6.449 3.578 1 82.27 177 ILE A N 1
ATOM 1436 C CA . ILE A 1 177 ? -17.076 -6.97 4.516 1 82.27 177 ILE A CA 1
ATOM 1437 C C . ILE A 1 177 ? -15.85 -6.06 4.531 1 82.27 177 ILE A C 1
ATOM 1439 O O . ILE A 1 177 ? -15.317 -5.744 5.597 1 82.27 177 ILE A O 1
ATOM 1443 N N . PHE A 1 178 ? -15.448 -5.627 3.387 1 84.86 178 PHE A N 1
ATOM 1444 C CA . PHE A 1 178 ? -14.314 -4.715 3.301 1 84.86 178 PHE A CA 1
ATOM 1445 C C . PHE A 1 178 ? -14.587 -3.435 4.082 1 84.86 178 PHE A C 1
ATOM 1447 O O . PHE A 1 178 ? -13.709 -2.931 4.785 1 84.86 178 PHE A O 1
ATOM 1454 N N . ASN A 1 179 ? -15.806 -3.032 4.03 1 80.63 179 ASN A N 1
ATOM 1455 C CA . ASN A 1 179 ? -16.185 -1.829 4.765 1 80.63 179 ASN A CA 1
ATOM 1456 C C . ASN A 1 179 ? -16.149 -2.06 6.273 1 80.63 179 ASN A C 1
ATOM 1458 O O . ASN A 1 179 ? -15.686 -1.201 7.025 1 80.63 179 ASN A O 1
ATOM 1462 N N . HIS A 1 180 ? -16.616 -3.172 6.633 1 81.53 180 HIS A N 1
ATOM 1463 C CA . HIS A 1 180 ? -16.63 -3.491 8.056 1 81.53 180 HIS A CA 1
ATOM 1464 C C . HIS A 1 180 ? -15.213 -3.629 8.604 1 81.53 180 HIS A C 1
ATOM 1466 O O . HIS A 1 180 ? -14.904 -3.104 9.676 1 81.53 180 HIS A O 1
ATOM 1472 N N . ILE A 1 181 ? -14.424 -4.31 7.847 1 82.89 181 ILE A N 1
ATOM 1473 C CA . ILE A 1 181 ? -13.035 -4.498 8.252 1 82.89 181 ILE A CA 1
ATOM 1474 C C . ILE A 1 181 ? -12.339 -3.142 8.352 1 82.89 181 ILE A C 1
ATOM 1476 O O . ILE A 1 181 ? -11.611 -2.88 9.312 1 82.89 181 ILE A O 1
ATOM 1480 N N . SER A 1 182 ? -12.635 -2.414 7.362 1 81.79 182 SER A N 1
ATOM 1481 C CA . SER A 1 182 ? -12.049 -1.078 7.347 1 81.79 182 SER A CA 1
ATOM 1482 C C . SER A 1 182 ? -12.454 -0.282 8.584 1 81.79 182 SER A C 1
ATOM 1484 O O . SER A 1 182 ? -11.617 0.37 9.21 1 81.79 182 SER A O 1
ATOM 1486 N N . ARG A 1 183 ? -13.632 -0.352 8.96 1 80.63 183 ARG A N 1
ATOM 1487 C CA . ARG A 1 183 ? -14.144 0.378 10.115 1 80.63 183 ARG A CA 1
ATOM 1488 C C . ARG A 1 183 ? -13.536 -0.151 11.41 1 80.63 183 ARG A C 1
ATOM 1490 O O . ARG A 1 183 ? -13.066 0.626 12.244 1 80.63 183 ARG A O 1
ATOM 1497 N N . ILE A 1 184 ? -13.51 -1.425 11.545 1 79.95 184 ILE A N 1
ATOM 1498 C CA . ILE A 1 184 ? -13.029 -2.059 12.767 1 79.95 184 ILE A CA 1
ATOM 1499 C C . ILE A 1 184 ? -11.54 -1.772 12.946 1 79.95 184 ILE A C 1
ATOM 1501 O O . ILE A 1 184 ? -11.078 -1.527 14.063 1 79.95 184 ILE A O 1
ATOM 1505 N N . SER A 1 185 ? -10.846 -1.775 11.844 1 81.65 185 SER A N 1
ATOM 1506 C CA . SER A 1 185 ? -9.398 -1.604 11.902 1 81.65 185 SER A CA 1
ATOM 1507 C C . SER A 1 185 ? -9.025 -0.193 12.347 1 81.65 185 SER A C 1
ATOM 1509 O O . SER A 1 185 ? -7.907 0.041 12.811 1 81.65 185 SER A O 1
ATOM 1511 N N . ARG A 1 186 ? -9.933 0.728 12.238 1 79.87 186 ARG A N 1
ATOM 1512 C CA . ARG A 1 186 ? -9.622 2.132 12.487 1 79.87 186 ARG A CA 1
ATOM 1513 C C . ARG A 1 186 ? -10.171 2.583 13.836 1 79.87 186 ARG A C 1
ATOM 1515 O O . ARG A 1 186 ? -9.915 3.707 14.272 1 79.87 186 ARG A O 1
ATOM 1522 N N . GLN A 1 187 ? -10.909 1.718 14.417 1 72.54 187 GLN A N 1
ATOM 1523 C CA . GLN A 1 187 ? -11.49 2.047 15.714 1 72.54 187 GLN A CA 1
ATOM 1524 C C . GLN A 1 187 ? -10.589 1.58 16.854 1 72.54 187 GLN A C 1
ATOM 1526 O O . GLN A 1 187 ? -9.98 0.512 16.773 1 72.54 187 GLN A O 1
ATOM 1531 N N . SER A 1 188 ? -10.253 2.423 17.741 1 61.3 188 SER A N 1
ATOM 1532 C CA . SER A 1 188 ? -9.405 2.08 18.878 1 61.3 188 SER A CA 1
ATOM 1533 C C . SER A 1 188 ? -10.063 1.024 19.759 1 61.3 188 SER A C 1
ATOM 1535 O O . SER A 1 188 ? -9.403 0.086 20.211 1 61.3 188 SER A O 1
ATOM 1537 N N . SER A 1 189 ? -11.331 1.173 20.195 1 59.7 189 SER A N 1
ATOM 1538 C CA . SER A 1 189 ? -12.014 0.251 21.096 1 59.7 189 SER A CA 1
ATOM 1539 C C . SER A 1 189 ? -13.375 -0.158 20.541 1 59.7 189 SER A C 1
ATOM 1541 O O . SER A 1 189 ? -14.399 0.426 20.903 1 59.7 189 SER A O 1
ATOM 1543 N N . PRO A 1 190 ? -13.239 -1.014 19.535 1 56.47 190 PRO A N 1
ATOM 1544 C CA . PRO A 1 190 ? -14.578 -1.431 19.112 1 56.47 190 PRO A CA 1
ATOM 1545 C C . PRO A 1 190 ? -15.352 -2.143 20.22 1 56.47 190 PRO A C 1
ATOM 1547 O O . PRO A 1 190 ? -14.772 -2.924 20.979 1 56.47 190 PRO A O 1
ATOM 1550 N N . GLU A 1 191 ? -16.324 -1.633 20.76 1 54.75 191 GLU A N 1
ATOM 1551 C CA . GLU A 1 191 ? -17.12 -2.37 21.738 1 54.75 191 GLU A CA 1
ATOM 1552 C C . GLU A 1 191 ? -17.821 -3.562 21.093 1 54.75 191 GLU A C 1
ATOM 1554 O O . GLU A 1 191 ? -18.355 -3.451 19.987 1 54.75 191 GLU A O 1
ATOM 1559 N N . VAL A 1 192 ? -17.467 -4.836 21.633 1 51.92 192 VAL A N 1
ATOM 1560 C CA . VAL A 1 192 ? -17.975 -6.145 21.238 1 51.92 192 VAL A CA 1
ATOM 1561 C C . VAL A 1 192 ? -19.459 -6.041 20.891 1 51.92 192 VAL A C 1
ATOM 1563 O O . VAL A 1 192 ? -19.915 -6.626 19.906 1 51.92 192 VAL A O 1
ATOM 1566 N N . GLY A 1 193 ? -20.212 -5.543 21.878 1 53.69 193 GLY A N 1
ATOM 1567 C CA . GLY A 1 193 ? -21.658 -5.514 21.733 1 53.69 193 GLY A CA 1
ATOM 1568 C C . GLY A 1 193 ? -22.116 -4.871 20.437 1 53.69 193 GLY A C 1
ATOM 1569 O O . GLY A 1 193 ? -23.283 -4.987 20.059 1 53.69 193 GLY A O 1
ATOM 1570 N N . ASP A 1 194 ? -21.07 -4.406 19.659 1 60.67 194 ASP A N 1
ATOM 1571 C CA . ASP A 1 194 ? -21.474 -3.5 18.589 1 60.67 194 ASP A CA 1
ATOM 1572 C C . ASP A 1 194 ? -21.33 -4.166 17.222 1 60.67 194 ASP A C 1
ATOM 1574 O O . ASP A 1 194 ? -21.753 -3.609 16.207 1 60.67 194 ASP A O 1
ATOM 1578 N N . ILE A 1 195 ? -20.864 -5.501 17.347 1 67.92 195 ILE A N 1
ATOM 1579 C CA . ILE A 1 195 ? -20.753 -6.057 16.003 1 67.92 195 ILE A CA 1
ATOM 1580 C C . ILE A 1 195 ? -21.928 -6.994 15.734 1 67.92 195 ILE A C 1
ATOM 1582 O O . ILE A 1 195 ? -22.065 -8.032 16.387 1 67.92 195 ILE A O 1
ATOM 1586 N N . PRO A 1 196 ? -22.77 -6.656 14.895 1 73.1 196 PRO A N 1
ATOM 1587 C CA . PRO A 1 196 ? -23.942 -7.475 14.576 1 73.1 196 PRO A CA 1
ATOM 1588 C C . PRO A 1 196 ? -23.569 -8.879 14.106 1 73.1 196 PRO A C 1
ATOM 1590 O O . PRO A 1 196 ? -22.502 -9.075 13.518 1 73.1 196 PRO A O 1
ATOM 1593 N N . GLU A 1 197 ? -24.357 -9.845 14.433 1 73.42 197 GLU A N 1
ATOM 1594 C CA . GLU A 1 197 ? -24.179 -11.233 14.019 1 73.42 197 GLU A CA 1
ATOM 1595 C C . GLU A 1 197 ? -23.962 -11.337 12.512 1 73.42 197 GLU A C 1
ATOM 1597 O O . GLU A 1 197 ? -23.179 -12.169 12.048 1 73.42 197 GLU A O 1
ATOM 1602 N N . GLU A 1 198 ? -24.622 -10.511 11.78 1 74.63 198 GLU A N 1
ATOM 1603 C CA . GLU A 1 198 ? -24.512 -10.497 10.324 1 74.63 198 GLU A CA 1
ATOM 1604 C C . GLU A 1 198 ? -23.083 -10.195 9.882 1 74.63 198 GLU A C 1
ATOM 1606 O O . GLU A 1 198 ? -22.616 -10.727 8.872 1 74.63 198 GLU A O 1
ATOM 1611 N N . THR A 1 199 ? -22.481 -9.445 10.695 1 73.98 199 THR A N 1
ATOM 1612 C CA . THR A 1 199 ? -21.099 -9.097 10.383 1 73.98 199 THR A CA 1
ATOM 1613 C C . THR A 1 199 ? -20.179 -10.297 10.584 1 73.98 199 THR A C 1
ATOM 1615 O O . THR A 1 199 ? -19.292 -10.55 9.766 1 73.98 199 THR A O 1
ATOM 1618 N N . TRP A 1 200 ? -20.518 -11.035 11.544 1 75.35 200 TRP A N 1
ATOM 1619 C CA . TRP A 1 200 ? -19.73 -12.237 11.795 1 75.35 200 TRP A CA 1
ATOM 1620 C C . TRP A 1 200 ? -19.921 -13.257 10.677 1 75.35 200 TRP A C 1
ATOM 1622 O O . TRP A 1 200 ? -18.959 -13.885 10.23 1 75.35 200 TRP A O 1
ATOM 1632 N N . GLN A 1 201 ? -21.095 -13.407 10.291 1 77.04 201 GLN A N 1
ATOM 1633 C CA . GLN A 1 201 ? -21.397 -14.333 9.205 1 77.04 201 GLN A CA 1
ATOM 1634 C C . GLN A 1 201 ? -20.73 -13.893 7.905 1 77.04 201 GLN A C 1
ATOM 1636 O O . GLN A 1 201 ? -20.229 -14.724 7.145 1 77.04 201 GLN A O 1
ATOM 1641 N N . ALA A 1 202 ? -20.742 -12.677 7.725 1 77.68 202 ALA A N 1
ATOM 1642 C CA . ALA A 1 202 ? -20.109 -12.135 6.525 1 77.68 202 ALA A CA 1
ATOM 1643 C C . ALA A 1 202 ? -18.602 -12.375 6.544 1 77.68 202 ALA A C 1
ATOM 1645 O O . ALA A 1 202 ? -18.009 -12.721 5.52 1 77.68 202 ALA A O 1
ATOM 1646 N N . PHE A 1 203 ? -18.092 -12.272 7.691 1 79.41 203 PHE A N 1
ATOM 1647 C CA . PHE A 1 203 ? -16.664 -12.527 7.838 1 79.41 203 PHE A CA 1
ATOM 1648 C C . PHE A 1 203 ? -16.346 -13.995 7.58 1 79.41 203 PHE A C 1
ATOM 1650 O O . PHE A 1 203 ? -15.369 -14.314 6.9 1 79.41 203 PHE A O 1
ATOM 1657 N N . SER A 1 204 ? -17.135 -14.823 8.144 1 78.85 204 SER A N 1
ATOM 1658 C CA . SER A 1 204 ? -16.951 -16.256 7.935 1 78.85 204 SER A CA 1
ATOM 1659 C C . SER A 1 204 ? -17.07 -16.62 6.459 1 78.85 204 SER A C 1
ATOM 1661 O O . SER A 1 204 ? -16.257 -17.383 5.935 1 78.85 204 SER A O 1
ATOM 1663 N N . SER A 1 205 ? -18.032 -16.047 5.834 1 81.96 205 SER A N 1
ATOM 1664 C CA . SER A 1 205 ? -18.234 -16.306 4.413 1 81.96 205 SER A CA 1
ATOM 1665 C C . SER A 1 205 ? -17.054 -15.807 3.586 1 81.96 205 SER A C 1
ATOM 1667 O O . SER A 1 205 ? -16.642 -16.459 2.624 1 81.96 205 SER A O 1
ATOM 1669 N N . PHE A 1 206 ? -16.503 -14.767 4.023 1 84.82 206 PHE A N 1
ATOM 1670 C CA . PHE A 1 206 ? -15.358 -14.178 3.339 1 84.82 206 PHE A CA 1
ATOM 1671 C C . PHE A 1 206 ? -14.132 -15.075 3.466 1 84.82 206 PHE A C 1
ATOM 1673 O O . PHE A 1 206 ? -13.403 -15.28 2.494 1 84.82 206 PHE A O 1
ATOM 1680 N N . LEU A 1 207 ? -13.983 -15.613 4.566 1 80.68 207 LEU A N 1
ATOM 1681 C CA . LEU A 1 207 ? -12.801 -16.432 4.813 1 80.68 207 LEU A CA 1
ATOM 1682 C C . LEU A 1 207 ? -12.962 -17.818 4.199 1 80.68 207 LEU A C 1
ATOM 1684 O O . LEU A 1 207 ? -11.99 -18.571 4.091 1 80.68 207 LEU A O 1
ATOM 1688 N N . ASP A 1 208 ? -14.126 -18.097 3.694 1 80.43 208 ASP A N 1
ATOM 1689 C CA . ASP A 1 208 ? -14.405 -19.413 3.128 1 80.43 208 ASP A CA 1
ATOM 1690 C C . ASP A 1 208 ? -14.228 -19.407 1.611 1 80.43 208 ASP A C 1
ATOM 1692 O O . ASP A 1 208 ? -14.396 -20.439 0.957 1 80.43 208 ASP A O 1
ATOM 1696 N N . ILE A 1 209 ? -13.841 -18.306 1.122 1 81.75 209 ILE A N 1
ATOM 1697 C CA . ILE A 1 209 ? -13.617 -18.299 -0.32 1 81.75 209 ILE A CA 1
ATOM 1698 C C . ILE A 1 209 ? -12.434 -19.202 -0.662 1 81.75 209 ILE A C 1
ATOM 1700 O O . ILE A 1 209 ? -11.557 -19.431 0.175 1 81.75 209 ILE A O 1
ATOM 1704 N N . PRO A 1 210 ? -12.373 -19.643 -1.898 1 80.98 210 PRO A N 1
ATOM 1705 C CA . PRO A 1 210 ? -11.371 -20.64 -2.28 1 80.98 210 PRO A CA 1
ATOM 1706 C C . PRO A 1 210 ? -9.94 -20.147 -2.078 1 80.98 210 PRO A C 1
ATOM 1708 O O . PRO A 1 210 ? -9.038 -20.947 -1.819 1 80.98 210 PRO A O 1
ATOM 1711 N N . TYR A 1 211 ? -9.695 -18.986 -2.075 1 86.74 211 TYR A N 1
ATOM 1712 C CA . TYR A 1 211 ? -8.347 -18.442 -1.961 1 86.74 211 TYR A CA 1
ATOM 1713 C C . TYR A 1 211 ? -7.723 -18.809 -0.62 1 86.74 211 TYR A C 1
ATOM 1715 O O . TYR A 1 211 ? -6.586 -19.285 -0.566 1 86.74 211 TYR A O 1
ATOM 1723 N N . PHE A 1 212 ? -8.462 -18.667 0.425 1 80.72 212 PHE A N 1
ATOM 1724 C CA . PHE A 1 212 ? -7.904 -18.807 1.764 1 80.72 212 PHE A CA 1
ATOM 1725 C C . PHE A 1 212 ? -7.778 -20.276 2.149 1 80.72 212 PHE A C 1
ATOM 1727 O O . PHE A 1 212 ? -7.22 -20.603 3.198 1 80.72 212 PHE A O 1
ATOM 1734 N N . SER A 1 213 ? -8.222 -21.153 1.308 1 74.12 213 SER A N 1
ATOM 1735 C CA . SER A 1 213 ? -8.137 -22.58 1.603 1 74.12 213 SER A CA 1
ATOM 1736 C C . SER A 1 213 ? -6.929 -23.214 0.92 1 74.12 213 SER A C 1
ATOM 1738 O O . SER A 1 213 ? -6.625 -24.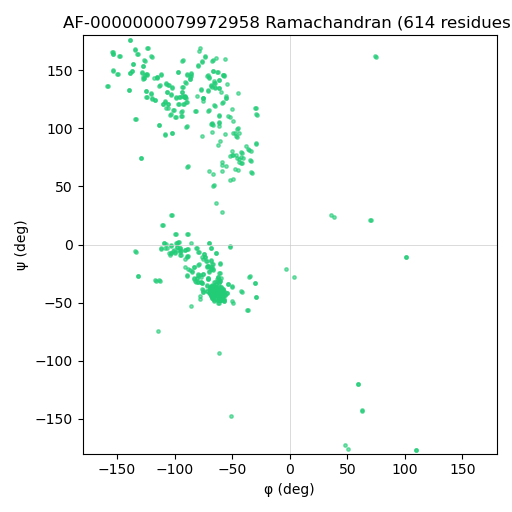387 1.148 1 74.12 213 SER A O 1
ATOM 1740 N N . ARG A 1 214 ? -6.203 -22.359 0.231 1 73.77 214 ARG A N 1
ATOM 1741 C CA . ARG A 1 214 ? -5.055 -22.892 -0.496 1 73.77 214 ARG A CA 1
ATOM 1742 C C . ARG A 1 214 ? -3.806 -22.896 0.38 1 73.77 214 ARG A C 1
ATOM 1744 O O . ARG A 1 214 ? -3.583 -21.964 1.155 1 73.77 214 ARG A O 1
ATOM 1751 N N . ARG A 1 215 ? -2.944 -23.876 0.197 1 67.02 215 ARG A N 1
ATOM 1752 C CA . ARG A 1 215 ? -1.713 -23.981 0.974 1 67.02 215 ARG A CA 1
ATOM 1753 C C . ARG A 1 215 ? -0.675 -22.972 0.494 1 67.02 215 ARG A C 1
ATOM 1755 O O . ARG A 1 215 ? 0.106 -22.45 1.293 1 67.02 215 ARG A O 1
ATOM 1762 N N . TRP A 1 216 ? -0.684 -22.686 -0.824 1 70.36 216 TRP A N 1
ATOM 1763 C CA . TRP A 1 216 ? 0.319 -21.813 -1.426 1 70.36 216 TRP A CA 1
ATOM 1764 C C . TRP A 1 216 ? 0.267 -20.418 -0.812 1 70.36 216 TRP A C 1
ATOM 1766 O O . TRP A 1 216 ? 1.226 -19.65 -0.918 1 70.36 216 TRP A O 1
ATOM 1776 N N . ILE A 1 217 ? -0.787 -20.128 -0.147 1 75.07 217 ILE A N 1
ATOM 1777 C CA . ILE A 1 217 ? -1.001 -18.772 0.345 1 75.07 217 ILE A CA 1
ATOM 1778 C C . ILE A 1 217 ? 0.009 -18.457 1.446 1 75.07 217 ILE A C 1
ATOM 1780 O O . ILE A 1 217 ? 0.352 -17.294 1.668 1 75.07 217 ILE A O 1
ATOM 1784 N N . VAL A 1 218 ? 0.551 -19.51 2.039 1 72.58 218 VAL A N 1
ATOM 1785 C CA . VAL A 1 218 ? 1.526 -19.264 3.097 1 72.58 218 VAL A CA 1
ATOM 1786 C C . VAL A 1 218 ? 2.768 -18.598 2.511 1 72.58 218 VAL A C 1
ATOM 1788 O O . VAL A 1 218 ? 3.215 -17.56 3.004 1 72.58 218 VAL A O 1
ATOM 1791 N N . GLN A 1 219 ? 3.284 -19.177 1.401 1 74.94 219 GLN A N 1
ATOM 1792 C CA . GLN A 1 219 ? 4.462 -18.598 0.764 1 74.94 219 GLN A CA 1
ATOM 1793 C C . GLN A 1 219 ? 4.124 -17.274 0.083 1 74.94 219 GLN A C 1
ATOM 1795 O O . GLN A 1 219 ? 4.944 -16.354 0.062 1 74.94 219 GLN A O 1
ATOM 1800 N N . GLU A 1 220 ? 2.929 -17.205 -0.314 1 84.59 220 GLU A N 1
ATOM 1801 C CA . GLU A 1 220 ? 2.517 -16.056 -1.115 1 84.59 220 GLU A CA 1
ATOM 1802 C C . GLU A 1 220 ? 2.227 -14.844 -0.235 1 84.59 220 GLU A C 1
ATOM 1804 O O . GLU A 1 220 ? 2.502 -13.707 -0.624 1 84.59 220 GLU A O 1
ATOM 1809 N N . MET A 1 221 ? 1.822 -15.147 0.928 1 84.58 221 MET A N 1
ATOM 1810 C CA . MET A 1 221 ? 1.333 -14.041 1.746 1 84.58 221 MET A CA 1
ATOM 1811 C C . MET A 1 221 ? 2.261 -13.787 2.929 1 84.58 221 MET A C 1
ATOM 1813 O O . MET A 1 221 ? 2.424 -12.645 3.362 1 84.58 221 MET A O 1
ATOM 1817 N N . ALA A 1 222 ? 2.882 -14.773 3.428 1 79.06 222 ALA A N 1
ATOM 1818 C CA . ALA A 1 222 ? 3.579 -14.655 4.706 1 79.06 222 ALA A CA 1
ATOM 1819 C C . ALA A 1 222 ? 4.983 -14.088 4.514 1 79.06 222 ALA A C 1
ATOM 1821 O O . ALA A 1 222 ? 5.526 -13.442 5.413 1 79.06 222 ALA A O 1
ATOM 1822 N N . LEU A 1 223 ? 5.527 -14.241 3.34 1 80.5 223 LEU A N 1
ATOM 1823 C CA . LEU A 1 223 ? 6.957 -13.987 3.201 1 80.5 223 LEU A CA 1
ATOM 1824 C C . LEU A 1 223 ? 7.212 -12.563 2.718 1 80.5 223 LEU A C 1
ATOM 1826 O O . LEU A 1 223 ? 8.365 -12.147 2.579 1 80.5 223 LEU A O 1
ATOM 1830 N N . ASN A 1 224 ? 6.189 -11.897 2.397 1 88.62 224 ASN A N 1
ATOM 1831 C CA . ASN A 1 224 ? 6.324 -10.516 1.947 1 88.62 224 ASN A CA 1
ATOM 1832 C C . ASN A 1 224 ? 5.655 -9.544 2.914 1 88.62 224 ASN A C 1
ATOM 1834 O O . ASN A 1 224 ? 4.568 -9.819 3.425 1 88.62 224 ASN A O 1
ATOM 1838 N N . LEU A 1 225 ? 6.243 -8.432 3.066 1 87.38 225 LEU A N 1
ATOM 1839 C CA . LEU A 1 225 ? 5.767 -7.447 4.031 1 87.38 225 LEU A CA 1
ATOM 1840 C C . LEU A 1 225 ? 4.586 -6.662 3.47 1 87.38 225 LEU A C 1
ATOM 1842 O O . LEU A 1 225 ? 3.743 -6.175 4.226 1 87.38 225 LEU A O 1
ATOM 1846 N N . ASP A 1 226 ? 4.632 -6.493 2.22 1 91.69 226 ASP A N 1
ATOM 1847 C CA . ASP A 1 226 ? 3.635 -5.649 1.568 1 91.69 226 ASP A CA 1
ATOM 1848 C C . ASP A 1 226 ? 2.661 -6.488 0.744 1 91.69 226 ASP A C 1
ATOM 1850 O O . ASP A 1 226 ? 2.937 -6.811 -0.413 1 91.69 226 ASP A O 1
ATOM 1854 N N . VAL A 1 227 ? 1.558 -6.819 1.352 1 93.86 227 VAL A N 1
ATOM 1855 C CA . VAL A 1 227 ? 0.539 -7.648 0.715 1 93.86 227 VAL A CA 1
ATOM 1856 C C . VAL A 1 227 ? -0.776 -6.878 0.631 1 93.86 227 VAL A C 1
ATOM 1858 O O . VAL A 1 227 ? -1.273 -6.373 1.641 1 93.86 227 VAL A O 1
ATOM 1861 N N . ILE A 1 228 ? -1.305 -6.794 -0.563 1 95.36 228 ILE A N 1
ATOM 1862 C CA . ILE A 1 228 ? -2.555 -6.079 -0.795 1 95.36 228 ILE A CA 1
ATOM 1863 C C . ILE A 1 228 ? -3.618 -7.048 -1.306 1 95.36 228 ILE A C 1
ATOM 1865 O O . ILE A 1 228 ? -3.402 -7.749 -2.298 1 95.36 228 ILE A O 1
ATOM 1869 N N . LEU A 1 229 ? -4.725 -7.096 -0.626 1 94.49 229 LEU A N 1
ATOM 1870 C CA . LEU A 1 229 ? -5.87 -7.892 -1.054 1 94.49 229 LEU A CA 1
ATOM 1871 C C . LEU A 1 229 ? -6.817 -7.063 -1.916 1 94.49 229 LEU A C 1
ATOM 1873 O O . LEU A 1 229 ? -7.206 -5.958 -1.532 1 94.49 229 LEU A O 1
ATOM 1877 N N . SER A 1 230 ? -7.106 -7.609 -3.049 1 94.88 230 SER A N 1
ATOM 1878 C CA . SER A 1 230 ? -8.009 -6.911 -3.958 1 94.88 230 SER A CA 1
ATOM 1879 C C . SER A 1 230 ? -9.241 -7.754 -4.269 1 94.88 230 SER A C 1
ATOM 1881 O O . SER A 1 230 ? -9.121 -8.919 -4.656 1 94.88 230 SER A O 1
ATOM 1883 N N . CYS A 1 231 ? -10.391 -7.189 -4.128 1 92.38 231 CYS A N 1
ATOM 1884 C CA . CYS A 1 231 ? -11.683 -7.77 -4.475 1 92.38 231 CYS A CA 1
ATOM 1885 C C . CYS A 1 231 ? -12.541 -6.772 -5.242 1 92.38 231 CYS A C 1
ATOM 1887 O O . CYS A 1 231 ? -13.006 -5.781 -4.676 1 92.38 231 CYS A O 1
ATOM 1889 N N . GLY A 1 232 ? -12.715 -7.026 -6.563 1 89.31 232 GLY A N 1
ATOM 1890 C CA . GLY A 1 232 ? -13.329 -5.996 -7.386 1 89.31 232 GLY A CA 1
ATOM 1891 C C . GLY A 1 232 ? -12.552 -4.692 -7.388 1 89.31 232 GLY A C 1
ATOM 1892 O O . GLY A 1 232 ? -11.357 -4.676 -7.691 1 89.31 232 GLY A O 1
ATOM 1893 N N . LYS A 1 233 ? -13.215 -3.69 -6.946 1 86.44 233 LYS A N 1
ATOM 1894 C CA . LYS A 1 233 ? -12.584 -2.373 -6.931 1 86.44 233 LYS A CA 1
ATOM 1895 C C . LYS A 1 233 ? -12.02 -2.05 -5.55 1 86.44 233 LYS A C 1
ATOM 1897 O O . LYS A 1 233 ? -11.346 -1.033 -5.371 1 86.44 233 LYS A O 1
ATOM 1902 N N . ARG A 1 234 ? -12.233 -2.936 -4.672 1 88.86 234 ARG A N 1
ATOM 1903 C CA . ARG A 1 234 ? -11.812 -2.664 -3.301 1 88.86 234 ARG A CA 1
ATOM 1904 C C . ARG A 1 234 ? -10.451 -3.289 -3.012 1 88.86 234 ARG A C 1
ATOM 1906 O O . ARG A 1 234 ? -10.096 -4.315 -3.596 1 88.86 234 ARG A O 1
ATOM 1913 N N . GLU A 1 235 ? -9.752 -2.625 -2.175 1 91.49 235 GLU A N 1
ATOM 1914 C CA . GLU A 1 235 ? -8.441 -3.117 -1.761 1 91.49 235 GLU A CA 1
ATOM 1915 C C . GLU A 1 235 ? -8.226 -2.922 -0.263 1 91.49 235 GLU A C 1
ATOM 1917 O O . GLU A 1 235 ? -8.822 -2.03 0.345 1 91.49 235 GLU A O 1
ATOM 1922 N N . MET A 1 236 ? -7.489 -3.83 0.302 1 91.47 236 MET A N 1
ATOM 1923 C CA . MET A 1 236 ? -7.094 -3.738 1.705 1 91.47 236 MET A CA 1
ATOM 1924 C C . MET A 1 236 ? -5.74 -4.401 1.934 1 91.47 236 MET A C 1
ATOM 1926 O O . MET A 1 236 ? -5.41 -5.391 1.278 1 91.47 236 MET A O 1
ATOM 1930 N N . THR A 1 237 ? -5.008 -3.857 2.839 1 92.97 237 THR A N 1
ATOM 1931 C CA . THR A 1 237 ? -3.727 -4.484 3.146 1 92.97 237 THR A CA 1
ATOM 1932 C C . THR A 1 237 ? -3.921 -5.692 4.058 1 92.97 237 THR A C 1
ATOM 1934 O O . THR A 1 237 ? -4.896 -5.759 4.809 1 92.97 237 THR A O 1
ATOM 1937 N N . TRP A 1 238 ? -3.002 -6.557 3.953 1 90.52 238 TRP A N 1
ATOM 1938 C CA . TRP A 1 238 ? -2.992 -7.723 4.83 1 90.52 238 TRP A CA 1
ATOM 1939 C C . TRP A 1 238 ? -2.947 -7.301 6.295 1 90.52 238 TRP A C 1
ATOM 1941 O O . TRP A 1 238 ? -3.659 -7.862 7.131 1 90.52 238 TRP A O 1
ATOM 1951 N N . VAL A 1 239 ? -2.227 -6.286 6.65 1 86.9 239 VAL A N 1
ATOM 1952 C CA . VAL A 1 239 ? -2.079 -5.812 8.022 1 86.9 239 VAL A CA 1
ATOM 1953 C C . VAL A 1 239 ? -3.427 -5.322 8.547 1 86.9 239 VAL A C 1
ATOM 1955 O O . VAL A 1 239 ? -3.798 -5.612 9.687 1 86.9 239 VAL A O 1
ATOM 1958 N N . ARG A 1 240 ? -4.122 -4.667 7.706 1 88.17 240 ARG A N 1
ATOM 1959 C CA . ARG A 1 240 ? -5.425 -4.158 8.121 1 88.17 240 ARG A CA 1
ATOM 1960 C C . ARG A 1 240 ? -6.404 -5.3 8.372 1 88.17 240 ARG A C 1
ATOM 1962 O O . ARG A 1 240 ? -7.156 -5.277 9.349 1 88.17 240 ARG A O 1
ATOM 1969 N N . LEU A 1 241 ? -6.461 -6.228 7.501 1 88.11 241 LEU A N 1
ATOM 1970 C CA . LEU A 1 241 ? -7.328 -7.388 7.68 1 88.11 241 LEU A CA 1
ATOM 1971 C C . LEU A 1 241 ? -7.01 -8.108 8.986 1 88.11 241 LEU A C 1
ATOM 1973 O O . LEU A 1 241 ? -7.913 -8.411 9.769 1 88.11 241 LEU A O 1
ATOM 1977 N N . CYS A 1 242 ? -5.753 -8.335 9.21 1 82.84 242 CYS A N 1
ATOM 1978 C CA . CYS A 1 242 ? -5.345 -9.104 10.38 1 82.84 242 CYS A CA 1
ATOM 1979 C C . CYS A 1 242 ? -5.627 -8.332 11.664 1 82.84 242 CYS A C 1
ATOM 1981 O O . CYS A 1 242 ? -6.054 -8.915 12.662 1 82.84 242 CYS A O 1
ATOM 1983 N N . THR A 1 243 ? -5.37 -7.031 11.623 1 81.51 243 THR A N 1
ATOM 1984 C CA . THR A 1 243 ? -5.661 -6.189 12.779 1 81.51 243 THR A CA 1
ATOM 1985 C C . THR A 1 243 ? -7.15 -6.225 13.113 1 81.51 243 THR A C 1
ATOM 1987 O O . THR A 1 243 ? -7.526 -6.336 14.282 1 81.51 243 THR A O 1
ATOM 1990 N N . ALA A 1 244 ? -7.918 -6.077 12.09 1 81.12 244 ALA A N 1
ATOM 1991 C CA . ALA A 1 244 ? -9.363 -6.136 12.3 1 81.12 244 ALA A CA 1
ATOM 1992 C C . ALA A 1 244 ? -9.778 -7.484 12.884 1 81.12 244 ALA A C 1
ATOM 1994 O O . ALA A 1 244 ? -10.613 -7.544 13.789 1 81.12 244 ALA A O 1
ATOM 1995 N N . LEU A 1 245 ? -9.218 -8.492 12.396 1 76.59 245 LEU A N 1
ATOM 1996 C CA . LEU A 1 245 ? -9.546 -9.832 12.87 1 76.59 245 LEU A CA 1
ATOM 1997 C C . LEU A 1 245 ? -9.116 -10.016 14.322 1 76.59 245 LEU A C 1
ATOM 1999 O O . LEU A 1 245 ? -9.848 -10.606 15.12 1 76.59 245 LEU A O 1
ATOM 2003 N N . ASP A 1 246 ? -7.939 -9.563 14.614 1 74.89 246 ASP A N 1
ATOM 2004 C CA . ASP A 1 246 ? -7.455 -9.638 15.99 1 74.89 246 ASP A CA 1
ATOM 2005 C C . ASP A 1 246 ? -8.395 -8.904 16.943 1 74.89 246 ASP A C 1
ATOM 2007 O O . ASP A 1 246 ? -8.69 -9.397 18.034 1 74.89 246 ASP A O 1
ATOM 2011 N N . LYS A 1 247 ? -8.795 -7.77 16.537 1 75.5 247 LYS A N 1
ATOM 2012 C CA . LYS A 1 247 ? -9.724 -6.99 17.348 1 75.5 247 LYS A CA 1
ATOM 2013 C C . LYS A 1 247 ? -11.053 -7.721 17.519 1 75.5 247 LYS A C 1
ATOM 2015 O O . LYS A 1 247 ? -11.634 -7.718 18.606 1 75.5 247 LYS A O 1
ATOM 2020 N N . LEU A 1 248 ? -11.496 -8.297 16.456 1 72.25 248 LEU A N 1
ATOM 2021 C CA . LEU A 1 248 ? -12.744 -9.051 16.495 1 72.25 248 LEU A CA 1
ATOM 2022 C C . LEU A 1 248 ? -12.629 -10.246 17.435 1 72.25 248 LEU A C 1
ATOM 2024 O O . LEU A 1 248 ? -13.558 -10.539 18.191 1 72.25 248 LEU A O 1
ATOM 2028 N N . LEU A 1 249 ? -11.569 -10.879 17.394 1 68.03 249 LEU A N 1
ATOM 2029 C CA . LEU A 1 249 ? -11.365 -12.077 18.202 1 68.03 249 LEU A CA 1
ATOM 2030 C C . LEU A 1 249 ? -11.27 -11.724 19.683 1 68.03 249 LEU A C 1
ATOM 2032 O O . LEU A 1 249 ? -11.699 -12.501 20.539 1 68.03 249 LEU A O 1
ATOM 2036 N N . ARG A 1 250 ? -10.699 -10.693 19.875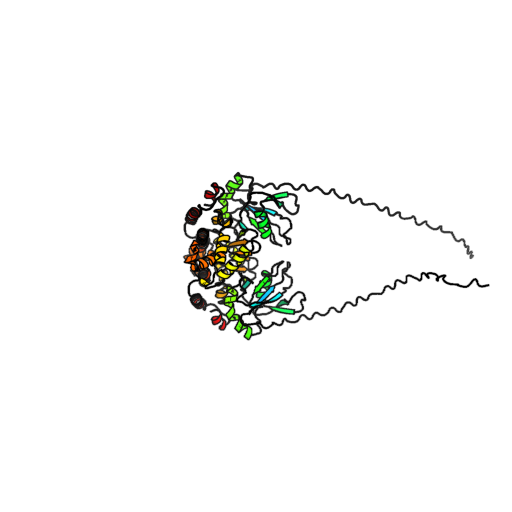 1 68.51 250 ARG A N 1
ATOM 2037 C CA . ARG A 1 250 ? -10.618 -10.251 21.263 1 68.51 250 ARG A CA 1
ATOM 2038 C C . ARG A 1 250 ? -12 -9.911 21.811 1 68.51 250 ARG A C 1
ATOM 2040 O O . ARG A 1 250 ? -12.274 -10.122 22.994 1 68.51 250 ARG A O 1
ATOM 2047 N N . LEU A 1 251 ? -12.758 -9.317 20.904 1 62.75 251 LEU A N 1
ATOM 2048 C CA . LEU A 1 251 ? -14.099 -8.902 21.301 1 62.75 251 LEU A CA 1
ATOM 2049 C C . LEU A 1 251 ? -15.039 -10.101 21.377 1 62.75 251 LEU A C 1
ATOM 2051 O O . LEU A 1 251 ? -15.999 -10.095 22.15 1 62.75 251 LEU A O 1
ATOM 2055 N N . GLY A 1 252 ? -14.825 -11.003 20.406 1 59.17 252 GLY A N 1
ATOM 2056 C CA . GLY A 1 252 ? -15.837 -12.032 20.23 1 59.17 252 GLY A CA 1
ATOM 2057 C C . GLY A 1 252 ? -15.432 -13.373 20.813 1 59.17 252 GLY A C 1
ATOM 2058 O O . GLY A 1 252 ? -15.828 -14.423 20.302 1 59.17 252 GLY A O 1
ATOM 2059 N N . ASP A 1 253 ? -14.505 -13.468 21.87 1 56.65 253 ASP A N 1
ATOM 2060 C CA . ASP A 1 253 ? -14.126 -14.777 22.394 1 56.65 253 ASP A CA 1
ATOM 2061 C C . ASP A 1 253 ? -15.273 -15.776 22.257 1 56.65 253 ASP A C 1
ATOM 2063 O O . ASP A 1 253 ? -15.053 -16.938 21.91 1 56.65 253 ASP A O 1
ATOM 2067 N N . LYS A 1 254 ? -16.487 -15.288 22.381 1 56.86 254 LYS A N 1
ATOM 2068 C CA . LYS A 1 254 ? -17.59 -16.243 22.318 1 56.86 254 LYS A CA 1
ATOM 2069 C C . LYS A 1 254 ? -17.896 -16.635 20.875 1 56.86 254 LYS A C 1
ATOM 2071 O O . LYS A 1 254 ? -18.547 -17.653 20.628 1 56.86 254 LYS A O 1
ATOM 2076 N N . HIS A 1 255 ? -17.422 -15.866 19.901 1 58.55 255 HIS A N 1
ATOM 2077 C CA . HIS A 1 255 ? -17.855 -16.091 18.526 1 58.55 255 HIS A CA 1
ATOM 2078 C C . HIS A 1 255 ? -16.709 -16.616 17.667 1 58.55 255 HIS A C 1
ATOM 2080 O O . HIS A 1 255 ? -16.901 -16.921 16.488 1 58.55 255 HIS A O 1
ATOM 2086 N N . LYS A 1 256 ? -15.524 -16.724 18.257 1 59.34 256 LYS A N 1
ATOM 2087 C CA . LYS A 1 256 ? -14.363 -17.198 17.511 1 59.34 256 LYS A CA 1
ATOM 2088 C C . LYS A 1 256 ? -14.642 -18.549 16.858 1 59.34 256 LYS A C 1
ATOM 2090 O O . LYS A 1 256 ? -14.238 -18.789 15.719 1 59.34 256 LYS A O 1
ATOM 2095 N N . ASP A 1 257 ? -15.318 -19.357 17.714 1 58.61 257 ASP A N 1
ATOM 2096 C CA . ASP A 1 257 ? -15.589 -20.717 17.259 1 58.61 257 ASP A CA 1
ATOM 2097 C C . ASP A 1 257 ? -16.509 -20.715 16.04 1 58.61 257 ASP A C 1
ATOM 2099 O O . ASP A 1 257 ? -16.609 -21.717 15.329 1 58.61 257 ASP A O 1
ATOM 2103 N N . HIS A 1 258 ? -16.995 -19.465 15.766 1 58.94 258 HIS A N 1
ATOM 2104 C CA . HIS A 1 258 ? -17.996 -19.428 14.706 1 58.94 258 HIS A CA 1
ATOM 2105 C C . HIS A 1 258 ? -17.38 -18.99 13.381 1 58.94 258 HIS A C 1
ATOM 2107 O O . HIS A 1 258 ? -18.03 -19.06 12.336 1 58.94 258 HIS A O 1
ATOM 2113 N N . VAL A 1 259 ? -16.125 -18.597 13.471 1 62.89 259 VAL A N 1
ATOM 2114 C CA . VAL A 1 259 ? -15.59 -18.116 12.201 1 62.89 259 VAL A CA 1
ATOM 2115 C C . VAL A 1 259 ? -14.703 -19.189 11.574 1 62.89 259 VAL A C 1
ATOM 2117 O O . VAL A 1 259 ? -13.565 -19.392 12.004 1 62.89 259 VAL A O 1
ATOM 2120 N N . VAL A 1 260 ? -15.324 -20.018 10.615 1 64.03 260 VAL A N 1
ATOM 2121 C CA . VAL A 1 260 ? -14.601 -21.036 9.86 1 64.03 260 VAL A CA 1
ATOM 2122 C C . VAL A 1 260 ? -13.422 -20.397 9.129 1 64.03 260 VAL A C 1
ATOM 2124 O O . VAL A 1 260 ? -13.57 -19.349 8.497 1 64.03 260 VAL A O 1
ATOM 2127 N N . GLY A 1 261 ? -12.217 -20.871 9.285 1 69.71 261 GLY A N 1
ATOM 2128 C CA . GLY A 1 261 ? -11.046 -20.394 8.566 1 69.71 261 GLY A CA 1
ATOM 2129 C C . GLY A 1 261 ? -10.187 -19.45 9.385 1 69.71 261 GLY A C 1
ATOM 2130 O O . GLY A 1 261 ? -9.064 -19.126 8.992 1 69.71 261 GLY A O 1
ATOM 2131 N N . TYR A 1 262 ? -10.738 -19.051 10.501 1 72.88 262 TYR A N 1
ATOM 2132 C CA . TYR A 1 262 ? -10.007 -18.1 11.331 1 72.88 262 TYR A CA 1
ATOM 2133 C C . TYR A 1 262 ? -8.672 -18.682 11.781 1 72.88 262 TYR A C 1
ATOM 2135 O O . TYR A 1 262 ? -7.656 -17.983 11.796 1 72.88 262 TYR A O 1
ATOM 2143 N N . GLY A 1 263 ? -8.764 -19.939 12.109 1 70.22 263 GLY A N 1
ATOM 2144 C CA . GLY A 1 263 ? -7.538 -20.579 12.561 1 70.22 263 GLY A CA 1
ATOM 2145 C C . GLY A 1 263 ? -6.419 -20.512 11.54 1 70.22 263 GLY A C 1
ATOM 2146 O O . GLY A 1 263 ? -5.27 -20.23 11.888 1 70.22 263 GLY A O 1
ATOM 2147 N N . ARG A 1 264 ? -6.792 -20.678 10.372 1 73.05 264 ARG A N 1
ATOM 2148 C CA . ARG A 1 264 ? -5.808 -20.637 9.295 1 73.05 264 ARG A CA 1
ATOM 2149 C C . ARG A 1 264 ? -5.249 -19.229 9.117 1 73.05 264 ARG A C 1
ATOM 2151 O O . ARG A 1 264 ? -4.035 -19.046 9.006 1 73.05 264 ARG A O 1
ATOM 2158 N N . LEU A 1 265 ? -6.079 -18.29 9.141 1 75.66 265 LEU A N 1
ATOM 2159 C CA . LEU A 1 265 ? -5.659 -16.903 8.971 1 75.66 265 LEU A CA 1
ATOM 2160 C C . LEU A 1 265 ? -4.761 -16.462 10.122 1 75.66 265 LEU A C 1
ATOM 2162 O O . LEU A 1 265 ? -3.793 -15.728 9.914 1 75.66 265 LEU A O 1
ATOM 2166 N N . GLU A 1 266 ? -5.156 -16.93 11.212 1 73.84 266 GLU A N 1
ATOM 2167 C CA . GLU A 1 266 ? -4.35 -16.605 12.385 1 73.84 266 GLU A CA 1
ATOM 2168 C C . GLU A 1 266 ? -2.936 -17.163 12.255 1 73.84 266 GLU A C 1
ATOM 2170 O O . GLU A 1 266 ? -1.965 -16.499 12.625 1 73.84 266 GLU A O 1
ATOM 2175 N N . GLN A 1 267 ? -2.834 -18.353 11.758 1 74.09 267 GLN A N 1
ATOM 2176 C CA . GLN A 1 267 ? -1.525 -18.973 11.586 1 74.09 267 GLN A CA 1
ATOM 2177 C C . GLN A 1 267 ? -0.693 -18.225 10.549 1 74.09 267 GLN A C 1
ATOM 2179 O O . GLN A 1 267 ? 0.497 -17.981 10.758 1 74.09 267 GLN A O 1
ATOM 2184 N N . ILE A 1 268 ? -1.328 -17.85 9.511 1 75.88 268 ILE A N 1
ATOM 2185 C CA . ILE A 1 268 ? -0.63 -17.107 8.467 1 75.88 268 ILE A CA 1
ATOM 2186 C C . ILE A 1 268 ? -0.184 -15.751 9.008 1 75.88 268 ILE A C 1
ATOM 2188 O O . ILE A 1 268 ? 0.928 -15.298 8.725 1 75.88 268 ILE A O 1
ATOM 2192 N N . HIS A 1 269 ? -1.061 -15.177 9.739 1 78.25 269 HIS A N 1
ATOM 2193 C CA . HIS A 1 269 ? -0.741 -13.888 10.343 1 78.25 269 HIS A CA 1
ATOM 2194 C C . HIS A 1 269 ? 0.439 -14.005 11.301 1 78.25 269 HIS A C 1
ATOM 2196 O O . HIS A 1 269 ? 1.315 -13.137 11.323 1 78.25 269 HIS A O 1
ATOM 2202 N N . HIS A 1 270 ? 0.427 -15.004 12.059 1 75.81 270 HIS A N 1
ATOM 2203 C CA . HIS A 1 270 ? 1.532 -15.238 12.982 1 75.81 270 HIS A CA 1
ATOM 2204 C C . HIS A 1 270 ? 2.848 -15.415 12.233 1 75.81 270 HIS A C 1
ATOM 2206 O O . HIS A 1 270 ? 3.874 -14.85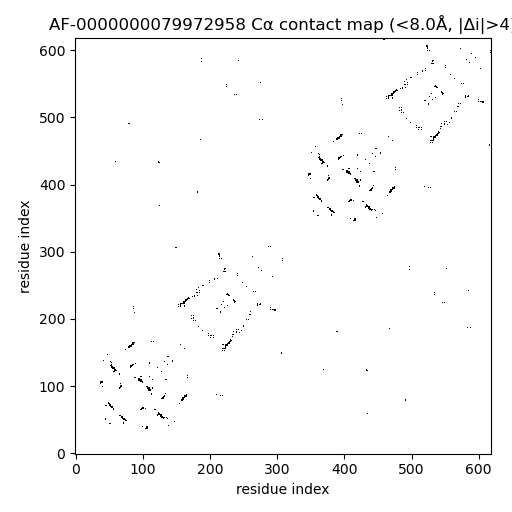7 12.63 1 75.81 270 HIS A O 1
ATOM 2212 N N . LEU A 1 271 ? 2.799 -16.126 11.226 1 75.77 271 LEU A N 1
ATOM 2213 C CA . LEU A 1 271 ? 3.997 -16.344 10.424 1 75.77 271 LEU A CA 1
ATOM 2214 C C . LEU A 1 271 ? 4.474 -15.04 9.793 1 75.77 271 LEU A C 1
ATOM 2216 O O . LEU A 1 271 ? 5.676 -14.767 9.755 1 75.77 271 LEU A O 1
ATOM 2220 N N . TRP A 1 272 ? 3.539 -14.352 9.321 1 78.07 272 TRP A N 1
ATOM 2221 C CA . TRP A 1 272 ? 3.86 -13.06 8.724 1 78.07 272 TRP A CA 1
ATOM 2222 C C . TRP A 1 272 ? 4.523 -12.139 9.742 1 78.07 272 TRP A C 1
ATOM 2224 O O . TRP A 1 272 ? 5.539 -11.505 9.446 1 78.07 272 TRP A O 1
ATOM 2234 N N . LYS A 1 273 ? 3.946 -12.048 10.938 1 76.88 273 LYS A N 1
ATOM 2235 C CA . LYS A 1 273 ? 4.517 -11.233 12.006 1 76.88 273 LYS A CA 1
ATOM 2236 C C . LYS A 1 273 ? 5.93 -11.692 12.352 1 76.88 273 LYS A C 1
ATOM 2238 O O . LYS A 1 273 ? 6.82 -10.868 12.572 1 76.88 273 LYS A O 1
ATOM 2243 N N . TYR A 1 274 ? 5.993 -12.93 12.385 1 73.53 274 TYR A N 1
ATOM 2244 C CA . TYR A 1 274 ? 7.291 -13.507 12.716 1 73.53 274 TYR A CA 1
ATOM 2245 C C . TYR A 1 274 ? 8.335 -13.139 11.668 1 73.53 274 TYR A C 1
ATOM 2247 O O . TYR A 1 274 ? 9.44 -12.709 12.008 1 73.53 274 TYR A O 1
ATOM 2255 N N . TRP A 1 275 ? 7.991 -13.3 10.487 1 72.94 275 TRP A N 1
ATOM 2256 C CA . TRP A 1 275 ? 8.895 -12.982 9.386 1 72.94 275 TRP A CA 1
ATOM 2257 C C . TRP A 1 275 ? 9.224 -11.493 9.365 1 72.94 275 TRP A C 1
ATOM 2259 O O . TRP A 1 275 ? 10.37 -11.108 9.12 1 72.94 275 TRP A O 1
ATOM 2269 N N . THR A 1 276 ? 8.251 -10.802 9.643 1 74.02 276 THR A N 1
ATOM 2270 C CA . THR A 1 276 ? 8.366 -9.352 9.537 1 74.02 276 THR A CA 1
ATOM 2271 C C . THR A 1 276 ? 9.163 -8.785 10.708 1 74.02 276 THR A C 1
ATOM 2273 O O . THR A 1 276 ? 10.026 -7.926 10.521 1 74.02 276 THR A O 1
ATOM 2276 N N . PHE A 1 277 ? 8.942 -9.281 11.866 1 70.79 277 PHE A N 1
ATOM 2277 C CA . PHE A 1 277 ? 9.455 -8.569 13.03 1 70.79 277 PHE A CA 1
ATOM 2278 C C . PHE A 1 277 ? 10.481 -9.415 13.774 1 70.79 277 PHE A C 1
ATOM 2280 O O . PHE A 1 277 ? 11.298 -8.887 14.531 1 70.79 277 PHE A O 1
ATOM 2287 N N . ASP A 1 278 ? 10.443 -10.699 13.799 1 62.7 278 ASP A N 1
ATOM 2288 C CA . ASP A 1 278 ? 11.277 -11.508 14.682 1 62.7 278 ASP A CA 1
ATOM 2289 C C . ASP A 1 278 ? 12.362 -12.238 13.895 1 62.7 278 ASP A C 1
ATOM 2291 O O . ASP A 1 278 ? 13.289 -12.802 14.481 1 62.7 278 ASP A O 1
ATOM 2295 N N . GLY A 1 279 ? 12.491 -12.191 12.501 1 57.82 279 GLY A N 1
ATOM 2296 C CA . GLY A 1 279 ? 13.333 -12.829 11.502 1 57.82 279 GLY A CA 1
ATOM 2297 C C . GLY A 1 279 ? 14.385 -13.741 12.103 1 57.82 279 GLY A C 1
ATOM 2298 O O . GLY A 1 279 ? 15.198 -14.321 11.38 1 57.82 279 GLY A O 1
ATOM 2299 N N . SER A 1 280 ? 14.856 -13.696 13.368 1 49.9 280 SER A N 1
ATOM 2300 C CA . SER A 1 280 ? 16.074 -14.426 13.704 1 49.9 280 SER A CA 1
ATOM 2301 C C . SER A 1 280 ? 15.871 -15.932 13.568 1 49.9 280 SER A C 1
ATOM 2303 O O . SER A 1 280 ? 16.836 -16.68 13.4 1 49.9 280 SER A O 1
ATOM 2305 N N . SER A 1 281 ? 14.819 -16.449 13.983 1 47.01 281 SER A N 1
ATOM 2306 C CA . SER A 1 281 ? 14.848 -17.89 14.212 1 47.01 281 SER A CA 1
ATOM 2307 C C . SER A 1 281 ? 14.721 -18.66 12.903 1 47.01 281 SER A C 1
ATOM 2309 O O . SER A 1 281 ? 14.322 -18.097 11.881 1 47.01 281 SER A O 1
ATOM 2311 N N . ASP A 1 282 ? 14.936 -19.967 12.865 1 48.64 282 ASP A N 1
ATOM 2312 C CA . ASP A 1 282 ? 14.921 -20.983 11.816 1 48.64 282 ASP A CA 1
ATOM 2313 C C . ASP A 1 282 ? 13.664 -20.864 10.956 1 48.64 282 ASP A C 1
ATOM 2315 O O . ASP A 1 282 ? 12.635 -21.468 11.266 1 48.64 282 ASP A O 1
ATOM 2319 N N . GLN A 1 283 ? 13.522 -19.773 10.247 1 52.89 283 GLN A N 1
ATOM 2320 C CA . GLN A 1 283 ? 12.435 -19.464 9.325 1 52.89 283 GLN A CA 1
ATOM 2321 C C . GLN A 1 283 ? 11.863 -20.735 8.703 1 52.89 283 GLN A C 1
ATOM 2323 O O . GLN A 1 283 ? 10.644 -20.883 8.591 1 52.89 283 GLN A O 1
ATOM 2328 N N . GLU A 1 284 ? 12.772 -21.513 8.325 1 52.53 284 GLU A N 1
ATOM 2329 C CA . GLU A 1 284 ? 12.385 -22.746 7.645 1 52.53 284 GLU A CA 1
ATOM 2330 C C . GLU A 1 284 ? 11.561 -23.646 8.561 1 52.53 284 GLU A C 1
ATOM 2332 O O . GLU A 1 284 ? 10.556 -24.219 8.135 1 52.53 284 GLU A O 1
ATOM 2337 N N . THR A 1 285 ? 12.066 -23.687 9.712 1 51.75 285 THR A N 1
ATOM 2338 C CA . THR A 1 285 ? 11.387 -24.594 10.632 1 51.75 285 THR A CA 1
ATOM 2339 C C . THR A 1 285 ? 10.003 -24.063 10.992 1 51.75 285 THR A C 1
ATOM 2341 O O . THR A 1 285 ? 9.037 -24.826 11.059 1 51.75 285 THR A O 1
ATOM 2344 N N . GLU A 1 286 ? 9.947 -22.864 11.125 1 55.04 286 GLU A N 1
ATOM 2345 C CA . GLU A 1 286 ? 8.655 -22.294 11.497 1 55.04 286 GLU A CA 1
ATOM 2346 C C . GLU A 1 286 ? 7.673 -22.344 10.329 1 55.04 286 GLU A C 1
ATOM 2348 O O . GLU A 1 286 ? 6.491 -22.639 10.517 1 55.04 286 GLU A O 1
ATOM 2353 N N . MET A 1 287 ? 8.19 -22.067 9.221 1 56.56 287 MET A N 1
ATOM 2354 C CA . MET A 1 287 ? 7.349 -22.192 8.034 1 56.56 287 MET A CA 1
ATOM 2355 C C . MET A 1 287 ? 6.851 -23.624 7.868 1 56.56 287 MET A C 1
ATOM 2357 O O . MET A 1 287 ? 5.669 -23.847 7.599 1 56.56 287 MET A O 1
ATOM 2361 N N . LEU A 1 288 ? 7.824 -24.516 8.081 1 52.94 288 LEU A N 1
ATOM 2362 C CA . LEU A 1 288 ? 7.488 -25.931 7.97 1 52.94 288 LEU A CA 1
ATOM 2363 C C . LEU A 1 288 ? 6.439 -26.323 9.005 1 52.94 288 LEU A C 1
ATOM 2365 O O . LEU A 1 288 ? 5.51 -27.076 8.7 1 52.94 288 LEU A O 1
ATOM 2369 N N . SER A 1 289 ? 6.639 -25.895 10.144 1 53.96 289 SER A N 1
ATOM 2370 C CA . SER A 1 289 ? 5.681 -26.21 11.199 1 53.96 289 SER A CA 1
ATOM 2371 C C . SER A 1 289 ? 4.303 -25.64 10.883 1 53.96 289 SER A C 1
ATOM 2373 O O . SER A 1 289 ? 3.285 -26.295 11.12 1 53.96 289 SER A O 1
ATOM 2375 N N . LEU A 1 290 ? 4.27 -24.642 10.288 1 54.58 290 LEU A N 1
ATOM 2376 C CA . LEU A 1 290 ? 3.017 -23.977 9.948 1 54.58 290 LEU A CA 1
ATOM 2377 C C . LEU A 1 290 ? 2.339 -24.665 8.768 1 54.58 290 LEU A C 1
ATOM 2379 O O . LEU A 1 290 ? 1.119 -24.851 8.77 1 54.58 290 LEU A O 1
ATOM 2383 N N . LEU A 1 291 ? 3.171 -24.906 7.806 1 54.32 291 LEU A N 1
ATOM 2384 C CA . LEU A 1 291 ? 2.644 -25.624 6.65 1 54.32 291 LEU A CA 1
ATOM 2385 C C . LEU A 1 291 ? 2.025 -26.952 7.071 1 54.32 291 LEU A C 1
ATOM 2387 O O . LEU A 1 291 ? 0.993 -27.359 6.534 1 54.32 291 LEU A O 1
ATOM 2391 N N . ASN A 1 292 ? 2.691 -27.591 7.98 1 52.37 292 ASN A N 1
ATOM 2392 C CA . ASN A 1 292 ? 2.157 -28.848 8.493 1 52.37 292 ASN A CA 1
ATOM 2393 C C . ASN A 1 292 ? 0.798 -28.65 9.158 1 52.37 292 ASN A C 1
ATOM 2395 O O . ASN A 1 292 ? -0.072 -29.519 9.075 1 52.37 292 ASN A O 1
ATOM 2399 N N . ASN A 1 293 ? 0.683 -27.572 9.632 1 49.63 293 ASN A N 1
ATOM 2400 C CA . ASN A 1 293 ? -0.583 -27.277 10.294 1 49.63 293 ASN A CA 1
ATOM 2401 C C . ASN A 1 293 ? -1.659 -26.87 9.29 1 49.63 293 ASN A C 1
ATOM 2403 O O . ASN A 1 293 ? -2.85 -27.063 9.538 1 49.63 293 ASN A O 1
ATOM 2407 N N . LEU A 1 294 ? -1.177 -26.24 8.261 1 48.48 294 LEU A N 1
ATOM 2408 C CA . LEU A 1 294 ? -2.112 -25.859 7.209 1 48.48 294 LEU A CA 1
ATOM 2409 C C . LEU A 1 294 ? -2.474 -27.06 6.341 1 48.48 294 LEU A C 1
ATOM 2411 O O . LEU A 1 294 ? -3.447 -27.015 5.585 1 48.48 294 LEU A O 1
ATOM 2415 N N . ASP A 1 295 ? -1.639 -28.135 6.15 1 47.48 295 ASP A N 1
ATOM 2416 C CA . ASP A 1 295 ? -1.858 -29.343 5.359 1 47.48 295 ASP A CA 1
ATOM 2417 C C . ASP A 1 295 ? -3.32 -29.78 5.418 1 47.48 295 ASP A C 1
ATOM 2419 O O . ASP A 1 295 ? -3.818 -30.426 4.493 1 47.48 295 ASP A O 1
ATOM 2423 N N . HIS A 1 296 ? -3.947 -29.489 6.383 1 41.78 296 HIS A N 1
ATOM 2424 C CA . HIS A 1 296 ? -5.32 -29.946 6.198 1 41.78 296 HIS A CA 1
ATOM 2425 C C . HIS A 1 296 ? -6.034 -29.127 5.128 1 41.78 296 HIS A C 1
ATOM 2427 O O . HIS A 1 296 ? -7.217 -29.348 4.857 1 41.78 296 HIS A O 1
ATOM 2433 N N . CYS A 1 297 ? -5.302 -28.232 4.581 1 41.47 297 CYS A N 1
ATOM 2434 C CA . CYS A 1 297 ? -5.971 -27.423 3.568 1 41.47 297 CYS A CA 1
ATOM 2435 C C . CYS A 1 297 ? -5.805 -28.037 2.183 1 41.47 297 CYS A C 1
ATOM 2437 O O . CYS A 1 297 ? -4.843 -28.765 1.934 1 41.47 297 CYS A O 1
ATOM 2439 N N . LEU A 1 298 ? -6.793 -28.08 1.246 1 40.8 298 LEU A N 1
ATOM 2440 C CA . LEU A 1 298 ? -7.07 -28.741 -0.025 1 40.8 298 LEU A CA 1
ATOM 2441 C C . LEU A 1 298 ? -5.995 -28.411 -1.055 1 40.8 298 LEU A C 1
ATOM 2443 O O . LEU A 1 298 ? -5.86 -27.258 -1.47 1 40.8 298 LEU A O 1
ATOM 2447 N N . CYS A 1 299 ? -4.793 -28.86 -0.921 1 40.76 299 CYS A N 1
ATOM 2448 C CA . CYS A 1 299 ? -3.876 -28.748 -2.05 1 40.76 299 CYS A CA 1
ATOM 2449 C C . CYS A 1 299 ? -4.398 -29.52 -3.255 1 40.76 299 CYS A C 1
ATOM 2451 O O . CYS A 1 299 ? -4.721 -30.704 -3.147 1 40.76 299 CYS A O 1
ATOM 2453 N N . SER A 1 300 ? -4.833 -28.947 -4.131 1 40.88 300 SER A N 1
ATOM 2454 C CA . SER A 1 300 ? -5.301 -29.699 -5.29 1 40.88 300 SER A CA 1
ATOM 2455 C C . SER A 1 300 ? -4.245 -30.689 -5.771 1 40.88 300 SER A C 1
ATOM 2457 O O . SER A 1 300 ? -4.576 -31.73 -6.342 1 40.88 300 SER A O 1
ATOM 2459 N N . ASP A 1 301 ? -2.995 -30.268 -5.951 1 40.02 301 ASP A N 1
ATOM 2460 C CA . ASP A 1 301 ? -1.996 -31.23 -6.405 1 40.02 301 ASP A CA 1
ATOM 2461 C C . ASP A 1 301 ? -1.036 -31.599 -5.277 1 40.02 301 ASP A C 1
ATOM 2463 O O . ASP A 1 301 ? -0.476 -30.72 -4.618 1 40.02 301 ASP A O 1
ATOM 2467 N N . GLU A 1 302 ? -1.013 -32.803 -4.894 1 40.22 302 GLU A N 1
ATOM 2468 C CA . GLU A 1 302 ? -0.224 -33.468 -3.862 1 40.22 302 GLU A CA 1
ATOM 2469 C C . GLU A 1 302 ? 1.228 -32.999 -3.889 1 40.22 302 GLU A C 1
ATOM 2471 O O . GLU A 1 302 ? 1.895 -32.969 -2.853 1 40.22 302 GLU A O 1
ATOM 2476 N N . ARG A 1 303 ? 1.781 -32.825 -5.037 1 40.52 303 ARG A N 1
ATOM 2477 C CA . ARG A 1 303 ? 3.186 -32.468 -5.204 1 40.52 303 ARG A CA 1
ATOM 2478 C C . ARG A 1 303 ? 3.466 -31.072 -4.66 1 40.52 303 ARG A C 1
ATOM 2480 O O . ARG A 1 303 ? 4.621 -30.709 -4.43 1 40.52 303 ARG A O 1
ATOM 2487 N N . ASP A 1 304 ? 2.466 -30.349 -4.576 1 42.44 304 ASP A N 1
ATOM 2488 C CA . ASP A 1 304 ? 2.557 -28.955 -4.154 1 42.44 304 ASP A CA 1
ATOM 2489 C C . ASP A 1 304 ? 2.872 -28.851 -2.663 1 42.44 304 ASP A C 1
ATOM 2491 O O . ASP A 1 304 ? 3.416 -27.843 -2.207 1 42.44 304 ASP A O 1
ATOM 2495 N N . ILE A 1 305 ? 2.627 -29.895 -2.017 1 41.63 305 ILE A N 1
ATOM 2496 C CA . ILE A 1 305 ? 2.883 -29.971 -0.582 1 41.63 305 ILE A CA 1
ATOM 2497 C C . ILE A 1 305 ? 4.371 -29.761 -0.312 1 41.63 305 ILE A C 1
ATOM 2499 O O . ILE A 1 305 ? 4.743 -29.045 0.621 1 41.63 305 ILE A O 1
ATOM 2503 N N . ILE A 1 306 ? 5.103 -30.448 -1.134 1 38.07 306 ILE A N 1
ATOM 2504 C CA . ILE A 1 306 ? 6.535 -30.44 -0.853 1 38.07 306 ILE A CA 1
ATOM 2505 C C . ILE A 1 306 ? 7.11 -29.057 -1.148 1 38.07 306 ILE A C 1
ATOM 2507 O O . ILE A 1 306 ? 7.956 -28.557 -0.402 1 38.07 306 ILE A O 1
ATOM 2511 N N . TYR A 1 307 ? 6.593 -28.59 -2.278 1 39.09 307 TYR A N 1
ATOM 2512 C CA . TYR A 1 307 ? 7.231 -27.357 -2.728 1 39.09 307 TYR A CA 1
ATOM 2513 C C . TYR A 1 307 ? 6.694 -26.154 -1.962 1 39.09 307 TYR A C 1
ATOM 2515 O O . TYR A 1 307 ? 7.306 -25.084 -1.967 1 39.09 307 TYR A O 1
ATOM 2523 N N . ALA A 1 308 ? 5.534 -26.255 -1.476 1 41.43 308 ALA A N 1
ATOM 2524 C CA . ALA A 1 308 ? 5.03 -25.171 -0.636 1 41.43 308 ALA A CA 1
ATOM 2525 C C . ALA A 1 308 ? 5.799 -25.095 0.68 1 41.43 308 ALA A C 1
ATOM 2527 O O . ALA A 1 308 ? 5.554 -24.205 1.498 1 41.43 308 ALA A O 1
ATOM 2528 N N . ILE A 1 309 ? 6.767 -26.087 0.858 1 39.89 309 ILE A N 1
ATOM 2529 C CA . ILE A 1 309 ? 7.617 -26.189 2.04 1 39.89 309 ILE A CA 1
ATOM 2530 C C . ILE A 1 309 ? 8.941 -25.473 1.785 1 39.89 309 ILE A C 1
ATOM 2532 O O . ILE A 1 309 ? 9.61 -25.73 0.781 1 39.89 309 ILE A O 1
ATOM 2536 N N . MET B 1 1 ? -57.147 27.74 -96.317 1 19.26 1 MET B N 1
ATOM 2537 C CA . MET B 1 1 ? -56.234 28.862 -96.517 1 19.26 1 MET B CA 1
ATOM 2538 C C . MET B 1 1 ? -55.155 28.884 -95.44 1 19.26 1 MET B C 1
ATOM 2540 O O . MET B 1 1 ? -55.461 28.836 -94.247 1 19.26 1 MET B O 1
ATOM 2544 N N . ARG B 1 2 ? -53.792 28.777 -95.792 1 17.89 2 ARG B N 1
ATOM 2545 C CA . ARG B 1 2 ? -52.428 28.303 -95.58 1 17.89 2 ARG B CA 1
ATOM 2546 C C . ARG B 1 2 ? -51.651 29.257 -94.68 1 17.89 2 ARG B C 1
ATOM 2548 O O . ARG B 1 2 ? -50.647 28.872 -94.078 1 17.89 2 ARG B O 1
ATOM 2555 N N . SER B 1 3 ? -52.183 30.551 -94.649 1 18.78 3 SER B N 1
ATOM 2556 C CA . SER B 1 3 ? -51.004 31.408 -94.72 1 18.78 3 SER B CA 1
ATOM 2557 C C . SER B 1 3 ? -50.156 31.287 -93.458 1 18.78 3 SER B C 1
ATOM 2559 O O . SER B 1 3 ? -50.686 31.073 -92.366 1 18.78 3 SER B O 1
ATOM 2561 N N . SER B 1 4 ? -48.793 31.172 -93.525 1 20.05 4 SER B N 1
ATOM 2562 C CA . SER B 1 4 ? -47.448 30.728 -93.175 1 20.05 4 SER B CA 1
ATOM 2563 C C . SER B 1 4 ? -46.793 31.681 -92.181 1 20.05 4 SER B C 1
ATOM 2565 O O . SER B 1 4 ? -45.686 31.423 -91.703 1 20.05 4 SER B O 1
ATOM 2567 N N . GLY B 1 5 ? -47.462 32.92 -92.014 1 19.09 5 GLY B N 1
ATOM 2568 C CA . GLY B 1 5 ? -46.405 33.914 -91.918 1 19.09 5 GLY B CA 1
ATOM 2569 C C . GLY B 1 5 ? -45.523 33.732 -90.697 1 19.09 5 GLY B C 1
ATOM 2570 O O . GLY B 1 5 ? -45.898 33.033 -89.753 1 19.09 5 GLY B O 1
ATOM 2571 N N . HIS B 1 6 ? -44.319 34.291 -90.674 1 18.39 6 HIS B N 1
ATOM 2572 C CA . HIS B 1 6 ? -42.894 34.281 -90.363 1 18.39 6 HIS B CA 1
ATOM 2573 C C . HIS B 1 6 ? -42.64 34.727 -88.927 1 18.39 6 HIS B C 1
ATOM 2575 O O . HIS B 1 6 ? -41.805 34.146 -88.23 1 18.39 6 HIS B O 1
ATOM 2581 N N . ARG B 1 7 ? -43.191 36.002 -88.392 1 18.57 7 ARG B N 1
ATOM 2582 C CA . ARG B 1 7 ? -42.125 36.923 -88.013 1 18.57 7 ARG B CA 1
ATOM 2583 C C . ARG B 1 7 ? -41.553 36.566 -86.644 1 18.57 7 ARG B C 1
ATOM 2585 O O . ARG B 1 7 ? -42.287 36.137 -85.752 1 18.57 7 ARG B O 1
ATOM 2592 N N . CYS B 1 8 ? -40.254 36.42 -86.53 1 19.44 8 CYS B N 1
ATOM 2593 C CA . CYS B 1 8 ? -39.191 35.92 -85.665 1 19.44 8 CYS B CA 1
ATOM 2594 C C . CYS B 1 8 ? -39.033 36.799 -84.43 1 19.44 8 CYS B C 1
ATOM 2596 O O . CYS B 1 8 ? -38.692 37.978 -84.542 1 19.44 8 CYS B O 1
ATOM 2598 N N . ALA B 1 9 ? -40.092 36.89 -83.519 1 20.64 9 ALA B N 1
ATOM 2599 C CA . ALA B 1 9 ? -40.049 37.827 -82.399 1 20.64 9 ALA B CA 1
ATOM 2600 C C . ALA B 1 9 ? -38.762 37.663 -81.596 1 20.64 9 ALA B C 1
ATOM 2602 O O . ALA B 1 9 ? -38.336 36.539 -81.316 1 20.64 9 ALA B O 1
ATOM 2603 N N . ASN B 1 10 ? -37.837 38.644 -81.657 1 18.68 10 ASN B N 1
ATOM 2604 C CA . ASN B 1 10 ? -36.487 38.934 -81.185 1 18.68 10 ASN B CA 1
ATOM 2605 C C . ASN B 1 10 ? -36.404 38.888 -79.662 1 18.68 10 ASN B C 1
ATOM 2607 O O . ASN B 1 10 ? -37.017 39.709 -78.977 1 18.68 10 ASN B O 1
ATOM 2611 N N . TYR B 1 11 ? -36.639 37.772 -78.967 1 20.25 11 TYR B N 1
ATOM 2612 C CA . TYR B 1 11 ? -36.748 37.703 -77.514 1 20.25 11 TYR B CA 1
ATOM 2613 C C . TYR B 1 11 ? -35.445 38.127 -76.848 1 20.25 11 TYR B C 1
ATOM 2615 O O . TYR B 1 11 ? -34.376 37.603 -77.172 1 20.25 11 TYR B O 1
ATOM 2623 N N . GLY B 1 12 ? -35.297 39.5 -76.654 1 21.22 12 GLY B N 1
ATOM 2624 C CA . GLY B 1 12 ? -34.14 40.168 -76.08 1 21.22 12 GLY B CA 1
ATOM 2625 C C . GLY B 1 12 ? -33.612 39.482 -74.834 1 21.22 12 GLY B C 1
ATOM 2626 O O . GLY B 1 12 ? -34.352 38.774 -74.148 1 21.22 12 GLY B O 1
ATOM 2627 N N . PRO B 1 13 ? -32.229 39.234 -74.804 1 21.09 13 PRO B N 1
ATOM 2628 C CA . PRO B 1 13 ? -31.421 38.444 -73.872 1 21.09 13 PRO B CA 1
ATOM 2629 C C . PRO B 1 13 ? -31.482 38.975 -72.441 1 21.09 13 PRO B C 1
ATOM 2631 O O . PRO B 1 13 ? -31.657 40.178 -72.233 1 21.09 13 PRO B O 1
ATOM 2634 N N . ARG B 1 14 ? -32.248 38.38 -71.513 1 21.45 14 ARG B N 1
ATOM 2635 C CA . ARG B 1 14 ? -32.421 38.668 -70.092 1 21.45 14 ARG B CA 1
ATOM 2636 C C . ARG B 1 14 ? -31.073 38.794 -69.391 1 21.45 14 ARG B C 1
ATOM 2638 O O . ARG B 1 14 ? -30.181 37.969 -69.597 1 21.45 14 ARG B O 1
ATOM 2645 N N . GLY B 1 15 ? -30.588 40.05 -69.248 1 19.51 15 GLY B N 1
ATOM 2646 C CA . GLY B 1 15 ? -29.345 40.445 -68.606 1 19.51 15 GLY B CA 1
ATOM 2647 C C . GLY B 1 15 ? -29.158 39.826 -67.234 1 19.51 15 GLY B C 1
ATOM 2648 O O . GLY B 1 15 ? -30.128 39.624 -66.501 1 19.51 15 GLY B O 1
ATOM 2649 N N . ALA B 1 16 ? -28.256 38.838 -67.095 1 21.91 16 ALA B N 1
ATOM 2650 C CA . ALA B 1 16 ? -27.778 38.096 -65.931 1 21.91 16 ALA B CA 1
ATOM 2651 C C . ALA B 1 16 ? -27.334 39.044 -64.821 1 21.91 16 ALA B C 1
ATOM 2653 O O . ALA B 1 16 ? -26.467 39.895 -65.032 1 21.91 16 ALA B O 1
ATOM 2654 N N . LEU B 1 17 ? -28.332 39.654 -64.076 1 22.45 17 LEU B N 1
ATOM 2655 C CA . LEU B 1 17 ? -27.917 40.559 -63.011 1 22.45 17 LEU B CA 1
ATOM 2656 C C . LEU B 1 17 ? -26.873 39.901 -62.115 1 22.45 17 LEU B C 1
ATOM 2658 O O . LEU B 1 17 ? -26.932 38.694 -61.87 1 22.45 17 LEU B O 1
ATOM 2662 N N . PRO B 1 18 ? -25.639 40.459 -62.084 1 23.06 18 PRO B N 1
ATOM 2663 C CA . PRO B 1 18 ? -24.496 39.987 -61.299 1 23.06 18 PRO B CA 1
ATOM 2664 C C . PRO B 1 18 ? -24.803 39.893 -59.807 1 23.06 18 PRO B C 1
ATOM 2666 O O . PRO B 1 18 ? -25.479 40.766 -59.256 1 23.06 18 PRO B O 1
ATOM 2669 N N . ARG B 1 19 ? -25.206 38.668 -59.296 1 23.76 19 ARG B N 1
ATOM 2670 C CA . ARG B 1 19 ? -25.426 38.409 -57.877 1 23.76 19 ARG B CA 1
ATOM 2671 C C . ARG B 1 19 ? -24.242 38.886 -57.043 1 23.76 19 ARG B C 1
ATOM 2673 O O . ARG B 1 19 ? -23.113 38.431 -57.24 1 23.76 19 ARG B O 1
ATOM 2680 N N . HIS B 1 20 ? -24.105 40.221 -56.79 1 22.09 20 HIS B N 1
ATOM 2681 C CA . HIS B 1 20 ? -23.138 40.736 -55.827 1 22.09 20 HIS B CA 1
ATOM 2682 C C . HIS B 1 20 ? -23.256 40.014 -54.489 1 22.09 20 HIS B C 1
ATOM 2684 O O . HIS B 1 20 ? -24.328 39.997 -53.88 1 22.09 20 HIS B O 1
ATOM 2690 N N . GLN B 1 21 ? -22.649 38.792 -54.409 1 23.89 21 GLN B N 1
ATOM 2691 C CA . GLN B 1 21 ? -22.52 38.111 -53.125 1 23.89 21 GLN B CA 1
ATOM 2692 C C . GLN B 1 21 ? -21.924 39.037 -52.068 1 23.89 21 GLN B C 1
ATOM 2694 O O . GLN B 1 21 ? -20.795 39.509 -52.215 1 23.89 21 GLN B O 1
ATOM 2699 N N . ARG B 1 22 ? -22.748 40.005 -51.496 1 23.79 22 ARG B N 1
ATOM 2700 C CA . ARG B 1 22 ? -22.29 40.76 -50.334 1 23.79 22 ARG B CA 1
ATOM 2701 C C . ARG B 1 22 ? -21.632 39.842 -49.309 1 23.79 22 ARG B C 1
ATOM 2703 O O . ARG B 1 22 ? -22.225 38.847 -48.889 1 23.79 22 ARG B O 1
ATOM 2710 N N . ASN B 1 23 ? -20.312 39.719 -49.334 1 23.49 23 ASN B N 1
ATOM 2711 C CA . ASN B 1 23 ? -19.435 39.188 -48.297 1 23.49 23 ASN B CA 1
ATOM 2712 C C . ASN B 1 23 ? -19.735 39.811 -46.936 1 23.49 23 ASN B C 1
ATOM 2714 O O . ASN B 1 23 ? -19.438 40.985 -46.707 1 23.49 23 ASN B O 1
ATOM 2718 N N . ALA B 1 24 ? -21.002 39.707 -46.457 1 27.77 24 ALA B N 1
ATOM 2719 C CA . ALA B 1 24 ? -21.158 40.183 -45.085 1 27.77 24 ALA B CA 1
ATOM 2720 C C . ALA B 1 24 ? -20.042 39.652 -44.19 1 27.77 24 ALA B C 1
ATOM 2722 O O . ALA B 1 24 ? -19.857 38.439 -44.07 1 27.77 24 ALA B O 1
ATOM 2723 N N . ARG B 1 25 ? -18.976 40.452 -44.067 1 27.38 25 ARG B N 1
ATOM 2724 C CA . ARG B 1 25 ? -17.991 40.286 -43.003 1 27.38 25 ARG B CA 1
ATOM 2725 C C . ARG B 1 25 ? -18.672 40.036 -41.661 1 27.38 25 ARG B C 1
ATOM 2727 O O . ARG B 1 25 ? -19.386 40.902 -41.151 1 27.38 25 ARG B O 1
ATOM 2734 N N . ILE B 1 26 ? -19.248 38.833 -41.419 1 29.05 26 ILE B N 1
ATOM 2735 C CA . ILE B 1 26 ? -19.637 38.543 -40.043 1 29.05 26 ILE B CA 1
ATOM 2736 C C . ILE B 1 26 ? -18.496 38.91 -39.097 1 29.05 26 ILE B C 1
ATOM 2738 O O . ILE B 1 26 ? -17.4 38.353 -39.191 1 29.05 26 ILE B O 1
ATOM 2742 N N . SER B 1 27 ? -18.36 40.225 -38.841 1 28.12 27 SER B N 1
ATOM 2743 C CA . SER B 1 27 ? -17.482 40.587 -37.733 1 28.12 27 SER B CA 1
ATOM 2744 C C . SER B 1 27 ? -17.703 39.673 -36.532 1 28.12 27 SER B C 1
ATOM 2746 O O . SER B 1 27 ? -18.783 39.67 -35.938 1 28.12 27 SER B O 1
ATOM 2748 N N . VAL B 1 28 ? -17.121 38.488 -36.593 1 30.44 28 VAL B N 1
ATOM 2749 C CA . VAL B 1 28 ? -17.027 37.728 -35.351 1 30.44 28 VAL B CA 1
ATOM 2750 C C . VAL B 1 28 ? -16.619 38.654 -34.208 1 30.44 28 VAL B C 1
ATOM 2752 O O . VAL B 1 28 ? -15.509 39.191 -34.202 1 30.44 28 VAL B O 1
ATOM 2755 N N . ILE B 1 29 ? -17.509 39.534 -33.794 1 32.31 29 ILE B N 1
ATOM 2756 C CA . ILE B 1 29 ? -17.233 40.191 -32.52 1 32.31 29 ILE B CA 1
ATOM 2757 C C . ILE B 1 29 ? -16.555 39.208 -31.569 1 32.31 29 ILE B C 1
ATOM 2759 O O . ILE B 1 29 ? -17.117 38.158 -31.246 1 32.31 29 ILE B O 1
ATOM 2763 N N . GLN B 1 30 ? -15.239 39.073 -31.766 1 33.26 30 GLN B N 1
ATOM 2764 C CA . GLN B 1 30 ? -14.473 38.426 -30.705 1 33.26 30 GLN B CA 1
ATOM 2765 C C . GLN B 1 30 ? -14.985 38.838 -29.328 1 33.26 30 GLN B C 1
ATOM 2767 O O . GLN B 1 30 ? -15.13 40.029 -29.045 1 33.26 30 GLN B O 1
ATOM 2772 N N . SER B 1 31 ? -15.995 38.191 -28.814 1 36.72 31 SER B N 1
ATOM 2773 C CA . SER B 1 31 ? -16.353 38.458 -27.425 1 36.72 31 SER B CA 1
ATOM 2774 C C . SER B 1 31 ? -15.134 38.879 -26.611 1 36.72 31 SER B C 1
ATOM 2776 O O . SER B 1 31 ? -14.022 38.412 -26.862 1 36.72 31 SER B O 1
ATOM 2778 N N . PRO B 1 32 ? -15.01 40.113 -26.127 1 33.82 32 PRO B N 1
ATOM 2779 C CA . PRO B 1 32 ? -13.855 40.486 -25.306 1 33.82 32 PRO B CA 1
ATOM 2780 C C . PRO B 1 32 ? -13.305 39.315 -24.495 1 33.82 32 PRO B C 1
ATOM 2782 O O . PRO B 1 32 ? -14.058 38.415 -24.114 1 33.82 32 PRO B O 1
ATOM 2785 N N . ARG B 1 33 ? -12.19 38.922 -24.673 1 38.73 33 ARG B N 1
ATOM 2786 C CA . ARG B 1 33 ? -11.447 38.096 -23.727 1 38.73 33 ARG B CA 1
ATOM 2787 C C . ARG B 1 33 ? -11.787 38.47 -22.288 1 38.73 33 ARG B C 1
ATOM 2789 O O . ARG B 1 33 ? -11.528 39.595 -21.856 1 38.73 33 ARG B O 1
ATOM 2796 N N . ARG B 1 34 ? -12.992 38.137 -21.736 1 39.3 34 ARG B N 1
ATOM 2797 C CA . ARG B 1 34 ? -13.226 38.333 -20.309 1 39.3 34 ARG B CA 1
ATOM 2798 C C . ARG B 1 34 ? -11.926 38.217 -19.52 1 39.3 34 ARG B C 1
ATOM 2800 O O . ARG B 1 34 ? -11.224 37.208 -19.615 1 39.3 34 ARG B O 1
ATOM 2807 N N . HIS B 1 35 ? -11.175 39.157 -19.33 1 42.83 35 HIS B N 1
ATOM 2808 C CA . HIS B 1 35 ? -10.116 39.167 -18.326 1 42.83 35 HIS B CA 1
ATOM 2809 C C . HIS B 1 35 ? -10.522 38.375 -17.088 1 42.83 35 HIS B C 1
ATOM 2811 O O . HIS B 1 35 ? -11.351 38.832 -16.298 1 42.83 35 HIS B O 1
ATOM 2817 N N . HIS B 1 36 ? -10.755 37.149 -17.188 1 51.37 36 HIS B N 1
ATOM 2818 C CA . HIS B 1 36 ? -11.1 36.265 -16.08 1 51.37 36 HIS B CA 1
ATOM 2819 C C . HIS B 1 36 ? -10.238 36.555 -14.855 1 51.37 36 HIS B C 1
ATOM 2821 O O . HIS B 1 36 ? -9.019 36.371 -14.891 1 51.37 36 HIS B O 1
ATOM 2827 N N . PHE B 1 37 ? -10.526 37.639 -14.164 1 58.06 37 PHE B N 1
ATOM 2828 C CA . PHE B 1 37 ? -9.901 38.005 -12.898 1 58.06 37 PHE B CA 1
ATOM 2829 C C . PHE B 1 37 ? -9.824 36.802 -11.965 1 58.06 37 PHE B C 1
ATOM 2831 O O . PHE B 1 37 ? -10.844 36.181 -11.658 1 58.06 37 PHE B O 1
ATOM 2838 N N . ILE B 1 38 ? -8.662 36.168 -11.884 1 70.93 38 ILE B N 1
ATOM 2839 C CA . ILE B 1 38 ? -8.405 35.085 -10.941 1 70.93 38 ILE B CA 1
ATOM 2840 C C . ILE B 1 38 ? -8.388 35.635 -9.516 1 70.93 38 ILE B C 1
ATOM 2842 O O . ILE B 1 38 ? -7.694 36.614 -9.23 1 70.93 38 ILE B O 1
ATOM 2846 N N . MET B 1 39 ? -9.453 35.404 -8.758 1 82.36 39 MET B N 1
ATOM 2847 C CA . MET B 1 39 ? -9.544 35.88 -7.38 1 82.36 39 MET B CA 1
ATOM 2848 C C . MET B 1 39 ? -9.075 34.808 -6.402 1 82.36 39 MET B C 1
ATOM 2850 O O . MET B 1 39 ? -9.004 33.629 -6.755 1 82.36 39 MET B O 1
ATOM 2854 N N . ALA B 1 40 ? -8.695 35.247 -5.224 1 86.52 40 ALA B N 1
ATOM 2855 C CA . ALA B 1 40 ? -8.309 34.343 -4.143 1 86.52 40 ALA B CA 1
ATOM 2856 C C . ALA B 1 40 ? -9.51 33.553 -3.632 1 86.52 40 ALA B C 1
ATOM 2858 O O . ALA B 1 40 ? -10.612 34.094 -3.515 1 86.52 40 ALA B O 1
ATOM 2859 N N . TYR B 1 41 ? -9.351 32.378 -3.413 1 89.19 41 TYR B N 1
ATOM 2860 C CA . TYR B 1 41 ? -10.393 31.512 -2.874 1 89.19 41 TYR B CA 1
ATOM 2861 C C . TYR B 1 41 ? -10.759 31.919 -1.451 1 89.19 41 TYR B C 1
ATOM 2863 O O . TYR B 1 41 ? -9.883 32.257 -0.651 1 89.19 41 TYR B O 1
ATOM 2871 N N . SER B 1 42 ? -12.014 31.905 -1.14 1 88.68 42 SER B N 1
ATOM 2872 C CA . SER B 1 42 ? -12.489 32.165 0.215 1 88.68 42 SER B CA 1
ATOM 2873 C C . SER B 1 42 ? -13.039 30.898 0.861 1 88.68 42 SER B C 1
ATOM 2875 O O . SER B 1 42 ? -13.99 30.299 0.355 1 88.68 42 SER B O 1
ATOM 2877 N N . TYR B 1 43 ? -12.447 30.56 1.949 1 93.39 43 TYR B N 1
ATOM 2878 C CA . TYR B 1 43 ? -12.888 29.369 2.667 1 93.39 43 TYR B CA 1
ATOM 2879 C C . TYR B 1 43 ? -14.311 29.541 3.186 1 93.39 43 TYR B C 1
ATOM 2881 O O . TYR B 1 43 ? -14.675 30.613 3.675 1 93.39 43 TYR B O 1
ATOM 2889 N N . GLU B 1 44 ? -15.051 28.573 3.006 1 91.2 44 GLU B N 1
ATOM 2890 C CA . GLU B 1 44 ? -16.355 28.53 3.661 1 91.2 44 GLU B CA 1
ATOM 2891 C C . GLU B 1 44 ? -16.252 27.924 5.058 1 91.2 44 GLU B C 1
ATOM 2893 O O . GLU B 1 44 ? -15.49 26.98 5.276 1 91.2 44 GLU B O 1
ATOM 2898 N N . ARG B 1 45 ? -17.032 28.493 5.981 1 92.1 45 ARG B N 1
ATOM 2899 C CA . ARG B 1 45 ? -17.038 27.974 7.345 1 92.1 45 ARG B CA 1
ATOM 2900 C C . ARG B 1 45 ? -17.505 26.522 7.377 1 92.1 45 ARG B C 1
ATOM 2902 O O . ARG B 1 45 ? -18.441 26.15 6.666 1 92.1 45 ARG B O 1
ATOM 2909 N N . LEU B 1 46 ? -16.884 25.708 8.224 1 93.55 46 LEU B N 1
ATOM 2910 C CA . LEU B 1 46 ? -17.291 24.32 8.411 1 93.55 46 LEU B CA 1
ATOM 2911 C C . LEU B 1 46 ? -18.624 24.238 9.147 1 93.55 46 LEU B C 1
ATOM 2913 O O . LEU B 1 46 ? -18.923 25.084 9.993 1 93.55 46 LEU B O 1
ATOM 2917 N N . ASP B 1 47 ? -19.421 23.298 8.837 1 88.23 47 ASP B N 1
ATOM 2918 C CA . ASP B 1 47 ? -20.766 23.16 9.386 1 88.23 47 ASP B CA 1
ATOM 2919 C C . ASP B 1 47 ? -20.726 22.994 10.904 1 88.23 47 ASP B C 1
ATOM 2921 O O . ASP B 1 47 ? -21.527 23.597 11.621 1 88.23 47 ASP B O 1
ATOM 2925 N N . THR B 1 48 ? -19.885 22.132 11.334 1 88.99 48 THR B N 1
ATOM 2926 C CA . THR B 1 48 ? -19.738 21.885 12.764 1 88.99 48 THR B CA 1
ATOM 2927 C C . THR B 1 48 ? -18.268 21.72 13.136 1 88.99 48 THR B C 1
ATOM 2929 O O . THR B 1 48 ? -17.399 21.699 12.261 1 88.99 48 THR B O 1
ATOM 2932 N N . HIS B 1 49 ? -18.057 21.578 14.397 1 86.96 49 HIS B N 1
ATOM 2933 C CA . HIS B 1 49 ? -16.698 21.412 14.9 1 86.96 49 HIS B CA 1
ATOM 2934 C C . HIS B 1 49 ? -16.164 20.016 14.597 1 86.96 49 HIS B C 1
ATOM 2936 O O . HIS B 1 49 ? -14.963 19.766 14.72 1 86.96 49 HIS B O 1
ATOM 2942 N N . ARG B 1 50 ? -17 19.128 14.101 1 90.98 50 ARG B N 1
ATOM 2943 C CA . ARG B 1 50 ? -16.583 17.766 13.785 1 90.98 50 ARG B CA 1
ATOM 2944 C C . ARG B 1 50 ? -16.333 17.603 12.289 1 90.98 50 ARG B C 1
ATOM 2946 O O . ARG B 1 50 ? -15.846 16.561 11.846 1 90.98 50 ARG B O 1
ATOM 2953 N N . ASN B 1 51 ? -16.638 18.655 11.633 1 95.8 51 ASN B N 1
ATOM 2954 C CA . ASN B 1 51 ? -16.466 18.556 10.187 1 95.8 51 ASN B CA 1
ATOM 2955 C C . ASN B 1 51 ? -15.038 18.895 9.768 1 95.8 51 ASN B C 1
ATOM 2957 O O . ASN B 1 51 ? -14.398 19.758 10.372 1 95.8 51 ASN B O 1
ATOM 2961 N N . ILE B 1 52 ? -14.653 18.195 8.797 1 96.86 52 ILE B N 1
ATOM 2962 C CA . ILE B 1 52 ? -13.363 18.484 8.181 1 96.86 52 ILE B CA 1
ATOM 2963 C C . ILE B 1 52 ? -13.542 18.688 6.679 1 96.86 52 ILE B C 1
ATOM 2965 O O . ILE B 1 52 ? -14.567 18.304 6.112 1 96.86 52 ILE B O 1
ATOM 2969 N N . ARG B 1 53 ? -12.578 19.383 6.093 1 97 53 ARG B N 1
ATOM 2970 C CA . ARG B 1 53 ? -12.573 19.621 4.654 1 97 53 ARG B CA 1
ATOM 2971 C C . ARG B 1 53 ? -11.712 18.59 3.931 1 97 53 ARG B C 1
ATOM 2973 O O . ARG B 1 53 ? -10.575 18.333 4.332 1 97 53 ARG B O 1
ATOM 2980 N N . ILE B 1 54 ? -12.301 17.942 2.924 1 97.88 54 ILE B N 1
ATOM 2981 C CA . ILE B 1 54 ? -11.56 17.01 2.081 1 97.88 54 ILE B CA 1
ATOM 2982 C C . ILE B 1 54 ? -11.24 17.668 0.741 1 97.88 54 ILE B C 1
ATOM 2984 O O . ILE B 1 54 ? -12.115 18.267 0.112 1 97.88 54 ILE B O 1
ATOM 2988 N N . LEU B 1 55 ? -10 17.61 0.372 1 97.94 55 LEU B N 1
ATOM 2989 C CA . LEU B 1 55 ? -9.522 18.123 -0.908 1 97.94 55 LEU B CA 1
ATOM 2990 C C . LEU B 1 55 ? -9.779 17.117 -2.025 1 97.94 55 LEU B C 1
ATOM 2992 O O . LEU B 1 55 ? -9.266 15.996 -1.987 1 97.94 55 LEU B O 1
ATOM 2996 N N . LEU B 1 56 ? -10.603 17.449 -2.939 1 97.92 56 LEU B N 1
ATOM 2997 C CA . LEU B 1 56 ? -10.742 16.674 -4.167 1 97.92 56 LEU B CA 1
ATOM 2998 C C . LEU B 1 56 ? -9.782 17.178 -5.239 1 97.92 56 LEU B C 1
ATOM 3000 O O . LEU B 1 56 ? -10.03 18.211 -5.865 1 97.92 56 LEU B O 1
ATOM 3004 N N . LEU B 1 57 ? -8.705 16.492 -5.436 1 97.33 57 LEU B N 1
ATOM 3005 C CA . LEU B 1 57 ? -7.658 16.904 -6.364 1 97.33 57 LEU B CA 1
ATOM 3006 C C . LEU B 1 57 ? -7.917 16.345 -7.759 1 97.33 57 LEU B C 1
ATOM 3008 O O . LEU B 1 57 ? -7.977 15.127 -7.943 1 97.33 57 LEU B O 1
ATOM 3012 N N . ALA B 1 58 ? -8.004 17.185 -8.7 1 96.1 58 ALA B N 1
ATOM 3013 C CA . ALA B 1 58 ? -8.304 16.779 -10.071 1 96.1 58 ALA B CA 1
ATOM 3014 C C . ALA B 1 58 ? -7.129 16.026 -10.689 1 96.1 58 ALA B C 1
ATOM 3016 O O . ALA B 1 58 ? -5.969 16.376 -10.458 1 96.1 58 ALA B O 1
ATOM 3017 N N . PRO B 1 59 ? -7.444 15.035 -11.502 1 94.77 59 PRO B N 1
ATOM 3018 C CA . PRO B 1 59 ? -6.382 14.253 -12.14 1 94.77 59 PRO B CA 1
ATOM 3019 C C . PRO B 1 59 ? -5.718 14.993 -13.299 1 94.77 59 PRO B C 1
ATOM 3021 O O . PRO B 1 59 ? -6.261 15.984 -13.795 1 94.77 59 PRO B O 1
ATOM 3024 N N . SER B 1 60 ? -4.521 14.593 -13.596 1 93.45 60 SER B N 1
ATOM 3025 C CA . SER B 1 60 ? -3.84 15.042 -14.806 1 93.45 60 SER B CA 1
ATOM 3026 C C . SER B 1 60 ? -2.733 14.074 -15.209 1 93.45 60 SER B C 1
ATOM 3028 O O . SER B 1 60 ? -1.984 13.59 -14.358 1 93.45 60 SER B O 1
ATOM 3030 N N . VAL B 1 61 ? -2.644 13.784 -16.469 1 88.83 61 VAL B N 1
ATOM 3031 C CA . VAL B 1 61 ? -1.557 12.956 -16.982 1 88.83 61 VAL B CA 1
ATOM 3032 C C . VAL B 1 61 ? -0.267 13.772 -17.037 1 88.83 61 VAL B C 1
ATOM 3034 O O . VAL B 1 61 ? 0.83 13.219 -16.933 1 88.83 61 VAL B O 1
ATOM 3037 N N . ASP B 1 62 ? -0.483 15.078 -17.15 1 88.9 62 ASP B N 1
ATOM 3038 C CA . ASP B 1 62 ? 0.643 16.005 -17.214 1 88.9 62 ASP B CA 1
ATOM 3039 C C . ASP B 1 62 ? 0.989 16.546 -15.829 1 88.9 62 ASP B C 1
ATOM 3041 O O . ASP B 1 62 ? 0.253 17.366 -15.276 1 88.9 62 ASP B O 1
ATOM 3045 N N . HIS B 1 63 ? 2.115 16.221 -15.357 1 84.01 63 HIS B N 1
ATOM 3046 C CA . HIS B 1 63 ? 2.534 16.607 -14.014 1 84.01 63 HIS B CA 1
ATOM 3047 C C . HIS B 1 63 ? 2.827 18.102 -13.937 1 84.01 63 HIS B C 1
ATOM 3049 O O . HIS B 1 63 ? 2.869 18.675 -12.846 1 84.01 63 HIS B O 1
ATOM 3055 N N . SER B 1 64 ? 3.022 18.69 -15.012 1 88.61 64 SER B N 1
ATOM 3056 C CA . SER B 1 64 ? 3.354 20.111 -15.026 1 88.61 64 SER B CA 1
ATOM 3057 C C . SER B 1 64 ? 2.096 20.971 -15.096 1 88.61 64 SER B C 1
ATOM 3059 O O . SER B 1 64 ? 2.159 22.187 -14.907 1 88.61 64 SER B O 1
ATOM 3061 N N . SER B 1 65 ? 0.935 20.356 -15.344 1 91.93 65 SER B N 1
ATOM 3062 C CA . SER B 1 65 ? -0.323 21.094 -15.402 1 91.93 65 SER B CA 1
ATOM 3063 C C . SER B 1 65 ? -0.695 21.661 -14.037 1 91.93 65 SER B C 1
ATOM 3065 O O . SER B 1 65 ? -0.327 21.098 -13.003 1 91.93 65 SER B O 1
ATOM 3067 N N . PRO B 1 66 ? -1.348 22.746 -14.053 1 93.21 66 PRO B N 1
ATOM 3068 C CA . PRO B 1 66 ? -1.763 23.345 -12.783 1 93.21 66 PRO B CA 1
ATOM 3069 C C . PRO B 1 66 ? -2.625 22.407 -11.942 1 93.21 66 PRO B C 1
ATOM 3071 O O . PRO B 1 66 ? -3.397 21.615 -12.489 1 93.21 66 PRO B O 1
ATOM 3074 N N . LEU B 1 67 ? -2.473 22.512 -10.663 1 95.73 67 LEU B N 1
ATOM 3075 C CA . LEU B 1 67 ? -3.304 21.747 -9.74 1 95.73 67 LEU B CA 1
ATOM 3076 C C . LEU B 1 67 ? -4.694 22.363 -9.623 1 95.73 67 LEU B C 1
ATOM 3078 O O . LEU B 1 67 ? -4.828 23.58 -9.469 1 95.73 67 LEU B O 1
ATOM 3082 N N . CYS B 1 68 ? -5.67 21.543 -9.7 1 95.23 68 CYS B N 1
ATOM 3083 C CA . CYS B 1 68 ? -7.056 21.974 -9.554 1 95.23 68 CYS B CA 1
ATOM 3084 C C . CYS B 1 68 ? -7.764 21.176 -8.466 1 95.23 68 CYS B C 1
ATOM 3086 O O . CYS B 1 68 ? -7.513 19.98 -8.304 1 95.23 68 CYS B O 1
ATOM 3088 N N . PHE B 1 69 ? -8.646 21.907 -7.81 1 95.83 69 PHE B N 1
ATOM 3089 C CA . PHE B 1 69 ? -9.244 21.223 -6.67 1 95.83 69 PHE B CA 1
ATOM 3090 C C . PHE B 1 69 ? -10.681 21.683 -6.456 1 95.83 69 PHE B C 1
ATOM 3092 O O . PHE B 1 69 ? -11.107 22.691 -7.024 1 95.83 69 PHE B O 1
ATOM 3099 N N . THR B 1 70 ? -11.445 20.914 -5.723 1 94.96 70 THR B N 1
ATOM 3100 C CA . THR B 1 70 ? -12.645 21.305 -4.993 1 94.96 70 THR B CA 1
ATOM 3101 C C . THR B 1 70 ? -12.604 20.777 -3.562 1 94.96 70 THR B C 1
ATOM 3103 O O . THR B 1 70 ? -11.732 19.977 -3.215 1 94.96 70 THR B O 1
ATOM 3106 N N . PHE B 1 71 ? -13.501 21.371 -2.706 1 95.61 71 PHE B N 1
ATOM 3107 C CA . PHE B 1 71 ? -13.576 20.897 -1.329 1 95.61 71 PHE B CA 1
ATOM 3108 C C . PHE B 1 71 ? -14.904 20.196 -1.069 1 95.61 71 PHE B C 1
ATOM 3110 O O . PHE B 1 71 ? -15.922 20.541 -1.673 1 95.61 71 PHE B O 1
ATOM 3117 N N . GLU B 1 72 ? -14.827 19.251 -0.263 1 95.95 72 GLU B N 1
ATOM 3118 C CA . GLU B 1 72 ? -16.007 18.608 0.307 1 95.95 72 GLU B CA 1
ATOM 3119 C C . GLU B 1 72 ? -15.958 18.616 1.832 1 95.95 72 GLU B C 1
ATOM 3121 O O . GLU B 1 72 ? -14.923 18.311 2.427 1 95.95 72 GLU B O 1
ATOM 3126 N N . ASP B 1 73 ? -17.014 18.993 2.425 1 95.47 73 ASP B N 1
ATOM 3127 C CA . ASP B 1 73 ? -17.149 18.979 3.878 1 95.47 73 ASP B CA 1
ATOM 3128 C C . ASP B 1 73 ? -17.736 17.655 4.362 1 95.47 73 ASP B C 1
ATOM 3130 O O . ASP B 1 73 ? -18.798 17.234 3.897 1 95.47 73 ASP B O 1
ATOM 3134 N N . ILE B 1 74 ? -17.061 17.034 5.289 1 95.93 74 ILE B N 1
ATOM 3135 C CA . ILE B 1 74 ? -17.572 15.748 5.753 1 95.93 74 ILE B CA 1
ATOM 3136 C C . ILE B 1 74 ? -17.477 15.675 7.276 1 95.93 74 ILE B C 1
ATOM 3138 O O . ILE B 1 74 ? -16.589 16.282 7.879 1 95.93 74 ILE B O 1
ATOM 3142 N N . ASP B 1 75 ? -18.364 14.967 7.834 1 95.35 75 ASP B N 1
ATOM 3143 C CA . ASP B 1 75 ? -18.306 14.655 9.259 1 95.35 75 ASP B CA 1
ATOM 3144 C C . ASP B 1 75 ? -17.252 13.588 9.544 1 95.35 75 ASP B C 1
ATOM 3146 O O . ASP B 1 75 ? -17.299 12.493 8.979 1 95.35 75 ASP B O 1
ATOM 3150 N N . ILE B 1 76 ? -16.324 13.881 10.469 1 92.88 76 ILE B N 1
ATOM 3151 C CA . ILE B 1 76 ? -15.175 13.019 10.723 1 92.88 76 ILE B CA 1
ATOM 3152 C C . ILE B 1 76 ? -15.653 11.655 11.215 1 92.88 76 ILE B C 1
ATOM 3154 O O . ILE B 1 76 ? -15.022 10.632 10.938 1 92.88 76 ILE B O 1
ATOM 3158 N N . ILE B 1 77 ? -16.738 11.522 11.843 1 85.83 77 ILE B N 1
ATOM 3159 C CA . ILE B 1 77 ? -17.229 10.27 12.408 1 85.83 77 ILE B CA 1
ATOM 3160 C C . ILE B 1 77 ? -17.644 9.324 11.284 1 85.83 77 ILE B C 1
ATOM 3162 O O . ILE B 1 77 ? -17.591 8.102 11.441 1 85.83 77 ILE B O 1
ATOM 3166 N N . ASN B 1 78 ? -17.947 9.908 10.109 1 84.22 78 ASN B N 1
ATOM 3167 C CA . ASN B 1 78 ? -18.381 9.11 8.967 1 84.22 78 ASN B CA 1
ATOM 3168 C C . ASN B 1 78 ? -17.326 9.089 7.865 1 84.22 78 ASN B C 1
ATOM 3170 O O . ASN B 1 78 ? -17.621 8.731 6.723 1 84.22 78 ASN B O 1
ATOM 3174 N N . ALA B 1 79 ? -16.148 9.453 8.24 1 86.83 79 ALA B N 1
ATOM 3175 C CA . ALA B 1 79 ? -15.153 9.688 7.197 1 86.83 79 ALA B CA 1
ATOM 3176 C C . ALA B 1 79 ? -14.227 8.485 7.04 1 86.83 79 ALA B C 1
ATOM 3178 O O . ALA B 1 79 ? -13.307 8.505 6.22 1 86.83 79 ALA B O 1
ATOM 3179 N N . ASP B 1 80 ? -14.493 7.356 7.669 1 83.81 80 ASP B N 1
ATOM 3180 C CA . ASP B 1 80 ? -13.589 6.21 7.641 1 83.81 80 ASP B CA 1
ATOM 3181 C C . ASP B 1 80 ? -13.338 5.744 6.209 1 83.81 80 ASP B C 1
ATOM 3183 O O . ASP B 1 80 ? -14.281 5.458 5.468 1 83.81 80 ASP B O 1
ATOM 3187 N N . ASP B 1 81 ? -12.068 5.746 5.86 1 86.92 81 ASP B N 1
ATOM 3188 C CA . ASP B 1 81 ? -11.61 5.161 4.603 1 86.92 81 ASP B CA 1
ATOM 3189 C C . ASP B 1 81 ? -12.065 5.999 3.411 1 86.92 81 ASP B C 1
ATOM 3191 O O . ASP B 1 81 ? -12.209 5.482 2.301 1 86.92 81 ASP B O 1
ATOM 3195 N N . GLN B 1 82 ? -12.397 7.28 3.616 1 91.95 82 GLN B N 1
ATOM 3196 C CA . GLN B 1 82 ? -12.973 8.078 2.539 1 91.95 82 GLN B CA 1
ATOM 3197 C C . GLN B 1 82 ? -11.938 9.027 1.943 1 91.95 82 GLN B C 1
ATOM 3199 O O . GLN B 1 82 ? -12.202 9.691 0.938 1 91.95 82 GLN B O 1
ATOM 3204 N N . TYR B 1 83 ? -10.855 9.051 2.567 1 96.21 83 TYR B N 1
ATOM 3205 C CA . TYR B 1 83 ? -9.806 9.956 2.111 1 96.21 83 TYR B CA 1
ATOM 3206 C C . TYR B 1 83 ? -8.429 9.437 2.506 1 96.21 83 TYR B C 1
ATOM 3208 O O . TYR B 1 83 ? -8.315 8.507 3.308 1 96.21 83 TYR B O 1
ATOM 3216 N N . GLU B 1 84 ? -7.405 9.968 1.886 1 97.19 84 GLU B N 1
ATOM 3217 C CA . GLU B 1 84 ? -6.014 9.765 2.277 1 97.19 84 GLU B CA 1
ATOM 3218 C C . GLU B 1 84 ? -5.431 11.021 2.918 1 97.19 84 GLU B C 1
ATOM 3220 O O . GLU B 1 84 ? -5.726 12.138 2.487 1 97.19 84 GLU B O 1
ATOM 3225 N N . ALA B 1 85 ? -4.693 10.857 3.942 1 97.53 85 ALA B N 1
ATOM 3226 C CA . ALA B 1 85 ? -4.114 12.003 4.639 1 97.53 85 ALA B CA 1
ATOM 3227 C C . ALA B 1 85 ? -2.642 12.178 4.278 1 97.53 85 ALA B C 1
ATOM 3229 O O . ALA B 1 85 ? -1.882 11.207 4.255 1 97.53 85 ALA B O 1
ATOM 3230 N N . ILE B 1 86 ? -2.227 13.392 4.004 1 97.58 86 ILE B N 1
ATOM 3231 C CA . ILE B 1 86 ? -0.843 13.692 3.653 1 97.58 86 ILE B CA 1
ATOM 3232 C C . ILE B 1 86 ? -0.099 14.207 4.883 1 97.58 86 ILE B C 1
ATOM 3234 O O . ILE B 1 86 ? -0.584 15.099 5.582 1 97.58 86 ILE B O 1
ATOM 3238 N N . SER B 1 87 ? 0.997 13.6 5.192 1 95.79 87 SER B N 1
ATOM 3239 C CA . SER B 1 87 ? 1.936 14.065 6.208 1 95.79 87 SER B CA 1
ATOM 3240 C C . SER B 1 87 ? 3.214 14.603 5.574 1 95.79 87 SER B C 1
ATOM 3242 O O . SER B 1 87 ? 3.85 13.918 4.77 1 95.79 87 SER B O 1
ATOM 3244 N N . TYR B 1 88 ? 3.561 15.826 5.848 1 93.33 88 TYR B N 1
ATOM 3245 C CA . TYR B 1 88 ? 4.693 16.496 5.219 1 93.33 88 TYR B CA 1
ATOM 3246 C C . TYR B 1 88 ? 5.249 17.591 6.123 1 93.33 88 TYR B C 1
ATOM 3248 O O . TYR B 1 88 ? 4.637 17.938 7.136 1 93.33 88 TYR B O 1
ATOM 3256 N N . VAL B 1 89 ? 6.429 18.044 5.784 1 89.43 89 VAL B N 1
ATOM 3257 C CA . VAL B 1 89 ? 7.006 19.184 6.489 1 89.43 89 VAL B CA 1
ATOM 3258 C C . VAL B 1 89 ? 6.676 20.474 5.742 1 89.43 89 VAL B C 1
ATOM 3260 O O . VAL B 1 89 ? 6.871 20.563 4.527 1 89.43 89 VAL B O 1
ATOM 3263 N N . TRP B 1 90 ? 6.216 21.417 6.422 1 82.29 90 TRP B N 1
ATOM 3264 C CA . TRP B 1 90 ? 5.806 22.676 5.81 1 82.29 90 TRP B CA 1
ATOM 3265 C C . TRP B 1 90 ? 6.993 23.374 5.154 1 82.29 90 TRP B C 1
ATOM 3267 O O . TRP B 1 90 ? 6.843 24.029 4.12 1 82.29 90 TRP B O 1
ATOM 3277 N N . GLY B 1 91 ? 8.213 23.107 5.776 1 78.17 91 GLY B N 1
ATOM 3278 C CA . GLY B 1 91 ? 9.35 23.926 5.384 1 78.17 91 GLY B CA 1
ATOM 3279 C C . GLY B 1 91 ? 9.163 25.397 5.703 1 78.17 91 GLY B C 1
ATOM 3280 O O . GLY B 1 91 ? 8.654 25.747 6.77 1 78.17 91 GLY B O 1
ATOM 3281 N N . VAL B 1 92 ? 9.662 26.241 4.805 1 80.51 92 VAL B N 1
ATOM 3282 C CA . VAL B 1 92 ? 9.479 27.681 4.952 1 80.51 92 VAL B CA 1
ATOM 3283 C C . VAL B 1 92 ? 8.016 28.043 4.71 1 80.51 92 VAL B C 1
ATOM 3285 O O . VAL B 1 92 ? 7.446 27.694 3.674 1 80.51 92 VAL B O 1
ATOM 3288 N N . PRO B 1 93 ? 7.375 28.525 5.707 1 83.31 93 PRO B N 1
ATOM 3289 C CA . PRO B 1 93 ? 5.948 28.828 5.575 1 83.31 93 PRO B CA 1
ATOM 3290 C C . PRO B 1 93 ? 5.676 29.972 4.601 1 83.31 93 PRO B C 1
ATOM 3292 O O . PRO B 1 93 ? 5.042 30.964 4.969 1 83.31 93 PRO B O 1
ATOM 3295 N N . LEU B 1 94 ? 6.257 29.897 3.398 1 87.04 94 LEU B N 1
ATOM 3296 C CA . LEU B 1 94 ? 5.994 30.819 2.299 1 87.04 94 LEU B CA 1
ATOM 3297 C C . LEU B 1 94 ? 4.948 30.247 1.348 1 87.04 94 LEU B C 1
ATOM 3299 O O . LEU B 1 94 ? 5.101 29.131 0.848 1 87.04 94 LEU B O 1
ATOM 3303 N N . PHE B 1 95 ? 3.932 30.928 1.195 1 90.37 95 PHE B N 1
ATOM 3304 C CA . PHE B 1 95 ? 2.821 30.507 0.349 1 90.37 95 PHE B CA 1
ATOM 3305 C C . PHE B 1 95 ? 3.024 30.98 -1.085 1 90.37 95 PHE B C 1
ATOM 3307 O O . PHE B 1 95 ? 2.214 31.746 -1.612 1 90.37 95 PHE B O 1
ATOM 3314 N N . SER B 1 96 ? 4.016 30.442 -1.744 1 91.71 96 SER B N 1
ATOM 3315 C CA . SER B 1 96 ? 4.537 30.939 -3.014 1 91.71 96 SER B CA 1
ATOM 3316 C C . SER B 1 96 ? 3.905 30.208 -4.194 1 91.71 96 SER B C 1
ATOM 3318 O O . SER B 1 96 ? 4.123 30.58 -5.349 1 91.71 96 SER B O 1
ATOM 3320 N N . HIS B 1 97 ? 3.093 29.206 -3.948 1 94.41 97 HIS B N 1
ATOM 3321 C CA . HIS B 1 97 ? 2.513 28.417 -5.029 1 94.41 97 HIS B CA 1
ATOM 3322 C C . HIS B 1 97 ? 0.99 28.487 -5.006 1 94.41 97 HIS B C 1
ATOM 3324 O O . HIS B 1 97 ? 0.396 28.865 -3.994 1 94.41 97 HIS B O 1
ATOM 3330 N N . ARG B 1 98 ? 0.425 28.128 -6.162 1 93.19 98 ARG B N 1
ATOM 3331 C CA . ARG B 1 98 ? -1.022 28.274 -6.286 1 93.19 98 ARG B CA 1
ATOM 3332 C C . ARG B 1 98 ? -1.675 26.95 -6.667 1 93.19 98 ARG B C 1
ATOM 3334 O O . ARG B 1 98 ? -1.069 26.129 -7.358 1 93.19 98 ARG B O 1
ATOM 3341 N N . ILE B 1 99 ? -2.813 26.785 -6.194 1 95.03 99 ILE B N 1
ATOM 3342 C CA . ILE B 1 99 ? -3.742 25.741 -6.611 1 95.03 99 ILE B CA 1
ATOM 3343 C C . ILE B 1 99 ? -5.091 26.361 -6.965 1 95.03 99 ILE B C 1
ATOM 3345 O O . ILE B 1 99 ? -5.557 27.279 -6.286 1 95.03 99 ILE B O 1
ATOM 3349 N N . TYR B 1 100 ? -5.748 25.815 -8.026 1 94.16 100 TYR B N 1
ATOM 3350 C CA . TYR B 1 100 ? -6.888 26.519 -8.603 1 94.16 100 TYR B CA 1
ATOM 3351 C C . TYR B 1 100 ? -8.181 25.746 -8.371 1 94.16 100 TYR B C 1
ATOM 3353 O O . TYR B 1 100 ? -8.198 24.515 -8.452 1 94.16 100 TYR B O 1
ATOM 3361 N N . GLN B 1 101 ? -9.172 26.519 -8.021 1 90.64 101 GLN B N 1
ATOM 3362 C CA . GLN B 1 101 ? -10.481 25.899 -7.842 1 90.64 101 GLN B CA 1
ATOM 3363 C C . GLN B 1 101 ? -11.127 25.583 -9.188 1 90.64 101 GLN B C 1
ATOM 3365 O O . GLN B 1 101 ? -11.364 26.483 -9.995 1 90.64 101 GLN B O 1
ATOM 3370 N N . ASN B 1 102 ? -11.564 24.298 -9.44 1 75.41 102 ASN B N 1
ATOM 3371 C CA . ASN B 1 102 ? -12.337 23.822 -10.582 1 75.41 102 ASN B CA 1
ATOM 3372 C C . ASN B 1 102 ? -11.717 24.267 -11.904 1 75.41 102 ASN B C 1
ATOM 3374 O O . ASN B 1 102 ? -10.613 24.815 -11.923 1 75.41 102 ASN B O 1
ATOM 3378 N N . ASP B 1 103 ? -12.321 23.998 -12.954 1 64.38 103 ASP B N 1
ATOM 3379 C CA . ASP B 1 103 ? -11.816 24.157 -14.314 1 64.38 103 ASP B CA 1
ATOM 3380 C C . ASP B 1 103 ? -11.841 25.622 -14.741 1 64.38 103 ASP B C 1
ATOM 3382 O O . ASP B 1 103 ? -11.208 25.997 -15.73 1 64.38 103 ASP B O 1
ATOM 3386 N N . ASP B 1 104 ? -12.506 26.409 -13.921 1 60.59 104 ASP B N 1
ATOM 3387 C CA . ASP B 1 104 ? -12.645 27.747 -14.488 1 60.59 104 ASP B CA 1
ATOM 3388 C C . ASP B 1 104 ? -11.458 28.63 -14.11 1 60.59 104 ASP B C 1
ATOM 3390 O O . ASP B 1 104 ? -11.334 29.755 -14.599 1 60.59 104 ASP B O 1
ATOM 3394 N N . LEU B 1 105 ? -10.413 28.105 -13.523 1 63.31 105 LEU B N 1
ATOM 3395 C CA . LEU B 1 105 ? -9.169 28.754 -13.125 1 63.31 105 LEU B CA 1
ATOM 3396 C C . LEU B 1 105 ? -9.435 30.156 -12.587 1 63.31 105 LEU B C 1
ATOM 3398 O O . LEU B 1 105 ? -8.564 31.027 -12.655 1 63.31 105 LEU B O 1
ATOM 3402 N N . ASP B 1 106 ? -10.675 30.43 -12.08 1 76.17 106 ASP B N 1
ATOM 3403 C CA . ASP B 1 106 ? -11.036 31.787 -11.682 1 76.17 106 ASP B CA 1
ATOM 3404 C C . ASP B 1 106 ? -10.661 32.05 -10.225 1 76.17 106 ASP B C 1
ATOM 3406 O O . ASP B 1 106 ? -10.548 33.204 -9.807 1 76.17 106 ASP B O 1
ATOM 3410 N N . GLN B 1 107 ? -10.499 31.004 -9.424 1 89.08 107 GLN B N 1
ATOM 3411 C CA . GLN B 1 107 ? -10.117 31.157 -8.024 1 89.08 107 GLN B CA 1
ATOM 3412 C C . GLN B 1 107 ? -8.89 30.313 -7.694 1 89.08 107 GLN B C 1
ATOM 3414 O O . GLN B 1 107 ? -8.72 29.217 -8.232 1 89.08 107 GLN B O 1
ATOM 3419 N N . PHE B 1 108 ? -8.059 30.919 -6.825 1 92.18 108 PHE B N 1
ATOM 3420 C CA . PHE B 1 108 ? -6.861 30.168 -6.47 1 92.18 108 PHE B CA 1
ATOM 3421 C C . PHE B 1 108 ? -6.598 30.243 -4.971 1 92.18 108 PHE B C 1
ATOM 3423 O O . PHE B 1 108 ? -7.118 31.127 -4.288 1 92.18 108 PHE B O 1
ATOM 3430 N N . LEU B 1 109 ? -5.923 29.297 -4.44 1 94.51 109 LEU B N 1
ATOM 3431 C CA . LEU B 1 109 ? -5.37 29.277 -3.09 1 94.51 109 LEU B CA 1
ATOM 3432 C C . LEU B 1 109 ? -3.846 29.244 -3.127 1 94.51 109 LEU B C 1
ATOM 3434 O O . LEU B 1 109 ? -3.256 28.62 -4.012 1 94.51 109 LEU B O 1
ATOM 3438 N N . ARG B 1 110 ? -3.274 29.943 -2.155 1 93.99 110 ARG B N 1
ATOM 3439 C CA . ARG B 1 110 ? -1.822 29.875 -2.031 1 93.99 110 ARG B CA 1
ATOM 3440 C C . ARG B 1 110 ? -1.407 28.79 -1.043 1 93.99 110 ARG B C 1
ATOM 3442 O O . ARG B 1 110 ? -1.989 28.671 0.037 1 93.99 110 ARG B O 1
ATOM 3449 N N . ILE B 1 111 ? -0.397 28.037 -1.477 1 94.99 111 ILE B N 1
ATOM 3450 C CA . ILE B 1 111 ? 0.117 26.972 -0.623 1 94.99 111 ILE B CA 1
ATOM 3451 C C . ILE B 1 111 ? 1.643 27.011 -0.612 1 94.99 111 ILE B C 1
ATOM 3453 O O . ILE B 1 111 ? 2.257 27.755 -1.38 1 94.99 111 ILE B O 1
ATOM 3457 N N . THR B 1 112 ? 2.192 26.281 0.304 1 95.06 112 THR B N 1
ATOM 3458 C CA . THR B 1 112 ? 3.647 26.218 0.388 1 95.06 112 THR B CA 1
ATOM 3459 C C . THR B 1 112 ? 4.218 25.373 -0.748 1 95.06 112 THR B C 1
ATOM 3461 O O . THR B 1 112 ? 3.502 24.576 -1.357 1 95.06 112 THR B O 1
ATOM 3464 N N . LYS B 1 113 ? 5.481 25.568 -0.958 1 95.02 113 LYS B N 1
ATOM 3465 C CA . LYS B 1 113 ? 6.156 24.764 -1.972 1 95.02 113 LYS B CA 1
ATOM 3466 C C . LYS B 1 113 ? 6.091 23.279 -1.63 1 95.02 113 LYS B C 1
ATOM 3468 O O . LYS B 1 113 ? 5.853 22.444 -2.505 1 95.02 113 LYS B O 1
ATOM 3473 N N . SER B 1 114 ? 6.342 22.969 -0.358 1 94.62 114 SER B N 1
ATOM 3474 C CA . SER B 1 114 ? 6.356 21.576 0.075 1 94.62 114 SER B CA 1
ATOM 3475 C C . SER B 1 114 ? 5.017 20.898 -0.198 1 94.62 114 SER B C 1
ATOM 3477 O O . SER B 1 114 ? 4.975 19.778 -0.711 1 94.62 114 SER B O 1
ATOM 3479 N N . LEU B 1 115 ? 3.937 21.587 0.096 1 96.61 115 LEU B N 1
ATOM 3480 C CA . LEU B 1 115 ? 2.614 21.022 -0.149 1 96.61 115 LEU B CA 1
ATOM 3481 C C . LEU B 1 115 ? 2.34 20.909 -1.645 1 96.61 115 LEU B C 1
ATOM 3483 O O . LEU B 1 115 ? 1.762 19.92 -2.102 1 96.61 115 LEU B O 1
ATOM 3487 N N . HIS B 1 116 ? 2.762 21.906 -2.366 1 96.89 116 HIS B N 1
ATOM 3488 C CA . HIS B 1 116 ? 2.6 21.867 -3.815 1 96.89 116 HIS B CA 1
ATOM 3489 C C . HIS B 1 116 ? 3.297 20.65 -4.414 1 96.89 116 HIS B C 1
ATOM 3491 O O . HIS B 1 116 ? 2.717 19.941 -5.239 1 96.89 116 HIS B O 1
ATOM 3497 N N . ASP B 1 117 ? 4.499 20.47 -3.978 1 95.72 117 ASP B N 1
ATOM 3498 C CA . ASP B 1 117 ? 5.268 19.332 -4.473 1 95.72 117 ASP B CA 1
ATOM 3499 C C . ASP B 1 117 ? 4.604 18.011 -4.089 1 95.72 117 ASP B C 1
ATOM 3501 O O . ASP B 1 117 ? 4.554 17.078 -4.893 1 95.72 117 ASP B O 1
ATOM 3505 N N . ALA B 1 118 ? 4.113 17.908 -2.881 1 96.64 118 ALA B N 1
ATOM 3506 C CA . ALA B 1 118 ? 3.427 16.705 -2.416 1 96.64 118 ALA B CA 1
ATOM 3507 C C . ALA B 1 118 ? 2.179 16.429 -3.25 1 96.64 118 ALA B C 1
ATOM 3509 O O . ALA B 1 118 ? 1.966 15.302 -3.705 1 96.64 118 ALA B O 1
ATOM 3510 N N . LEU B 1 119 ? 1.344 17.48 -3.485 1 97.74 119 LEU B N 1
ATOM 3511 C CA . LEU B 1 119 ? 0.11 17.318 -4.246 1 97.74 119 LEU B CA 1
ATOM 3512 C C . LEU B 1 119 ? 0.409 16.934 -5.691 1 97.74 119 LEU B C 1
ATOM 3514 O O . LEU B 1 119 ? -0.331 16.156 -6.297 1 97.74 119 LEU B O 1
ATOM 3518 N N . THR B 1 120 ? 1.464 17.495 -6.201 1 96.62 120 THR B N 1
ATOM 3519 C CA . THR B 1 120 ? 1.883 17.129 -7.55 1 96.62 120 THR B CA 1
ATOM 3520 C C . THR B 1 120 ? 2.28 15.657 -7.612 1 96.62 120 THR B C 1
ATOM 3522 O O . THR B 1 120 ? 1.89 14.942 -8.537 1 96.62 120 THR B O 1
ATOM 3525 N N . ARG B 1 121 ? 2.987 15.231 -6.64 1 95.36 121 ARG B N 1
ATOM 3526 C CA . ARG B 1 121 ? 3.451 13.848 -6.572 1 95.36 121 ARG B CA 1
ATOM 3527 C C . ARG B 1 121 ? 2.279 12.885 -6.414 1 95.36 121 ARG B C 1
ATOM 3529 O O . ARG B 1 121 ? 2.276 11.801 -7 1 95.36 121 ARG B O 1
ATOM 3536 N N . PHE B 1 122 ? 1.295 13.247 -5.643 1 96.55 122 PHE B N 1
ATOM 3537 C CA . PHE B 1 122 ? 0.25 12.303 -5.265 1 96.55 122 PHE B CA 1
ATOM 3538 C C . PHE B 1 122 ? -0.955 12.432 -6.189 1 96.55 122 PHE B C 1
ATOM 3540 O O . PHE B 1 122 ? -1.916 11.668 -6.075 1 96.55 122 PHE B O 1
ATOM 3547 N N . ARG B 1 123 ? -0.901 13.345 -7.079 1 96.39 123 ARG B N 1
ATOM 3548 C CA . ARG B 1 123 ? -1.961 13.492 -8.07 1 96.39 123 ARG B CA 1
ATOM 3549 C C . ARG B 1 123 ? -2.082 12.24 -8.933 1 96.39 123 ARG B C 1
ATOM 3551 O O . ARG B 1 123 ? -1.072 11.658 -9.336 1 96.39 123 ARG B O 1
ATOM 3558 N N . HIS B 1 124 ? -3.319 11.779 -9.144 1 94.12 124 HIS B N 1
ATOM 3559 C CA . HIS B 1 124 ? -3.552 10.637 -10.021 1 94.12 124 HIS B CA 1
ATOM 3560 C C . HIS B 1 124 ? -3.685 11.077 -11.475 1 94.12 124 HIS B C 1
ATOM 3562 O O . HIS B 1 124 ? -4.23 12.147 -11.757 1 94.12 124 HIS B O 1
ATOM 3568 N N . PRO B 1 125 ? -3.274 10.305 -12.394 1 91.9 125 PRO B N 1
ATOM 3569 C CA . PRO B 1 125 ? -3.323 10.731 -13.795 1 91.9 125 PRO B CA 1
ATOM 3570 C C . PRO B 1 125 ? -4.746 10.787 -14.345 1 91.9 125 PRO B C 1
ATOM 3572 O O . PRO B 1 125 ? -5.042 11.605 -15.22 1 91.9 125 PRO B O 1
ATOM 3575 N N . THR B 1 126 ? -5.646 9.915 -13.801 1 91.92 126 THR B N 1
ATOM 3576 C CA . THR B 1 126 ? -6.922 9.815 -14.5 1 91.92 126 THR B CA 1
ATOM 3577 C C . THR B 1 126 ? -8.084 9.853 -13.511 1 91.92 126 THR B C 1
ATOM 3579 O O . THR B 1 126 ? -9.249 9.887 -13.915 1 91.92 126 THR B O 1
ATOM 3582 N N . MET B 1 127 ? -7.792 9.851 -12.242 1 92.98 127 MET B N 1
ATOM 3583 C CA . MET B 1 127 ? -8.875 9.807 -11.263 1 92.98 127 MET B CA 1
ATOM 3584 C C . MET B 1 127 ? -8.725 10.924 -10.235 1 92.98 127 MET B C 1
ATOM 3586 O O . MET B 1 127 ? -7.607 11.292 -9.872 1 92.98 127 MET B O 1
ATOM 3590 N N . THR B 1 128 ? -9.885 11.402 -9.756 1 96.05 128 THR B N 1
ATOM 3591 C CA . THR B 1 128 ? -9.882 12.377 -8.671 1 96.05 128 THR B CA 1
ATOM 3592 C C . THR B 1 128 ? -9.467 11.722 -7.357 1 96.05 128 THR B C 1
ATOM 3594 O O . THR B 1 128 ? -9.953 10.642 -7.014 1 96.05 128 THR B O 1
ATOM 3597 N N . ARG B 1 129 ? -8.591 12.313 -6.682 1 97.05 129 ARG B N 1
ATOM 3598 C CA . ARG B 1 129 ? -8.173 11.777 -5.391 1 97.05 129 ARG B CA 1
ATOM 3599 C C . ARG B 1 129 ? -8.763 12.591 -4.244 1 97.05 129 ARG B C 1
ATOM 3601 O O . ARG B 1 129 ? -8.83 13.82 -4.318 1 97.05 129 ARG B O 1
ATOM 3608 N N . ARG B 1 130 ? -9.241 11.972 -3.202 1 98.13 130 ARG B N 1
ATOM 3609 C CA . ARG B 1 130 ? -9.719 12.582 -1.966 1 98.13 130 ARG B CA 1
ATOM 3610 C C . ARG B 1 130 ? -8.614 12.634 -0.917 1 98.13 130 ARG B C 1
ATOM 3612 O O . ARG B 1 130 ? -8.191 11.598 -0.401 1 98.13 130 ARG B O 1
ATOM 3619 N N . LEU B 1 131 ? -8.16 13.856 -0.635 1 98.47 131 LEU B N 1
ATOM 3620 C CA . LEU B 1 131 ? -6.986 14.019 0.214 1 98.47 131 LEU B CA 1
ATOM 3621 C C . LEU B 1 131 ? -7.277 14.975 1.366 1 98.47 131 LEU B C 1
ATOM 3623 O O . LEU B 1 131 ? -8.176 15.813 1.271 1 98.47 131 LEU B O 1
ATOM 3627 N N . TRP B 1 132 ? -6.58 14.81 2.391 1 98.27 132 TRP B N 1
ATOM 3628 C CA . TRP B 1 132 ? -6.55 15.771 3.489 1 98.27 132 TRP B CA 1
ATOM 3629 C C . TRP B 1 132 ? -5.123 16.222 3.778 1 98.27 132 TRP B C 1
ATOM 3631 O O . TRP B 1 132 ? -4.216 15.395 3.899 1 98.27 132 TRP B O 1
ATOM 3641 N N . ALA B 1 133 ? -4.889 17.426 3.798 1 97.04 133 ALA B N 1
ATOM 3642 C CA . ALA B 1 133 ? -3.626 18.043 4.196 1 97.04 133 ALA B CA 1
ATOM 3643 C C . ALA B 1 133 ? -3.868 19.295 5.034 1 97.04 133 ALA B C 1
ATOM 3645 O O . ALA B 1 133 ? -4.653 20.165 4.649 1 97.04 133 ALA B O 1
ATOM 3646 N N . ASP B 1 134 ? -3.189 19.443 6.116 1 93.65 134 ASP B N 1
ATOM 3647 C CA . ASP B 1 134 ? -3.468 20.509 7.073 1 93.65 134 ASP B CA 1
ATOM 3648 C C . ASP B 1 134 ? -3.287 21.883 6.432 1 93.65 134 ASP B C 1
ATOM 3650 O O . ASP B 1 134 ? -4.068 22.802 6.689 1 93.65 134 ASP B O 1
ATOM 3654 N N . GLY B 1 135 ? -2.313 22.035 5.554 1 93.65 135 GLY B N 1
ATOM 3655 C CA . GLY B 1 135 ? -1.963 23.328 4.987 1 93.65 135 GLY B CA 1
ATOM 3656 C C . GLY B 1 135 ? -3.029 23.881 4.06 1 93.65 135 GLY B C 1
ATOM 3657 O O . GLY B 1 135 ? -3.034 25.075 3.754 1 93.65 135 GLY B O 1
ATOM 3658 N N . ILE B 1 136 ? -3.997 22.998 3.656 1 96.29 136 ILE B N 1
ATOM 3659 C CA . ILE B 1 136 ? -4.97 23.494 2.689 1 96.29 136 ILE B CA 1
ATOM 3660 C C . ILE B 1 136 ? -6.382 23.146 3.152 1 96.29 136 ILE B C 1
ATOM 3662 O O . ILE B 1 136 ? -7.338 23.861 2.842 1 96.29 136 ILE B O 1
ATOM 3666 N N . CYS B 1 137 ? -6.548 22.126 3.892 1 97.2 137 CYS B N 1
ATOM 3667 C CA . CYS B 1 137 ? -7.869 21.709 4.35 1 97.2 137 CYS B CA 1
ATOM 3668 C C . CYS B 1 137 ? -8.289 22.493 5.588 1 97.2 137 CYS B C 1
ATOM 3670 O O . CYS B 1 137 ? -9.467 22.503 5.952 1 97.2 137 CYS B O 1
ATOM 3672 N N . ILE B 1 138 ? -7.34 23.049 6.205 1 95.25 138 ILE B N 1
ATOM 3673 C CA . ILE B 1 138 ? -7.595 23.981 7.298 1 95.25 138 ILE B CA 1
ATOM 3674 C C . ILE B 1 138 ? -7.312 25.409 6.836 1 95.25 138 ILE B C 1
ATOM 3676 O O . ILE B 1 138 ? -6.269 25.679 6.236 1 95.25 138 ILE B O 1
ATOM 3680 N N . ASN B 1 139 ? -8.206 26.32 7.085 1 94.44 139 ASN B N 1
ATOM 3681 C CA . ASN B 1 139 ? -7.958 27.73 6.804 1 94.44 139 ASN B CA 1
ATOM 3682 C C . ASN B 1 139 ? -6.875 28.3 7.716 1 94.44 139 ASN B C 1
ATOM 3684 O O . ASN B 1 139 ? -7.146 28.648 8.866 1 94.44 139 ASN B O 1
ATOM 3688 N N . GLN B 1 140 ? -5.759 28.454 7.169 1 89.91 140 GLN B N 1
ATOM 3689 C CA . GLN B 1 140 ? -4.59 28.835 7.955 1 89.91 140 GLN B CA 1
ATOM 3690 C C . GLN B 1 140 ? -4.674 30.293 8.396 1 89.91 140 GLN B C 1
ATOM 3692 O O . GLN B 1 140 ? -3.937 30.722 9.286 1 89.91 140 GLN B O 1
ATOM 3697 N N . ALA B 1 141 ? -5.584 31.046 7.79 1 90.54 141 ALA B N 1
ATOM 3698 C CA . ALA B 1 141 ? -5.757 32.452 8.146 1 90.54 141 ALA B CA 1
ATOM 3699 C C . ALA B 1 141 ? -6.804 32.615 9.243 1 90.54 141 ALA B C 1
ATOM 3701 O O . ALA B 1 141 ? -7.033 33.724 9.732 1 90.54 141 ALA B O 1
ATOM 3702 N N . ASP B 1 142 ? -7.459 31.575 9.65 1 93.54 142 ASP B N 1
ATOM 3703 C CA . ASP B 1 142 ? -8.518 31.593 10.655 1 93.54 142 ASP B CA 1
ATOM 3704 C C . ASP B 1 142 ? -8.088 30.851 11.918 1 93.54 142 ASP B C 1
ATOM 3706 O O . ASP B 1 142 ? -8.204 29.626 11.995 1 93.54 142 ASP B O 1
ATOM 3710 N N . ASP B 1 143 ? -7.741 31.542 12.931 1 91.25 143 ASP B N 1
ATOM 3711 C CA . ASP B 1 143 ? -7.212 30.961 14.161 1 91.25 143 ASP B CA 1
ATOM 3712 C C . ASP B 1 143 ? -8.281 30.146 14.887 1 91.25 143 ASP B C 1
ATOM 3714 O O . ASP B 1 143 ? -7.97 29.146 15.538 1 91.25 143 ASP B O 1
ATOM 3718 N N . ALA B 1 144 ? -9.437 30.61 14.792 1 91.19 144 ALA B N 1
ATOM 3719 C CA . ALA B 1 144 ? -10.52 29.871 15.436 1 91.19 144 ALA B CA 1
ATOM 3720 C C . ALA B 1 144 ? -10.702 28.497 14.797 1 91.19 144 ALA B C 1
ATOM 3722 O O . ALA B 1 144 ? -10.885 27.499 15.498 1 91.19 144 ALA B O 1
ATOM 3723 N N . GLU B 1 145 ? -10.63 28.487 13.503 1 93.36 145 GLU B N 1
ATOM 3724 C CA . GLU B 1 145 ? -10.731 27.199 12.824 1 93.36 145 GLU B CA 1
ATOM 3725 C C . GLU B 1 145 ? -9.552 26.296 13.176 1 93.36 145 GLU B C 1
ATOM 3727 O O . GLU B 1 145 ? -9.73 25.102 13.428 1 93.36 145 GLU B O 1
ATOM 3732 N N . LYS B 1 146 ? -8.366 26.825 13.216 1 90.24 146 LYS B N 1
ATOM 3733 C CA . LYS B 1 146 ? -7.186 26.054 13.597 1 90.24 146 LYS B CA 1
ATOM 3734 C C . LYS B 1 146 ? -7.363 25.424 14.975 1 90.24 146 LYS B C 1
ATOM 3736 O O . LYS B 1 146 ? -7.079 24.239 15.163 1 90.24 146 LYS B O 1
ATOM 3741 N N . ALA B 1 147 ? -7.872 26.185 15.859 1 87.05 147 ALA B N 1
ATOM 3742 C CA . ALA B 1 147 ? -8.046 25.731 17.237 1 87.05 147 ALA B CA 1
ATOM 3743 C C . ALA B 1 147 ? -9.058 24.592 17.315 1 87.05 147 ALA B C 1
ATOM 3745 O O . ALA B 1 147 ? -8.938 23.703 18.161 1 87.05 147 ALA B O 1
ATOM 3746 N N . SER B 1 148 ? -9.986 24.649 16.446 1 89.61 148 SER B N 1
ATOM 3747 C CA . SER B 1 148 ? -11.023 23.623 16.454 1 89.61 148 SER B CA 1
ATOM 3748 C C . SER B 1 148 ? -10.566 22.369 15.718 1 89.61 148 SER B C 1
ATOM 3750 O O . SER B 1 148 ? -10.982 21.258 16.055 1 89.61 148 SER B O 1
ATOM 3752 N N . GLN B 1 149 ? -9.697 22.498 14.735 1 91.38 149 GLN B N 1
ATOM 3753 C CA . GLN B 1 149 ? -9.301 21.393 13.869 1 91.38 149 GLN B CA 1
ATOM 3754 C C . GLN B 1 149 ? -8.105 20.642 14.447 1 91.38 149 GLN B C 1
ATOM 3756 O O . GLN B 1 149 ? -7.963 19.435 14.238 1 91.38 149 GLN B O 1
ATOM 3761 N N . ILE B 1 150 ? -7.259 21.218 15.221 1 82.81 150 ILE B N 1
ATOM 3762 C CA . ILE B 1 150 ? -6.036 20.627 15.752 1 82.81 150 ILE B CA 1
ATOM 3763 C C . ILE B 1 150 ? -6.383 19.434 16.64 1 82.81 150 ILE B C 1
ATOM 3765 O O . ILE B 1 150 ? -5.784 18.363 16.515 1 82.81 150 ILE B O 1
ATOM 3769 N N . PRO B 1 151 ? -7.464 19.547 17.462 1 82.61 151 PRO B N 1
ATOM 3770 C CA . PRO B 1 151 ? -7.837 18.404 18.299 1 82.61 151 PRO B CA 1
ATOM 3771 C C . PRO B 1 151 ? -8.34 17.214 17.484 1 82.61 151 PRO B C 1
ATOM 3773 O O . PRO B 1 151 ? -8.381 16.089 17.989 1 82.61 151 PRO B O 1
ATOM 3776 N N . LEU B 1 152 ? -8.708 17.463 16.226 1 89.39 152 LEU B N 1
ATOM 3777 C CA . LEU B 1 152 ? -9.257 16.401 15.39 1 89.39 152 LEU B CA 1
ATOM 3778 C C . LEU B 1 152 ? -8.146 15.662 14.651 1 89.39 152 LEU B C 1
ATOM 3780 O O . LEU B 1 152 ? -8.401 14.656 13.984 1 89.39 152 LEU B O 1
ATOM 3784 N N . MET B 1 153 ? -6.923 16.117 14.812 1 87.67 153 MET B N 1
ATOM 3785 C CA . MET B 1 153 ? -5.818 15.58 14.023 1 87.67 153 MET B CA 1
ATOM 3786 C C . MET B 1 153 ? -5.632 14.09 14.29 1 87.67 153 MET B C 1
ATOM 3788 O O . MET B 1 153 ? -5.431 13.308 13.359 1 87.67 153 MET B O 1
ATOM 3792 N N . ARG B 1 154 ? -5.76 13.725 15.469 1 83.55 154 ARG B N 1
ATOM 3793 C CA . ARG B 1 154 ? -5.637 12.314 15.82 1 83.55 154 ARG B CA 1
ATOM 3794 C C . ARG B 1 154 ? -6.639 11.467 15.043 1 83.55 154 ARG B C 1
ATOM 3796 O O . ARG B 1 154 ? -6.268 10.464 14.429 1 83.55 154 ARG B O 1
ATOM 3803 N N . GLN B 1 155 ? -7.853 11.921 15.066 1 88.53 155 GLN B N 1
ATOM 3804 C CA . GLN B 1 155 ? -8.92 11.192 14.389 1 88.53 155 GLN B CA 1
ATOM 3805 C C . GLN B 1 155 ? -8.744 11.24 12.874 1 88.53 155 GLN B C 1
ATOM 3807 O O . GLN B 1 155 ? -9.03 10.262 12.179 1 88.53 155 GLN B O 1
ATOM 3812 N N . ILE B 1 156 ? -8.291 12.326 12.429 1 93.12 156 ILE B N 1
ATOM 3813 C CA . ILE B 1 156 ? -8.113 12.517 10.993 1 93.12 156 ILE B CA 1
ATOM 3814 C C . ILE B 1 156 ? -7.111 11.498 10.457 1 93.12 156 ILE B C 1
ATOM 3816 O O . ILE B 1 156 ? -7.391 10.797 9.481 1 93.12 156 ILE B O 1
ATOM 3820 N N . TYR B 1 157 ? -6.03 11.329 11.104 1 91.81 157 TYR B N 1
ATOM 3821 C CA . TYR B 1 157 ? -5.005 10.406 10.629 1 91.81 157 TYR B CA 1
ATOM 3822 C C . TYR B 1 157 ? -5.393 8.962 10.924 1 91.81 157 TYR B C 1
ATOM 3824 O O . TYR B 1 157 ? -5.126 8.065 10.121 1 91.81 157 TYR B O 1
ATOM 3832 N N . GLN B 1 158 ? -6.048 8.77 11.949 1 87.88 158 GLN B N 1
ATOM 3833 C CA . GLN B 1 158 ? -6.479 7.426 12.321 1 87.88 158 GLN B CA 1
ATOM 3834 C C . GLN B 1 158 ? -7.508 6.886 11.332 1 87.88 158 GLN B C 1
ATOM 3836 O O . GLN B 1 158 ? -7.478 5.705 10.98 1 87.88 158 GLN B O 1
ATOM 3841 N N . ARG B 1 159 ? -8.354 7.761 10.863 1 90.49 159 ARG B N 1
ATOM 3842 C CA . ARG B 1 159 ? -9.513 7.318 10.096 1 90.49 159 ARG B CA 1
ATOM 3843 C C . ARG B 1 159 ? -9.225 7.352 8.599 1 90.49 159 ARG B C 1
ATOM 3845 O O . ARG B 1 159 ? -9.988 6.803 7.802 1 90.49 159 ARG B O 1
ATOM 3852 N N . ALA B 1 160 ? -8.134 7.902 8.225 1 94.14 160 ALA B N 1
ATOM 3853 C CA . ALA B 1 160 ? -7.745 7.944 6.818 1 94.14 160 ALA B CA 1
ATOM 3854 C C . ALA B 1 160 ? -7.539 6.537 6.263 1 94.14 160 ALA B C 1
ATOM 3856 O O . ALA B 1 160 ? -7.143 5.627 6.995 1 94.14 160 ALA B O 1
ATOM 3857 N N . SER B 1 161 ? -7.832 6.393 4.976 1 92.78 161 SER B N 1
ATOM 3858 C CA . SER B 1 161 ? -7.59 5.1 4.344 1 92.78 161 SER B CA 1
ATOM 3859 C C . SER B 1 161 ? -6.103 4.762 4.331 1 92.78 161 SER B C 1
ATOM 3861 O O . SER B 1 161 ? -5.724 3.599 4.485 1 92.78 161 SER B O 1
ATOM 3863 N N . LYS B 1 162 ? -5.333 5.789 4.127 1 94.18 162 LYS B N 1
ATOM 3864 C CA . LYS B 1 162 ? -3.875 5.711 4.104 1 94.18 162 LYS B CA 1
ATOM 3865 C C . LYS B 1 162 ? -3.248 7.045 4.499 1 94.18 162 LYS B C 1
ATOM 3867 O O . LYS B 1 162 ? -3.853 8.102 4.309 1 94.18 162 LYS B O 1
ATOM 3872 N N . VAL B 1 163 ? -2.099 6.942 5.082 1 96.28 163 VAL B N 1
ATOM 3873 C CA . VAL B 1 163 ? -1.304 8.14 5.33 1 96.28 163 VAL B CA 1
ATOM 3874 C C . VAL B 1 163 ? -0.139 8.201 4.345 1 96.28 163 VAL B C 1
ATOM 3876 O O . VAL B 1 163 ? 0.657 7.263 4.257 1 96.28 163 VAL B O 1
ATOM 3879 N N . LEU B 1 164 ? -0.085 9.241 3.57 1 97.72 164 LEU B N 1
ATOM 3880 C CA . LEU B 1 164 ? 0.97 9.481 2.591 1 97.72 164 LEU B CA 1
ATOM 3881 C C . LEU B 1 164 ? 2.014 10.446 3.143 1 97.72 164 LEU B C 1
ATOM 3883 O O . LEU B 1 164 ? 1.744 11.64 3.294 1 97.72 164 LEU B O 1
ATOM 3887 N N . VAL B 1 165 ? 3.186 9.954 3.426 1 96.45 165 VAL B N 1
ATOM 3888 C CA . VAL B 1 165 ? 4.263 10.775 3.968 1 96.45 165 VAL B CA 1
ATOM 3889 C C . VAL B 1 165 ? 5.13 11.308 2.83 1 96.45 165 VAL B C 1
ATOM 3891 O O . VAL B 1 165 ? 5.673 10.533 2.039 1 96.45 165 VAL B O 1
ATOM 3894 N N . TRP B 1 166 ? 5.209 12.565 2.737 1 96.12 166 TRP B N 1
ATOM 3895 C CA . TRP B 1 166 ? 6.054 13.21 1.738 1 96.12 166 TRP B CA 1
ATOM 3896 C C . TRP B 1 166 ? 7.361 13.691 2.359 1 96.12 166 TRP B C 1
ATOM 3898 O O . TRP B 1 166 ? 7.365 14.618 3.171 1 96.12 166 TRP B O 1
ATOM 3908 N N . LEU B 1 167 ? 8.494 13.119 1.911 1 93.26 167 LEU B N 1
ATOM 3909 C CA . LEU B 1 167 ? 9.792 13.411 2.51 1 93.26 167 LEU B CA 1
ATOM 3910 C C . LEU B 1 167 ? 10.595 14.364 1.63 1 93.26 167 LEU B C 1
ATOM 3912 O O . LEU B 1 167 ? 11.732 14.708 1.958 1 93.26 167 LEU B O 1
ATOM 3916 N N . GLY B 1 168 ? 9.983 14.749 0.474 1 92.3 168 GLY B N 1
ATOM 3917 C CA . GLY B 1 168 ? 10.671 15.662 -0.425 1 92.3 168 GLY B CA 1
ATOM 3918 C C . GLY B 1 168 ? 11.122 15.002 -1.715 1 92.3 168 GLY B C 1
ATOM 3919 O O . GLY B 1 168 ? 10.788 13.845 -1.976 1 92.3 168 GLY B O 1
ATOM 3920 N N . GLU B 1 169 ? 11.781 15.651 -2.569 1 88.08 169 GLU B N 1
ATOM 3921 C CA . GLU B 1 169 ? 12.182 15.204 -3.9 1 88.08 169 GLU B CA 1
ATOM 3922 C C . GLU B 1 169 ? 13.312 14.182 -3.823 1 88.08 169 GLU B C 1
ATOM 3924 O O . GLU B 1 169 ? 13.552 13.44 -4.778 1 88.08 169 GLU B O 1
ATOM 3929 N N . GLY B 1 170 ? 13.801 14.079 -2.763 1 81.19 170 GLY B N 1
ATOM 3930 C CA . GLY B 1 170 ? 14.859 13.095 -2.599 1 81.19 170 GLY B CA 1
ATOM 3931 C C . GLY B 1 170 ? 16.17 13.517 -3.236 1 81.19 170 GLY B C 1
ATOM 3932 O O . GLY B 1 170 ? 16.241 14.558 -3.893 1 81.19 170 GLY B O 1
ATOM 3933 N N . SER B 1 171 ? 17.193 12.889 -2.833 1 81.87 171 SER B N 1
ATOM 3934 C CA . SER B 1 171 ? 18.545 12.981 -3.374 1 81.87 171 SER B CA 1
ATOM 3935 C C . SER B 1 171 ? 19.066 11.612 -3.797 1 81.87 171 SER B C 1
ATOM 3937 O O . SER B 1 171 ? 18.369 10.605 -3.652 1 81.87 171 SER B O 1
ATOM 3939 N N . ALA B 1 172 ? 20.164 11.597 -4.481 1 78.6 172 ALA B N 1
ATOM 3940 C CA . ALA B 1 172 ? 20.81 10.332 -4.819 1 78.6 172 ALA B CA 1
ATOM 3941 C C . ALA B 1 172 ? 21.043 9.484 -3.571 1 78.6 172 ALA B C 1
ATOM 3943 O O . ALA B 1 172 ? 20.89 8.261 -3.607 1 78.6 172 ALA B O 1
ATOM 3944 N N . GLU B 1 173 ? 21.305 10.185 -2.559 1 76.89 173 GLU B N 1
ATOM 3945 C CA . GLU B 1 173 ? 21.569 9.499 -1.297 1 76.89 173 GLU B CA 1
ATOM 3946 C C . GLU B 1 173 ? 20.304 8.842 -0.752 1 76.89 173 GLU B C 1
ATOM 3948 O O . GLU B 1 173 ? 20.341 7.699 -0.29 1 76.89 173 GLU B O 1
ATOM 3953 N N . SER B 1 174 ? 19.202 9.564 -0.86 1 80.03 174 SER B N 1
ATOM 3954 C CA . SER B 1 174 ? 17.946 9.016 -0.36 1 80.03 174 SER B CA 1
ATOM 3955 C C . SER B 1 174 ? 17.497 7.817 -1.189 1 80.03 174 SER B C 1
ATOM 3957 O O . SER B 1 174 ? 16.981 6.838 -0.646 1 80.03 174 SER B O 1
ATOM 3959 N N . SER B 1 175 ? 17.757 7.911 -2.454 1 78.18 175 SER B N 1
ATOM 3960 C CA . SER B 1 175 ? 17.408 6.792 -3.323 1 78.18 175 SER B CA 1
ATOM 3961 C C . SER B 1 175 ? 18.205 5.543 -2.962 1 78.18 175 SER B C 1
ATOM 3963 O O . SER B 1 175 ? 17.66 4.437 -2.94 1 78.18 175 SER B O 1
ATOM 3965 N N . ALA B 1 176 ? 19.418 5.772 -2.719 1 78.12 176 ALA B N 1
ATOM 3966 C CA . ALA B 1 176 ? 20.276 4.647 -2.354 1 78.12 176 ALA B CA 1
ATOM 3967 C C . ALA B 1 176 ? 19.808 3.999 -1.055 1 78.12 176 ALA B C 1
ATOM 3969 O O . ALA B 1 176 ? 19.811 2.772 -0.93 1 78.12 176 ALA B O 1
ATOM 3970 N N . ILE B 1 177 ? 19.394 4.798 -0.195 1 82.26 177 ILE B N 1
ATOM 3971 C CA . ILE B 1 177 ? 18.945 4.291 1.097 1 82.26 177 ILE B CA 1
ATOM 3972 C C . ILE B 1 177 ? 17.671 3.47 0.914 1 82.26 177 ILE B C 1
ATOM 3974 O O . ILE B 1 177 ? 17.525 2.398 1.507 1 82.26 177 ILE B O 1
ATOM 3978 N N . PHE B 1 178 ? 16.802 3.938 0.093 1 84.74 178 PHE B N 1
ATOM 3979 C CA . PHE B 1 178 ? 15.575 3.201 -0.186 1 84.74 178 PHE B CA 1
ATOM 3980 C C . PHE B 1 178 ? 15.889 1.826 -0.764 1 84.74 178 PHE B C 1
ATOM 3982 O O . PHE B 1 178 ? 15.263 0.832 -0.39 1 84.74 178 PHE B O 1
ATOM 3989 N N . ASN B 1 179 ? 16.903 1.817 -1.549 1 80.36 179 ASN B N 1
ATOM 3990 C CA . ASN B 1 179 ? 17.309 0.545 -2.137 1 80.36 179 ASN B CA 1
ATOM 3991 C C . ASN B 1 179 ? 17.886 -0.399 -1.087 1 80.36 179 ASN B C 1
ATOM 3993 O O . ASN B 1 179 ? 17.594 -1.597 -1.095 1 80.36 179 ASN B O 1
ATOM 3997 N N . HIS B 1 180 ? 18.646 0.159 -0.251 1 81.46 180 HIS B N 1
ATOM 3998 C CA . HIS B 1 180 ? 19.25 -0.655 0.798 1 81.46 180 HIS B CA 1
ATOM 3999 C C . HIS B 1 180 ? 18.192 -1.203 1.749 1 81.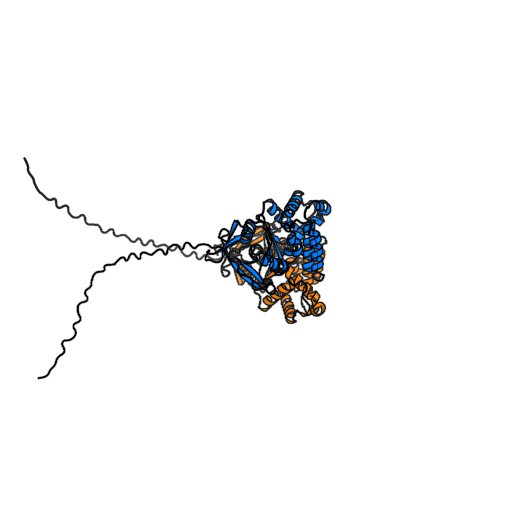46 180 HIS B C 1
ATOM 4001 O O . HIS B 1 180 ? 18.224 -2.382 2.108 1 81.46 180 HIS B O 1
ATOM 4007 N N . ILE B 1 181 ? 17.313 -0.34 2.1 1 82.89 181 ILE B N 1
ATOM 4008 C CA . ILE B 1 181 ? 16.237 -0.744 2.998 1 82.89 181 ILE B CA 1
ATOM 4009 C C . ILE B 1 181 ? 15.404 -1.844 2.344 1 82.89 181 ILE B C 1
ATOM 4011 O O . ILE B 1 181 ? 15.063 -2.84 2.987 1 82.89 181 ILE B O 1
ATOM 4015 N N . SER B 1 182 ? 15.158 -1.568 1.133 1 81.38 182 SER B N 1
ATOM 4016 C CA . SER B 1 182 ? 14.382 -2.555 0.388 1 81.38 182 SER B CA 1
ATOM 4017 C C . SER B 1 182 ? 15.081 -3.91 0.373 1 81.38 182 SER B C 1
ATOM 4019 O O . SER B 1 182 ? 14.445 -4.945 0.588 1 81.38 182 SER B O 1
ATOM 4021 N N . ARG B 1 183 ? 16.311 -3.922 0.18 1 80.25 183 ARG B N 1
ATOM 4022 C CA . ARG B 1 183 ? 17.087 -5.157 0.125 1 80.25 183 ARG B CA 1
ATOM 4023 C C . ARG B 1 183 ? 17.119 -5.845 1.485 1 80.25 183 ARG B C 1
ATOM 4025 O O . ARG B 1 183 ? 16.873 -7.049 1.583 1 80.25 183 ARG B O 1
ATOM 4032 N N . ILE B 1 184 ? 17.375 -5.098 2.491 1 79.92 184 ILE B N 1
ATOM 4033 C CA . ILE B 1 184 ? 17.512 -5.641 3.838 1 79.92 184 ILE B CA 1
ATOM 4034 C C . ILE B 1 184 ? 16.176 -6.217 4.301 1 79.92 184 ILE B C 1
ATOM 4036 O O . ILE B 1 184 ? 16.135 -7.27 4.942 1 79.92 184 ILE B O 1
ATOM 4040 N N . SER B 1 185 ? 15.13 -5.538 3.934 1 81.56 185 SER B N 1
ATOM 4041 C CA . SER B 1 185 ? 13.806 -5.942 4.395 1 81.56 185 SER B CA 1
ATOM 4042 C C . SER B 1 185 ? 13.391 -7.276 3.782 1 81.56 185 SER B C 1
ATOM 4044 O O . SER B 1 185 ? 12.521 -7.967 4.317 1 81.56 185 SER B O 1
ATOM 4046 N N . ARG B 1 186 ? 14.017 -7.647 2.71 1 79.1 186 ARG B N 1
ATOM 4047 C CA . ARG B 1 186 ? 13.584 -8.823 1.962 1 79.1 186 ARG B CA 1
ATOM 4048 C C . ARG B 1 186 ? 14.508 -10.008 2.221 1 79.1 186 ARG B C 1
ATOM 4050 O O . ARG B 1 186 ? 14.232 -11.125 1.779 1 79.1 186 ARG B O 1
ATOM 4057 N N . GLN B 1 187 ? 15.553 -9.72 2.872 1 72.02 187 GLN B N 1
ATOM 4058 C CA . GLN B 1 187 ? 16.513 -10.779 3.168 1 72.02 187 GLN B CA 1
ATOM 4059 C C . GLN B 1 187 ? 16.193 -11.455 4.497 1 72.02 187 GLN B C 1
ATOM 4061 O O . GLN B 1 187 ? 15.786 -10.794 5.455 1 72.02 187 GLN B O 1
ATOM 4066 N N . SER B 1 188 ? 16.06 -12.716 4.514 1 61.05 188 SER B N 1
ATOM 4067 C CA . SER B 1 188 ? 15.77 -13.463 5.734 1 61.05 188 SER B CA 1
ATOM 4068 C C . SER B 1 188 ? 16.884 -13.295 6.762 1 61.05 188 SER B C 1
ATOM 4070 O O . SER B 1 188 ? 16.616 -13.115 7.952 1 61.05 188 SER B O 1
ATOM 4072 N N . SER B 1 189 ? 18.178 -13.491 6.441 1 59.59 189 SER B N 1
ATOM 4073 C CA . SER B 1 189 ? 19.298 -13.424 7.374 1 59.59 189 SER B CA 1
ATOM 4074 C C . SER B 1 189 ? 20.403 -12.514 6.848 1 59.59 189 SER B C 1
ATOM 4076 O O . SER B 1 189 ? 21.375 -12.987 6.255 1 59.59 189 SER B O 1
ATOM 4078 N N . PRO B 1 190 ? 20.055 -11.229 6.947 1 56.34 190 PRO B N 1
ATOM 4079 C CA . PRO B 1 190 ? 21.189 -10.411 6.508 1 56.34 190 PRO B CA 1
ATOM 4080 C C . PRO B 1 190 ? 22.434 -10.62 7.366 1 56.34 190 PRO B C 1
ATOM 4082 O O . PRO B 1 190 ? 22.329 -10.785 8.584 1 56.34 190 PRO B O 1
ATOM 4085 N N . GLU B 1 191 ? 23.455 -11.178 6.94 1 54.62 191 GLU B N 1
ATOM 4086 C CA . GLU B 1 191 ? 24.676 -11.268 7.734 1 54.62 191 GLU B CA 1
ATOM 4087 C C . GLU B 1 191 ? 25.284 -9.889 7.97 1 54.62 191 GLU B C 1
ATOM 4089 O O . GLU B 1 191 ? 25.321 -9.057 7.061 1 54.62 191 GLU B O 1
ATOM 4094 N N . VAL B 1 192 ? 25.412 -9.502 9.324 1 51.76 192 VAL B N 1
ATOM 4095 C CA . VAL B 1 192 ? 25.964 -8.262 9.858 1 51.76 192 VAL B CA 1
ATOM 4096 C C . VAL B 1 192 ? 27.142 -7.808 8.999 1 51.76 192 VAL B C 1
ATOM 4098 O O . VAL B 1 192 ? 27.271 -6.621 8.689 1 51.76 192 VAL B O 1
ATOM 4101 N N . GLY B 1 193 ? 28.101 -8.713 8.89 1 53.43 193 GLY B N 1
ATOM 4102 C CA . GLY B 1 193 ? 29.345 -8.369 8.221 1 53.43 193 GLY B CA 1
ATOM 4103 C C . GLY B 1 193 ? 29.136 -7.774 6.841 1 53.43 193 GLY B C 1
ATOM 4104 O O . GLY B 1 193 ? 30.066 -7.219 6.252 1 53.43 193 GLY B O 1
ATOM 4105 N N . ASP B 1 194 ? 27.812 -7.722 6.464 1 60.64 194 ASP B N 1
ATOM 4106 C CA . ASP B 1 194 ? 27.594 -7.481 5.041 1 60.64 194 ASP B CA 1
ATOM 4107 C C . ASP B 1 194 ? 27.071 -6.067 4.797 1 60.64 194 ASP B C 1
ATOM 4109 O O . ASP B 1 194 ? 26.949 -5.633 3.65 1 60.64 194 ASP B O 1
ATOM 4113 N N . ILE B 1 195 ? 26.948 -5.343 6.003 1 67.94 195 ILE B N 1
ATOM 4114 C CA . ILE B 1 195 ? 26.436 -4.016 5.679 1 67.94 195 ILE B CA 1
ATOM 4115 C C . ILE B 1 195 ? 27.565 -2.992 5.764 1 67.94 195 ILE B C 1
ATOM 4117 O O . ILE B 1 195 ? 28.109 -2.748 6.844 1 67.94 195 ILE B O 1
ATOM 4121 N N . PRO B 1 196 ? 27.96 -2.46 4.721 1 73.14 196 PRO B N 1
ATOM 4122 C CA . PRO B 1 196 ? 29.046 -1.478 4.692 1 73.14 196 PRO B CA 1
ATOM 4123 C C . PRO B 1 196 ? 28.773 -0.269 5.583 1 73.14 196 PRO B C 1
ATOM 4125 O O . PRO B 1 196 ? 27.615 0.101 5.791 1 73.14 196 PRO B O 1
ATOM 4128 N N . GLU B 1 197 ? 29.773 0.269 6.178 1 73.55 197 GLU B N 1
ATOM 4129 C CA . GLU B 1 197 ? 29.695 1.462 7.016 1 73.55 197 GLU B CA 1
ATOM 4130 C C . GLU B 1 197 ? 28.947 2.587 6.308 1 73.55 197 GLU B C 1
ATOM 4132 O O . GLU B 1 197 ? 28.208 3.344 6.941 1 73.55 197 GLU B O 1
ATOM 4137 N N . GLU B 1 198 ? 29.124 2.686 5.04 1 74.87 198 GLU B N 1
ATOM 4138 C CA . GLU B 1 198 ? 28.473 3.715 4.234 1 74.87 198 GLU B CA 1
ATOM 4139 C C . GLU B 1 198 ? 26.954 3.59 4.301 1 74.87 198 GLU B C 1
ATOM 4141 O O . GLU B 1 198 ? 26.241 4.595 4.277 1 74.87 198 GLU B O 1
ATOM 4146 N N . THR B 1 199 ? 26.583 2.392 4.454 1 74.35 199 THR B N 1
ATOM 4147 C CA . THR B 1 199 ? 25.148 2.149 4.546 1 74.35 199 THR B CA 1
ATOM 4148 C C . THR B 1 199 ? 24.599 2.652 5.878 1 74.35 199 THR B C 1
ATOM 4150 O O . THR B 1 199 ? 23.53 3.265 5.924 1 74.35 199 THR B O 1
ATOM 4153 N N . TRP B 1 200 ? 25.396 2.508 6.841 1 75.49 200 TRP B N 1
ATOM 4154 C CA . TRP B 1 200 ? 24.984 2.994 8.154 1 75.49 200 TRP B CA 1
ATOM 4155 C C . TRP B 1 200 ? 24.92 4.518 8.175 1 75.49 200 TRP B C 1
ATOM 4157 O O . TRP B 1 200 ? 23.988 5.099 8.735 1 75.49 200 TRP B O 1
ATOM 4167 N N . GLN B 1 201 ? 25.87 5.099 7.617 1 77.19 201 GLN B N 1
ATOM 4168 C CA . GLN B 1 201 ? 25.901 6.556 7.548 1 77.19 201 GLN B CA 1
ATOM 4169 C C . GLN B 1 201 ? 24.729 7.092 6.731 1 77.19 201 GLN B C 1
ATOM 4171 O O . GLN B 1 201 ? 24.135 8.113 7.084 1 77.19 201 GLN B O 1
ATOM 4176 N N . ALA B 1 202 ? 24.459 6.403 5.738 1 77.81 202 ALA B N 1
ATOM 4177 C CA . ALA B 1 202 ? 23.339 6.804 4.891 1 77.81 202 ALA B CA 1
ATOM 4178 C C . ALA B 1 202 ? 22.016 6.693 5.643 1 77.81 202 ALA B C 1
ATOM 4180 O O . ALA B 1 202 ? 21.153 7.567 5.527 1 77.81 202 ALA B O 1
ATOM 4181 N N . PHE B 1 203 ? 21.957 5.705 6.421 1 79.42 203 PHE B N 1
ATOM 4182 C CA . PHE B 1 203 ? 20.757 5.524 7.229 1 79.42 203 PHE B CA 1
ATOM 4183 C C . PHE B 1 203 ? 20.628 6.636 8.263 1 79.42 203 PHE B C 1
ATOM 4185 O O . PHE B 1 203 ? 19.538 7.173 8.472 1 79.42 203 PHE B O 1
ATOM 4192 N N . SER B 1 204 ? 21.701 6.925 8.887 1 79.01 204 SER B N 1
ATOM 4193 C CA . SER B 1 204 ? 21.705 8 9.873 1 79.01 204 SER B CA 1
ATOM 4194 C C . SER B 1 204 ? 21.322 9.333 9.24 1 79.01 204 SER B C 1
ATOM 4196 O O . SER B 1 204 ? 20.518 10.083 9.797 1 79.01 204 SER B O 1
ATOM 4198 N N . SER B 1 205 ? 21.866 9.572 8.1 1 82.08 205 SER B N 1
ATOM 4199 C CA . SER B 1 205 ? 21.559 10.81 7.391 1 82.08 205 SER B CA 1
ATOM 4200 C C . SER B 1 205 ? 20.087 10.872 6.998 1 82.08 205 SER B C 1
ATOM 4202 O O . SER B 1 205 ? 19.464 11.933 7.071 1 82.08 205 SER B O 1
ATOM 4204 N N . PHE B 1 206 ? 19.573 9.765 6.715 1 84.82 206 PHE B N 1
ATOM 4205 C CA . PHE B 1 206 ? 18.171 9.668 6.326 1 84.82 206 PHE B CA 1
ATOM 4206 C C . PHE B 1 206 ? 17.259 9.964 7.511 1 84.82 206 PHE B C 1
ATOM 4208 O O . PHE B 1 206 ? 16.261 10.673 7.371 1 84.82 206 PHE B O 1
ATOM 4215 N N . LEU B 1 207 ? 17.636 9.499 8.593 1 80.77 207 LEU B N 1
ATOM 4216 C CA . LEU B 1 207 ? 16.794 9.663 9.773 1 80.77 207 LEU B CA 1
ATOM 4217 C C . LEU B 1 207 ? 16.957 11.058 10.367 1 80.77 207 LEU B C 1
ATOM 4219 O O . LEU B 1 207 ? 16.17 11.468 11.224 1 80.77 207 LEU B O 1
ATOM 4223 N N . ASP B 1 208 ? 17.883 11.813 9.836 1 80.72 208 ASP B N 1
ATOM 4224 C CA . ASP B 1 208 ? 18.158 13.147 10.359 1 80.72 208 ASP B CA 1
ATOM 4225 C C . ASP B 1 208 ? 17.422 14.215 9.554 1 80.72 208 ASP B C 1
ATOM 4227 O O . ASP B 1 208 ? 17.505 15.405 9.868 1 80.72 208 ASP B O 1
ATOM 4231 N N . ILE B 1 209 ? 16.682 13.773 8.62 1 81.91 209 ILE B N 1
ATOM 4232 C CA . ILE B 1 209 ? 15.928 14.777 7.877 1 81.91 209 ILE B CA 1
ATOM 4233 C C . ILE B 1 209 ? 14.878 15.411 8.786 1 81.91 209 ILE B C 1
ATOM 4235 O O . ILE B 1 209 ? 14.437 14.795 9.759 1 81.91 209 ILE B O 1
ATOM 4239 N N . PRO B 1 210 ? 14.437 16.599 8.429 1 81.15 210 PRO B N 1
ATOM 4240 C CA . PRO B 1 210 ? 13.555 17.359 9.318 1 81.15 210 PRO B CA 1
ATOM 4241 C C . PRO B 1 210 ? 12.243 16.634 9.609 1 81.15 210 PRO B C 1
ATOM 4243 O O . PRO B 1 210 ? 11.656 16.817 10.679 1 81.15 210 PRO B O 1
ATOM 4246 N N . TYR B 1 211 ? 11.814 15.818 8.847 1 86.78 211 TYR B N 1
ATOM 4247 C CA . TYR B 1 211 ? 10.536 15.137 9.021 1 86.78 211 TYR B CA 1
ATOM 4248 C C . TYR B 1 211 ? 10.533 14.298 10.293 1 86.78 211 TYR B C 1
ATOM 4250 O O . TYR B 1 211 ? 9.598 14.376 11.093 1 86.78 211 TYR B O 1
ATOM 4258 N N . PHE B 1 212 ? 11.584 13.584 10.522 1 80.84 212 PHE B N 1
ATOM 4259 C CA . PHE B 1 212 ? 11.604 12.605 11.603 1 80.84 212 PHE B CA 1
ATOM 4260 C C . PHE B 1 212 ? 11.882 13.281 12.94 1 80.84 212 PHE B C 1
ATOM 4262 O O . PHE B 1 212 ? 11.821 12.638 13.99 1 80.84 212 PHE B O 1
ATOM 4269 N N . SER B 1 213 ? 12.116 14.548 12.934 1 74.26 213 SER B N 1
ATOM 4270 C CA . SER B 1 213 ? 12.391 15.266 14.175 1 74.26 213 SER B CA 1
ATOM 4271 C C . SER B 1 213 ? 11.144 15.978 14.689 1 74.26 213 SER B C 1
ATOM 4273 O O . SER B 1 213 ? 11.151 16.54 15.786 1 74.26 213 SER B O 1
ATOM 4275 N N . ARG B 1 214 ? 10.086 15.782 13.936 1 73.97 214 ARG B N 1
ATOM 4276 C CA . ARG B 1 214 ? 8.859 16.464 14.332 1 73.97 214 ARG B CA 1
ATOM 4277 C C . ARG B 1 214 ? 8.048 15.612 15.303 1 73.97 214 ARG B C 1
ATOM 4279 O O . ARG B 1 214 ? 7.972 14.391 15.152 1 73.97 214 ARG B O 1
ATOM 4286 N N . ARG B 1 215 ? 7.366 16.244 16.228 1 67.03 215 ARG B N 1
ATOM 4287 C CA . ARG B 1 215 ? 6.553 15.533 17.21 1 67.03 215 ARG B CA 1
ATOM 4288 C C . ARG B 1 215 ? 5.255 15.032 16.586 1 67.03 215 ARG B C 1
ATOM 4290 O O . ARG B 1 215 ? 4.754 13.967 16.955 1 67.03 215 ARG B O 1
ATOM 4297 N N . TRP B 1 216 ? 4.713 15.803 15.62 1 71.13 216 TRP B N 1
ATOM 4298 C CA . TRP B 1 216 ? 3.425 15.486 15.011 1 71.13 216 TRP B CA 1
ATOM 4299 C C . TRP B 1 216 ? 3.464 14.119 14.336 1 71.13 216 TRP B C 1
ATOM 4301 O O . TRP B 1 216 ? 2.419 13.518 14.076 1 71.13 216 TRP B O 1
ATOM 4311 N N . ILE B 1 217 ? 4.625 13.631 14.114 1 74.97 217 ILE B N 1
ATOM 4312 C CA . ILE B 1 217 ? 4.772 12.405 13.337 1 74.97 217 ILE B CA 1
ATOM 4313 C C . ILE B 1 217 ? 4.211 11.224 14.126 1 74.97 217 ILE B C 1
ATOM 4315 O O . ILE B 1 217 ? 3.782 10.226 13.541 1 74.97 217 ILE B O 1
ATOM 4319 N N . VAL B 1 218 ? 4.128 11.399 15.431 1 72.3 218 VAL B N 1
ATOM 4320 C CA . VAL B 1 218 ? 3.594 10.302 16.232 1 72.3 218 VAL B CA 1
ATOM 4321 C C . VAL B 1 218 ? 2.127 10.07 15.878 1 72.3 218 VAL B C 1
ATOM 4323 O O . VAL B 1 218 ? 1.726 8.943 15.579 1 72.3 218 VAL B O 1
ATOM 4326 N N . GLN B 1 219 ? 1.345 11.166 15.84 1 75.08 219 GLN B N 1
ATOM 4327 C CA . GLN B 1 219 ? -0.067 11.04 15.495 1 75.08 219 GLN B CA 1
ATOM 4328 C C . GLN B 1 219 ? -0.245 10.715 14.015 1 75.08 219 GLN B C 1
ATOM 4330 O O . GLN B 1 219 ? -1.168 9.988 13.64 1 75.08 219 GLN B O 1
ATOM 4335 N N . GLU B 1 220 ? 0.687 11.16 13.287 1 84.66 220 GLU B N 1
ATOM 4336 C CA . GLU B 1 220 ? 0.564 11.051 11.836 1 84.66 220 GLU B CA 1
ATOM 4337 C C . GLU B 1 220 ? 0.95 9.657 11.352 1 84.66 220 GLU B C 1
ATOM 4339 O O . GLU B 1 220 ? 0.361 9.139 10.401 1 84.66 220 GLU B O 1
ATOM 4344 N N . MET B 1 221 ? 1.798 9.085 12.091 1 84.57 221 MET B N 1
ATOM 4345 C CA . MET B 1 221 ? 2.357 7.841 11.572 1 84.57 221 MET B CA 1
ATOM 4346 C C . MET B 1 221 ? 1.921 6.652 12.422 1 84.57 221 MET B C 1
ATOM 4348 O O . MET B 1 221 ? 1.75 5.545 11.907 1 84.57 221 MET B O 1
ATOM 4352 N N . ALA B 1 222 ? 1.71 6.842 13.66 1 78.86 222 ALA B N 1
ATOM 4353 C CA . ALA B 1 222 ? 1.546 5.715 14.575 1 78.86 222 ALA B CA 1
ATOM 4354 C C . ALA B 1 222 ? 0.1 5.227 14.589 1 78.86 222 ALA B C 1
ATOM 4356 O O . ALA B 1 222 ? -0.162 4.053 14.862 1 78.86 222 ALA B O 1
ATOM 4357 N N . LEU B 1 223 ? -0.82 6.072 14.213 1 80.55 223 LEU B N 1
ATOM 4358 C CA . LEU B 1 223 ? -2.216 5.752 14.49 1 80.55 223 LEU B CA 1
ATOM 4359 C C . LEU B 1 223 ? -2.881 5.119 13.272 1 80.55 223 LEU B C 1
ATOM 4361 O O . LEU B 1 223 ? -4.066 4.783 13.312 1 80.55 223 LEU B O 1
ATOM 4365 N N . ASN B 1 224 ? -2.176 5.055 12.233 1 88.83 224 ASN B N 1
ATOM 4366 C CA . ASN B 1 224 ? -2.704 4.444 11.017 1 88.83 224 ASN B CA 1
ATOM 4367 C C . ASN B 1 224 ? -1.89 3.22 10.607 1 88.83 224 ASN B C 1
ATOM 4369 O O . ASN B 1 224 ? -0.66 3.232 10.686 1 88.83 224 ASN B O 1
ATOM 4373 N N . LEU B 1 225 ? -2.552 2.267 10.117 1 87.34 225 LEU B N 1
ATOM 4374 C CA . LEU B 1 225 ? -1.917 1 9.773 1 87.34 225 LEU B CA 1
ATOM 4375 C C . LEU B 1 225 ? -1.194 1.1 8.434 1 87.34 225 LEU B C 1
ATOM 4377 O O . LEU B 1 225 ? -0.225 0.377 8.191 1 87.34 225 LEU B O 1
ATOM 4381 N N . ASP B 1 226 ? -1.744 1.891 7.617 1 91.88 226 ASP B N 1
ATOM 4382 C CA . ASP B 1 226 ? -1.232 1.984 6.253 1 91.88 226 ASP B CA 1
ATOM 4383 C C . ASP B 1 226 ? -0.514 3.312 6.025 1 91.88 226 ASP B C 1
ATOM 4385 O O . ASP B 1 226 ? -1.147 4.32 5.703 1 91.88 226 ASP B O 1
ATOM 4389 N N . VAL B 1 227 ? 0.778 3.288 6.203 1 93.92 227 VAL B N 1
ATOM 4390 C CA . VAL B 1 227 ? 1.609 4.479 6.055 1 93.92 227 VAL B CA 1
ATOM 4391 C C . VAL B 1 227 ? 2.638 4.257 4.95 1 93.92 227 VAL B C 1
ATOM 4393 O O . VAL B 1 227 ? 3.385 3.275 4.976 1 93.92 227 VAL B O 1
ATOM 4396 N N . ILE B 1 228 ? 2.652 5.158 3.999 1 95.33 228 ILE B N 1
ATOM 4397 C CA . ILE B 1 228 ? 3.575 5.068 2.872 1 95.33 228 ILE B CA 1
ATOM 4398 C C . ILE B 1 228 ? 4.519 6.268 2.882 1 95.33 228 ILE B C 1
ATOM 4400 O O . ILE B 1 228 ? 4.072 7.418 2.897 1 95.33 228 ILE B O 1
ATOM 4404 N N . LEU B 1 229 ? 5.795 5.999 2.898 1 94.46 229 LEU B N 1
ATOM 4405 C CA . LEU B 1 229 ? 6.814 7.038 2.804 1 94.46 229 LEU B CA 1
ATOM 4406 C C . LEU B 1 229 ? 7.21 7.281 1.351 1 94.46 229 LEU B C 1
ATOM 4408 O O . LEU B 1 229 ? 7.521 6.336 0.622 1 94.46 229 LEU B O 1
ATOM 4412 N N . SER B 1 230 ? 7.143 8.513 0.98 1 94.86 230 SER B N 1
ATOM 4413 C CA . SER B 1 230 ? 7.503 8.869 -0.388 1 94.86 230 SER B CA 1
ATOM 4414 C C . SER B 1 230 ? 8.657 9.866 -0.415 1 94.86 230 SER B C 1
ATOM 4416 O O . SER B 1 230 ? 8.61 10.896 0.261 1 94.86 230 SER B O 1
ATOM 4418 N N . CYS B 1 231 ? 9.659 9.6 -1.185 1 92.37 231 CYS B N 1
ATOM 4419 C CA . CYS B 1 231 ? 10.806 10.462 -1.448 1 92.37 231 CYS B CA 1
ATOM 4420 C C . CYS B 1 231 ? 11.125 10.508 -2.937 1 92.37 231 CYS B C 1
ATOM 4422 O O . CYS B 1 231 ? 11.587 9.518 -3.508 1 92.37 231 CYS B O 1
ATOM 4424 N N . GLY B 1 232 ? 10.825 11.666 -3.575 1 89.3 232 GLY B N 1
ATOM 4425 C CA . GLY B 1 232 ? 10.895 11.688 -5.027 1 89.3 232 GLY B CA 1
ATOM 4426 C C . GLY B 1 232 ? 9.964 10.687 -5.685 1 89.3 232 GLY B C 1
ATOM 4427 O O . GLY B 1 232 ? 8.761 10.679 -5.414 1 89.3 232 GLY B O 1
ATOM 4428 N N . LYS B 1 233 ? 10.555 9.812 -6.411 1 86.35 233 LYS B N 1
ATOM 4429 C CA . LYS B 1 233 ? 9.759 8.816 -7.122 1 86.35 233 LYS B CA 1
ATOM 4430 C C . LYS B 1 233 ? 9.708 7.501 -6.351 1 86.35 233 LYS B C 1
ATOM 4432 O O . LYS B 1 233 ? 8.985 6.578 -6.733 1 86.35 233 LYS B O 1
ATOM 4437 N N . ARG B 1 234 ? 10.384 7.484 -5.279 1 88.81 234 ARG B N 1
ATOM 4438 C CA . ARG B 1 234 ? 10.467 6.234 -4.53 1 88.81 234 ARG B CA 1
ATOM 4439 C C . ARG B 1 234 ? 9.445 6.204 -3.4 1 88.81 234 ARG B C 1
ATOM 4441 O O . ARG B 1 234 ? 9.077 7.25 -2.86 1 88.81 234 ARG B O 1
ATOM 4448 N N . GLU B 1 235 ? 9.009 5.029 -3.128 1 91.4 235 GLU B N 1
ATOM 4449 C CA . GLU B 1 235 ? 8.057 4.827 -2.04 1 91.4 235 GLU B CA 1
ATOM 4450 C C . GLU B 1 235 ? 8.394 3.574 -1.238 1 91.4 235 GLU B C 1
ATOM 4452 O O . GLU B 1 235 ? 9.011 2.643 -1.76 1 91.4 235 GLU B O 1
ATOM 4457 N N . MET B 1 236 ? 8.096 3.639 0.021 1 91.33 236 MET B N 1
ATOM 4458 C CA . MET B 1 236 ? 8.249 2.49 0.909 1 91.33 236 MET B CA 1
ATOM 4459 C C . MET B 1 236 ? 7.217 2.527 2.031 1 91.33 236 MET B C 1
ATOM 4461 O O . MET B 1 236 ? 6.843 3.603 2.5 1 91.33 236 MET B O 1
ATOM 4465 N N . THR B 1 237 ? 6.798 1.369 2.428 1 92.85 237 THR B N 1
ATOM 4466 C CA . THR B 1 237 ? 5.856 1.337 3.541 1 92.85 237 THR B CA 1
ATOM 4467 C C . THR B 1 237 ? 6.584 1.508 4.871 1 92.85 237 THR B C 1
ATOM 4469 O O . THR B 1 237 ? 7.766 1.174 4.985 1 92.85 237 THR B O 1
ATOM 4472 N N . TRP B 1 238 ? 5.864 2.004 5.792 1 90.37 238 TRP B N 1
ATOM 4473 C CA . TRP B 1 238 ? 6.388 2.138 7.148 1 90.37 238 TRP B CA 1
ATOM 4474 C C . TRP B 1 238 ? 6.823 0.784 7.699 1 90.37 238 TRP B C 1
ATOM 4476 O O . TRP B 1 238 ? 7.88 0.671 8.323 1 90.37 238 TRP B O 1
ATOM 4486 N N . VAL B 1 239 ? 6.132 -0.269 7.433 1 86.66 239 VAL B N 1
ATOM 4487 C CA . VAL B 1 239 ? 6.43 -1.609 7.929 1 86.66 239 VAL B CA 1
ATOM 4488 C C . VAL B 1 239 ? 7.771 -2.081 7.371 1 86.66 239 VAL B C 1
ATOM 4490 O O . VAL B 1 239 ? 8.588 -2.649 8.099 1 86.66 239 VAL B O 1
ATOM 4493 N N . ARG B 1 240 ? 7.977 -1.787 6.143 1 88.01 240 ARG B N 1
ATOM 4494 C CA . ARG B 1 240 ? 9.233 -2.195 5.523 1 88.01 240 ARG B CA 1
ATOM 4495 C C . ARG B 1 240 ? 10.414 -1.451 6.136 1 88.01 240 ARG B C 1
ATOM 4497 O O . ARG B 1 240 ? 11.462 -2.046 6.398 1 88.01 240 ARG B O 1
ATOM 4504 N N . LEU B 1 241 ? 10.297 -0.186 6.293 1 88.08 241 LEU B N 1
ATOM 4505 C CA . LEU B 1 241 ? 11.353 0.605 6.915 1 88.08 241 LEU B CA 1
ATOM 4506 C C . LEU B 1 241 ? 11.678 0.079 8.309 1 88.08 241 LEU B C 1
ATOM 4508 O O . LEU B 1 241 ? 12.846 -0.129 8.642 1 88.08 241 LEU B O 1
ATOM 4512 N N . CYS B 1 242 ? 10.662 -0.16 9.072 1 82.61 242 CYS B N 1
ATOM 4513 C CA . CYS B 1 242 ? 10.864 -0.575 10.455 1 82.61 242 CYS B CA 1
ATOM 4514 C C . CYS B 1 242 ? 11.472 -1.97 10.524 1 82.61 242 CYS B C 1
ATOM 4516 O O . CYS B 1 242 ? 12.338 -2.234 11.36 1 82.61 242 CYS B O 1
ATOM 4518 N N . THR B 1 243 ? 10.994 -2.845 9.648 1 81.38 243 THR B N 1
ATOM 4519 C CA . THR B 1 243 ? 11.548 -4.194 9.588 1 81.38 243 THR B CA 1
ATOM 4520 C C . THR B 1 243 ? 13.035 -4.153 9.247 1 81.38 243 THR B C 1
ATOM 4522 O O . THR B 1 243 ? 13.837 -4.863 9.857 1 81.38 243 THR B O 1
ATOM 4525 N N . ALA B 1 244 ? 13.321 -3.373 8.262 1 81.18 244 ALA B N 1
ATOM 4526 C CA . ALA B 1 244 ? 14.725 -3.234 7.883 1 81.18 244 ALA B CA 1
ATOM 4527 C C . ALA B 1 244 ? 15.556 -2.692 9.042 1 81.18 244 ALA B C 1
ATOM 4529 O O . ALA B 1 244 ? 16.666 -3.165 9.293 1 81.18 244 ALA B O 1
ATOM 4530 N N . LEU B 1 245 ? 15.036 -1.768 9.707 1 76.42 245 LEU B N 1
ATOM 4531 C CA . LEU B 1 245 ? 15.746 -1.164 10.829 1 76.42 245 LEU B CA 1
ATOM 4532 C C . LEU B 1 245 ? 15.932 -2.171 11.96 1 76.42 245 LEU B C 1
ATOM 4534 O O . LEU B 1 245 ? 17.001 -2.233 12.571 1 76.42 245 LEU B O 1
ATOM 4538 N N . ASP B 1 246 ? 14.892 -2.89 12.235 1 74.82 246 ASP B N 1
ATOM 4539 C CA . ASP B 1 246 ? 14.982 -3.924 13.261 1 74.82 246 ASP B CA 1
ATOM 4540 C C . ASP B 1 246 ? 16.072 -4.939 12.924 1 74.82 246 ASP B C 1
ATOM 4542 O O . ASP B 1 246 ? 16.836 -5.351 13.798 1 74.82 246 ASP B O 1
ATOM 4546 N N . LYS B 1 247 ? 16.094 -5.316 11.723 1 75.49 247 LYS B N 1
ATOM 4547 C CA . LYS B 1 247 ? 17.109 -6.264 11.274 1 75.49 247 LYS B CA 1
ATOM 4548 C C . LYS B 1 247 ? 18.509 -5.671 11.398 1 75.49 247 LYS B C 1
ATOM 4550 O O . LYS B 1 247 ? 19.448 -6.36 11.802 1 75.49 247 LYS B O 1
ATOM 4555 N N . LEU B 1 248 ? 18.608 -4.442 11.035 1 72.15 248 LEU B N 1
ATOM 4556 C CA . LEU B 1 248 ? 19.889 -3.751 11.136 1 72.15 248 LEU B CA 1
ATOM 4557 C C . LEU B 1 248 ? 20.344 -3.659 12.588 1 72.15 248 LEU B C 1
ATOM 4559 O O . LEU B 1 248 ? 21.526 -3.849 12.886 1 72.15 248 LEU B O 1
ATOM 4563 N N . LEU B 1 249 ? 19.476 -3.403 13.43 1 67.84 249 LEU B N 1
ATOM 4564 C CA . LEU B 1 249 ? 19.8 -3.23 14.842 1 67.84 249 LEU B CA 1
ATOM 4565 C C . LEU B 1 249 ? 20.212 -4.556 15.471 1 67.84 249 LEU B C 1
ATOM 4567 O O . LEU B 1 249 ? 21.058 -4.587 16.368 1 67.84 249 LEU B O 1
ATOM 4571 N N . ARG B 1 250 ? 19.582 -5.475 15.049 1 68.33 250 ARG B N 1
ATOM 4572 C CA . ARG B 1 250 ? 19.956 -6.791 15.556 1 68.33 250 ARG B CA 1
ATOM 4573 C C . ARG B 1 250 ? 21.363 -7.172 15.108 1 68.33 250 ARG B C 1
ATOM 4575 O O . ARG B 1 250 ? 22.092 -7.845 15.839 1 68.33 250 ARG B O 1
ATOM 4582 N N . LEU B 1 251 ? 21.609 -6.786 13.872 1 62.74 251 LEU B N 1
ATOM 4583 C CA . LEU B 1 251 ? 22.91 -7.114 13.299 1 62.74 251 LEU B CA 1
ATOM 4584 C C . LEU B 1 251 ? 23.998 -6.208 13.867 1 62.74 251 LEU B C 1
ATOM 4586 O O . LEU B 1 251 ? 25.162 -6.606 13.951 1 62.74 251 LEU B O 1
ATOM 4590 N N . GLY B 1 252 ? 23.601 -4.93 14.037 1 59.11 252 GLY B N 1
ATOM 4591 C CA . GLY B 1 252 ? 24.632 -3.941 14.308 1 59.11 252 GLY B CA 1
ATOM 4592 C C . GLY B 1 252 ? 24.712 -3.547 15.771 1 59.11 252 GLY B C 1
ATOM 4593 O O . GLY B 1 252 ? 25.062 -2.41 16.094 1 59.11 252 GLY B O 1
ATOM 4594 N N . ASP B 1 253 ? 24.283 -4.412 16.797 1 56.72 253 ASP B N 1
ATOM 4595 C CA . ASP B 1 253 ? 24.376 -3.984 18.189 1 56.72 253 ASP B CA 1
ATOM 4596 C C . ASP B 1 253 ? 25.542 -3.019 18.391 1 56.72 253 ASP B C 1
ATOM 4598 O O . ASP B 1 253 ? 25.419 -2.032 19.119 1 56.72 253 ASP B O 1
ATOM 4602 N N . LYS B 1 254 ? 26.598 -3.219 17.633 1 56.97 254 LYS B N 1
ATOM 4603 C CA . LYS B 1 254 ? 27.743 -2.345 17.872 1 56.97 254 LYS B CA 1
ATOM 4604 C C . LYS B 1 254 ? 27.543 -0.984 17.211 1 56.97 254 LYS B C 1
ATOM 4606 O O . LYS B 1 254 ? 28.216 -0.013 17.562 1 56.97 254 LYS B O 1
ATOM 4611 N N . HIS B 1 255 ? 26.619 -0.873 16.267 1 58.66 255 HIS B N 1
ATOM 4612 C CA . HIS B 1 255 ? 26.534 0.35 15.477 1 58.66 255 HIS B CA 1
ATOM 4613 C C . HIS B 1 255 ? 25.259 1.124 15.795 1 58.66 255 HIS B C 1
ATOM 4615 O O . HIS B 1 255 ? 25.049 2.223 15.276 1 58.66 255 HIS B O 1
ATOM 4621 N N . LYS B 1 256 ? 24.41 0.554 16.652 1 59.34 256 LYS B N 1
ATOM 4622 C CA . LYS B 1 256 ? 23.153 1.208 17.001 1 59.34 256 LYS B CA 1
ATOM 4623 C C . LYS B 1 256 ? 23.393 2.626 17.51 1 59.34 256 LYS B C 1
ATOM 4625 O O . LYS B 1 256 ? 22.636 3.544 17.188 1 59.34 256 LYS B O 1
ATOM 4630 N N . ASP B 1 257 ? 24.468 2.666 18.335 1 58.85 257 ASP B N 1
ATOM 4631 C CA . ASP B 1 257 ? 24.774 3.946 18.965 1 58.85 257 ASP B CA 1
ATOM 4632 C C . ASP B 1 257 ? 25.15 4.996 17.921 1 58.85 257 ASP B C 1
ATOM 4634 O O . ASP B 1 257 ? 25.132 6.195 18.206 1 58.85 257 ASP B O 1
ATOM 4638 N N . HIS B 1 258 ? 25.276 4.46 16.669 1 59.07 258 HIS B N 1
ATOM 4639 C CA . HIS B 1 258 ? 25.777 5.386 15.66 1 59.07 258 HIS B CA 1
ATOM 4640 C C . HIS B 1 258 ? 24.639 5.949 14.815 1 59.07 258 HIS B C 1
ATOM 4642 O O . HIS B 1 258 ? 24.849 6.863 14.014 1 59.07 258 HIS B O 1
ATOM 4648 N N . VAL B 1 259 ? 23.464 5.4 15.06 1 62.99 259 VAL B N 1
ATOM 4649 C CA . VAL B 1 259 ? 22.414 5.908 14.184 1 62.99 259 VAL B CA 1
ATOM 4650 C C . VAL B 1 259 ? 21.559 6.925 14.937 1 62.99 259 VAL B C 1
ATOM 4652 O O . VAL B 1 259 ? 20.722 6.551 15.762 1 62.99 259 VAL B O 1
ATOM 4655 N N . VAL B 1 260 ? 21.904 8.279 14.745 1 64.17 260 VAL B N 1
ATOM 4656 C CA . VAL B 1 260 ? 21.136 9.378 15.32 1 64.17 260 VAL B CA 1
ATOM 4657 C C . VAL B 1 260 ? 19.676 9.271 14.886 1 64.17 260 VAL B C 1
ATOM 4659 O O . VAL B 1 260 ? 19.387 9.056 13.706 1 64.17 260 VAL B O 1
ATOM 4662 N N . GLY B 1 261 ? 18.721 9.259 15.784 1 69.92 261 GLY B N 1
ATOM 4663 C CA . GLY B 1 261 ? 17.301 9.252 15.468 1 69.92 261 GLY B CA 1
ATOM 4664 C C . GLY B 1 261 ? 16.669 7.878 15.589 1 69.92 261 GLY B C 1
ATOM 4665 O O . GLY B 1 261 ? 15.444 7.748 15.555 1 69.92 261 GLY B O 1
ATOM 4666 N N . TYR B 1 262 ? 17.529 6.901 15.74 1 72.61 262 TYR B N 1
ATOM 4667 C CA . TYR B 1 262 ? 17.02 5.536 15.816 1 72.61 262 TYR B CA 1
ATOM 4668 C C . TYR B 1 262 ? 16.068 5.374 16.995 1 72.61 262 TYR B C 1
ATOM 4670 O O . TYR B 1 262 ? 15.029 4.72 16.877 1 72.61 262 TYR B O 1
ATOM 4678 N N . GLY B 1 263 ? 16.491 6.008 18.055 1 70.2 263 GLY B N 1
ATOM 4679 C CA . GLY B 1 263 ? 15.65 5.901 19.236 1 70.2 263 GLY B CA 1
ATOM 4680 C C . GLY B 1 263 ? 14.236 6.402 19.009 1 70.2 263 GLY B C 1
ATOM 4681 O O . GLY B 1 263 ? 13.27 5.765 19.436 1 70.2 263 GLY B O 1
ATOM 4682 N N . ARG B 1 264 ? 14.162 7.425 18.312 1 72.71 264 ARG B N 1
ATOM 4683 C CA . ARG B 1 264 ? 12.855 8.005 18.021 1 72.71 264 ARG B CA 1
ATOM 4684 C C . ARG B 1 264 ? 12.044 7.094 17.106 1 72.71 264 ARG B C 1
ATOM 4686 O O . ARG B 1 264 ? 10.863 6.843 17.36 1 72.71 264 ARG B O 1
ATOM 4693 N N . LEU B 1 265 ? 12.661 6.588 16.134 1 75.16 265 LEU B N 1
ATOM 4694 C CA . LEU B 1 265 ? 11.983 5.709 15.188 1 75.16 265 LEU B CA 1
ATOM 4695 C C . LEU B 1 265 ? 11.516 4.429 15.874 1 75.16 265 LEU B C 1
ATOM 4697 O O . LEU B 1 265 ? 10.428 3.925 15.583 1 75.16 265 LEU B O 1
ATOM 4701 N N . GLU B 1 266 ? 12.363 4.018 16.7 1 73.31 266 GLU B N 1
ATOM 4702 C CA . GLU B 1 266 ? 12.011 2.814 17.447 1 73.31 266 GLU B CA 1
ATOM 4703 C C . GLU B 1 266 ? 10.767 3.039 18.302 1 73.31 266 GLU B C 1
ATOM 4705 O O . GLU B 1 266 ? 9.912 2.158 18.406 1 73.31 266 GLU B O 1
ATOM 4710 N N . GLN B 1 267 ? 10.684 4.179 18.9 1 73.75 267 GLN B N 1
ATOM 4711 C CA . GLN B 1 267 ? 9.531 4.493 19.736 1 73.75 267 GLN B CA 1
ATOM 4712 C C . GLN B 1 267 ? 8.258 4.598 18.901 1 73.75 267 GLN B C 1
ATOM 4714 O O . GLN B 1 267 ? 7.21 4.078 19.29 1 73.75 267 GLN B O 1
ATOM 4719 N N . ILE B 1 268 ? 8.385 5.208 17.79 1 75.53 268 ILE B N 1
ATOM 4720 C CA . ILE B 1 268 ? 7.231 5.343 16.907 1 75.53 268 ILE B CA 1
ATOM 4721 C C . ILE B 1 268 ? 6.8 3.965 16.408 1 75.53 268 ILE B C 1
ATOM 4723 O O . ILE B 1 268 ? 5.604 3.672 16.333 1 75.53 268 ILE B O 1
ATOM 4727 N N . HIS B 1 269 ? 7.778 3.209 16.093 1 77.57 269 HIS B N 1
ATOM 4728 C CA . HIS B 1 269 ? 7.498 1.853 15.634 1 77.57 269 HIS B CA 1
ATOM 4729 C C . HIS B 1 269 ? 6.797 1.039 16.717 1 77.57 269 HIS B C 1
ATOM 4731 O O . HIS B 1 269 ? 5.857 0.294 16.428 1 77.57 269 HIS B O 1
ATOM 4737 N N . HIS B 1 270 ? 7.258 1.156 17.872 1 75.45 270 HIS B N 1
ATOM 4738 C CA . HIS B 1 270 ? 6.637 0.455 18.991 1 75.45 270 HIS B CA 1
ATOM 4739 C C . HIS B 1 270 ? 5.187 0.889 19.177 1 75.45 270 HIS B C 1
ATOM 4741 O O . HIS B 1 270 ? 4.306 0.052 19.387 1 75.45 270 HIS B O 1
ATOM 4747 N N . LEU B 1 271 ? 4.976 2.094 19.079 1 75.18 271 LEU B N 1
ATOM 4748 C CA . LEU B 1 271 ? 3.621 2.616 19.222 1 75.18 271 LEU B CA 1
ATOM 4749 C C . LEU B 1 271 ? 2.726 2.121 18.09 1 75.18 271 LEU B C 1
ATOM 4751 O O . LEU B 1 271 ? 1.569 1.762 18.32 1 75.18 271 LEU B O 1
ATOM 4755 N N . TRP B 1 272 ? 3.28 2.164 16.978 1 77.42 272 TRP B N 1
ATOM 4756 C CA . TRP B 1 272 ? 2.542 1.68 15.816 1 77.42 272 TRP B CA 1
ATOM 4757 C C . TRP B 1 272 ? 2.162 0.213 15.985 1 77.42 272 TRP B C 1
ATOM 4759 O O . TRP B 1 272 ? 1.018 -0.171 15.732 1 77.42 272 TRP B O 1
ATOM 4769 N N . LYS B 1 273 ? 3.126 -0.609 16.392 1 76.48 273 LYS B N 1
ATOM 4770 C CA . LYS B 1 273 ? 2.868 -2.025 16.632 1 76.48 273 LYS B CA 1
ATOM 4771 C C . LYS B 1 273 ? 1.789 -2.215 17.695 1 76.48 273 LYS B C 1
ATOM 4773 O O . LYS B 1 273 ? 0.92 -3.079 17.558 1 76.48 273 LYS B O 1
ATOM 4778 N N . TYR B 1 274 ? 1.949 -1.425 18.633 1 73 274 TYR B N 1
ATOM 4779 C CA . TYR B 1 274 ? 0.988 -1.505 19.727 1 73 274 TYR B CA 1
ATOM 4780 C C . TYR B 1 274 ? -0.418 -1.169 19.244 1 73 274 TYR B C 1
ATOM 4782 O O . TYR B 1 274 ? -1.372 -1.889 19.545 1 73 274 TYR B O 1
ATOM 4790 N N . TRP B 1 275 ? -0.517 -0.144 18.56 1 72.49 275 TRP B N 1
ATOM 4791 C CA . TRP B 1 275 ? -1.807 0.285 18.029 1 72.49 275 TRP B CA 1
ATOM 4792 C C . TRP B 1 275 ? -2.371 -0.752 17.064 1 72.49 275 TRP B C 1
ATOM 4794 O O . TRP B 1 275 ? -3.572 -1.032 17.076 1 72.49 275 TRP B O 1
ATOM 4804 N N . THR B 1 276 ? -1.502 -1.242 16.364 1 73.68 276 THR B N 1
ATOM 4805 C CA . THR B 1 276 ? -1.896 -2.155 15.297 1 73.68 276 THR B CA 1
ATOM 4806 C C . THR B 1 276 ? -2.281 -3.518 15.866 1 73.68 276 THR B C 1
ATOM 4808 O O . THR B 1 276 ? -3.288 -4.103 15.462 1 73.68 276 THR B O 1
ATOM 4811 N N . PHE B 1 277 ? -1.548 -3.98 16.807 1 70.75 277 PHE B N 1
ATOM 4812 C CA . PHE B 1 277 ? -1.7 -5.387 17.155 1 70.75 277 PHE B CA 1
ATOM 4813 C C . PHE B 1 277 ? -2.215 -5.54 18.581 1 70.75 277 PHE B C 1
ATOM 4815 O O . PHE B 1 277 ? -2.77 -6.582 18.938 1 70.75 277 PHE B O 1
ATOM 4822 N N . ASP B 1 278 ? -1.942 -4.72 19.507 1 62.53 278 ASP B N 1
ATOM 4823 C CA . ASP B 1 278 ? -2.235 -4.971 20.915 1 62.53 278 ASP B CA 1
ATOM 4824 C C . ASP B 1 278 ? -3.408 -4.12 21.392 1 62.53 278 ASP B C 1
ATOM 4826 O O . ASP B 1 278 ? -3.967 -4.367 22.463 1 62.53 278 ASP B O 1
ATOM 4830 N N . GLY B 1 279 ? -4.083 -3.167 20.591 1 57.56 279 GLY B N 1
ATOM 4831 C CA . GLY B 1 279 ? -5.163 -2.216 20.798 1 57.56 279 GLY B CA 1
ATOM 4832 C C . GLY B 1 279 ? -5.65 -2.169 22.234 1 57.56 279 GLY B C 1
ATOM 4833 O O . GLY B 1 279 ? -6.552 -1.397 22.565 1 57.56 279 GLY B O 1
ATOM 4834 N N . SER B 1 280 ? -5.6 -3.183 23.126 1 49.39 280 SER B N 1
ATOM 4835 C CA . SER B 1 280 ? -6.421 -3.18 24.332 1 49.39 280 SER B CA 1
ATOM 4836 C C . SER B 1 280 ? -5.998 -2.068 25.286 1 49.39 280 SER B C 1
ATOM 4838 O O . SER B 1 280 ? -6.777 -1.648 26.143 1 49.39 280 SER B O 1
ATOM 4840 N N . SER B 1 281 ? -4.782 -1.839 25.45 1 46.76 281 SER B N 1
ATOM 4841 C CA . SER B 1 281 ? -4.453 -1.065 26.642 1 46.76 281 SER B CA 1
ATOM 4842 C C . SER B 1 281 ? -4.716 0.422 26.426 1 46.76 281 SER B C 1
ATOM 4844 O O . SER B 1 281 ? -4.862 0.872 25.287 1 46.76 281 SER B O 1
ATOM 4846 N N . ASP B 1 282 ? -4.746 1.252 27.443 1 48.37 282 ASP B N 1
ATOM 4847 C CA . ASP B 1 282 ? -4.961 2.69 27.573 1 48.37 282 ASP B CA 1
ATOM 4848 C C . ASP B 1 282 ? -4.17 3.461 26.519 1 48.37 282 ASP B C 1
ATOM 4850 O O . ASP B 1 282 ? -3.011 3.819 26.743 1 48.37 282 ASP B O 1
ATOM 4854 N N . GLN B 1 283 ? -4.502 3.261 25.274 1 52.57 283 GLN B N 1
ATOM 4855 C CA . GLN B 1 283 ? -3.914 3.909 24.107 1 52.57 283 GLN B CA 1
ATOM 4856 C C . GLN B 1 283 ? -3.409 5.307 24.449 1 52.57 283 GLN B C 1
ATOM 4858 O O . GLN B 1 283 ? -2.315 5.697 24.035 1 52.57 283 GLN B O 1
ATOM 4863 N N . GLU B 1 284 ? -4.236 5.946 25.133 1 52.07 284 GLU B N 1
ATOM 4864 C CA . GLU B 1 284 ? -3.923 7.327 25.492 1 52.07 284 GLU B CA 1
ATOM 4865 C C . GLU B 1 284 ? -2.675 7.4 26.366 1 52.07 284 GLU B C 1
ATOM 4867 O O . GLU B 1 284 ? -1.815 8.26 26.159 1 52.07 284 GLU B O 1
ATOM 4872 N N . THR B 1 285 ? -2.708 6.504 27.254 1 51.13 285 THR B N 1
ATOM 4873 C CA . THR B 1 285 ? -1.59 6.559 28.19 1 51.13 285 THR B CA 1
ATOM 4874 C C . THR B 1 285 ? -0.286 6.17 27.499 1 51.13 285 THR B C 1
ATOM 4876 O O . THR B 1 285 ? 0.754 6.788 27.731 1 51.13 285 THR B O 1
ATOM 4879 N N . GLU B 1 286 ? -0.404 5.277 26.696 1 54.3 286 GLU B N 1
ATOM 4880 C CA . GLU B 1 286 ? 0.813 4.84 26.019 1 54.3 286 GLU B CA 1
ATOM 4881 C C . GLU B 1 286 ? 1.285 5.879 25.006 1 54.3 286 GLU B C 1
ATOM 4883 O O . GLU B 1 286 ? 2.484 6.137 24.886 1 54.3 286 GLU B O 1
ATOM 4888 N N . MET B 1 287 ? 0.351 6.416 24.355 1 55.76 287 MET B N 1
ATOM 4889 C CA . MET B 1 287 ? 0.704 7.498 23.44 1 55.76 287 MET B CA 1
ATOM 4890 C C . MET B 1 287 ? 1.353 8.656 24.191 1 55.76 287 MET B C 1
ATOM 4892 O O . MET B 1 287 ? 2.372 9.192 23.753 1 55.76 287 MET B O 1
ATOM 4896 N N . LEU B 1 288 ? 0.686 8.938 25.32 1 52.55 288 LEU B N 1
ATOM 4897 C CA . LEU B 1 288 ? 1.202 10.018 26.155 1 52.55 288 LEU B CA 1
ATOM 4898 C C . LEU B 1 288 ? 2.611 9.702 26.643 1 52.55 288 LEU B C 1
ATOM 4900 O O . LEU B 1 288 ? 3.479 10.578 26.659 1 52.55 288 LEU B O 1
ATOM 4904 N N . SER B 1 289 ? 2.766 8.557 27.078 1 53.39 289 SER B N 1
ATOM 4905 C CA . SER B 1 289 ? 4.084 8.163 27.565 1 53.39 289 SER B CA 1
ATOM 4906 C C . SER B 1 289 ? 5.127 8.231 26.455 1 53.39 289 SER B C 1
ATOM 4908 O O . SER B 1 289 ? 6.259 8.66 26.685 1 53.39 289 SER B O 1
ATOM 4910 N N . LEU B 1 290 ? 4.755 7.977 25.383 1 53.66 290 LEU B N 1
ATOM 4911 C CA . LEU B 1 290 ? 5.662 7.965 24.241 1 53.66 290 LEU B CA 1
ATOM 4912 C C . LEU B 1 290 ? 5.959 9.384 23.767 1 53.66 290 LEU B C 1
ATOM 4914 O O . LEU B 1 290 ? 7.102 9.706 23.435 1 53.66 290 LEU B O 1
ATOM 4918 N N . LEU B 1 291 ? 4.902 10.121 23.718 1 53.78 291 LEU B N 1
ATOM 4919 C CA . LEU B 1 291 ? 5.074 11.522 23.352 1 53.78 291 LEU B CA 1
ATOM 4920 C C . LEU B 1 291 ? 6.025 12.223 24.316 1 53.78 291 LEU B C 1
ATOM 4922 O O . LEU B 1 291 ? 6.833 13.058 23.901 1 53.78 291 LEU B O 1
ATOM 4926 N N . ASN B 1 292 ? 5.851 11.906 25.548 1 51.65 292 ASN B N 1
ATOM 4927 C CA . ASN B 1 292 ? 6.749 12.478 26.546 1 51.65 292 ASN B CA 1
ATOM 4928 C C . ASN B 1 292 ? 8.202 12.101 26.274 1 51.65 292 ASN B C 1
ATOM 4930 O O . ASN B 1 292 ? 9.111 12.895 26.525 1 51.65 292 ASN B O 1
ATOM 4934 N N . ASN B 1 293 ? 8.3 11.056 25.724 1 49.03 293 ASN B N 1
ATOM 4935 C CA . ASN B 1 293 ? 9.652 10.606 25.412 1 49.03 293 ASN B CA 1
ATOM 4936 C C . ASN B 1 293 ? 10.174 11.248 24.129 1 49.03 293 ASN B C 1
ATOM 4938 O O . ASN B 1 293 ? 11.384 11.409 23.959 1 49.03 293 ASN B O 1
ATOM 4942 N N . LEU B 1 294 ? 9.242 11.505 23.273 1 47.9 294 LEU B N 1
ATOM 4943 C CA . LEU B 1 294 ? 9.62 12.183 22.038 1 47.9 294 LEU B CA 1
ATOM 4944 C C . LEU B 1 294 ? 9.824 13.675 22.277 1 47.9 294 LEU B C 1
ATOM 4946 O O . LEU B 1 294 ? 10.389 14.373 21.432 1 47.9 294 LEU B O 1
ATOM 4950 N N . ASP B 1 295 ? 9.204 14.374 23.273 1 46.98 295 ASP B N 1
ATOM 4951 C CA . ASP B 1 295 ? 9.315 15.788 23.617 1 46.98 295 ASP B CA 1
ATOM 4952 C C . ASP B 1 295 ? 10.732 16.303 23.376 1 46.98 295 ASP B C 1
ATOM 4954 O O . ASP B 1 295 ? 10.933 17.496 23.141 1 46.98 295 ASP B O 1
ATOM 4958 N N . HIS B 1 296 ? 11.621 15.53 23.445 1 41.5 296 HIS B N 1
ATOM 4959 C CA . HIS B 1 296 ? 12.867 16.219 23.127 1 41.5 296 HIS B CA 1
ATOM 4960 C C . HIS B 1 296 ? 12.931 16.586 21.648 1 41.5 296 HIS B C 1
ATOM 4962 O O . HIS B 1 296 ? 13.931 17.139 21.184 1 41.5 296 HIS B O 1
ATOM 4968 N N . CYS B 1 297 ? 11.902 16.258 20.969 1 41.21 297 CYS B N 1
ATOM 4969 C CA . CYS B 1 297 ? 11.959 16.582 19.548 1 41.21 297 CYS B CA 1
ATOM 4970 C C . CYS B 1 297 ? 11.403 17.976 19.283 1 41.21 297 CYS B C 1
ATOM 4972 O O . CYS B 1 297 ? 10.579 18.476 20.051 1 41.21 297 CYS B O 1
ATOM 4974 N N . LEU B 1 298 ? 11.962 18.859 18.415 1 40.91 298 LEU B N 1
ATOM 4975 C CA . LEU B 1 298 ? 11.849 20.275 18.082 1 40.91 298 LEU B CA 1
ATOM 4976 C C . LEU B 1 298 ? 10.424 20.623 17.664 1 40.91 298 LEU B C 1
ATOM 4978 O O . LEU B 1 298 ? 9.933 20.129 16.646 1 40.91 298 LEU B O 1
ATOM 4982 N N . CYS B 1 299 ? 9.47 20.64 18.525 1 40.24 299 CYS B N 1
ATOM 4983 C CA . CYS B 1 299 ? 8.192 21.239 18.158 1 40.24 299 CYS B CA 1
ATOM 4984 C C . CYS B 1 299 ? 8.359 22.715 17.817 1 40.24 299 CYS B C 1
ATOM 4986 O O . CYS B 1 299 ? 8.92 23.479 18.605 1 40.24 299 CYS B O 1
ATOM 4988 N N . SER B 1 300 ? 8.328 23.054 16.744 1 39.91 300 SER B N 1
ATOM 4989 C CA . SER B 1 300 ? 8.45 24.481 16.464 1 39.91 300 SER B CA 1
ATOM 4990 C C . SER B 1 300 ? 7.492 25.296 17.326 1 39.91 300 SER B C 1
ATOM 4992 O O . SER B 1 300 ? 7.784 26.443 17.673 1 39.91 300 SER B O 1
ATOM 4994 N N . ASP B 1 301 ? 6.195 24.941 17.369 1 39.4 301 ASP B N 1
ATOM 4995 C CA . ASP B 1 301 ? 5.295 25.722 18.213 1 39.4 301 ASP B CA 1
ATOM 4996 C C . ASP B 1 301 ? 4.924 24.954 19.479 1 39.4 301 ASP B C 1
ATOM 4998 O O . ASP B 1 301 ? 4.497 23.799 19.408 1 39.4 301 ASP B O 1
ATOM 5002 N N . GLU B 1 302 ? 5.269 25.431 20.592 1 39.86 302 GLU B N 1
ATOM 5003 C CA . GLU B 1 302 ? 5.07 24.961 21.96 1 39.86 302 GLU B CA 1
ATOM 5004 C C . GLU B 1 302 ? 3.658 24.417 22.157 1 39.86 302 GLU B C 1
ATOM 5006 O O . GLU B 1 302 ? 3.44 23.529 22.983 1 39.86 302 GLU B O 1
ATOM 5011 N N . ARG B 1 303 ? 2.684 25.055 21.607 1 40.25 303 ARG B N 1
ATOM 5012 C CA . ARG B 1 303 ? 1.282 24.698 21.795 1 40.25 303 ARG B CA 1
ATOM 5013 C C . ARG B 1 303 ? 0.975 23.339 21.174 1 40.25 303 ARG B C 1
ATOM 5015 O O . ARG B 1 303 ? -0.061 22.738 21.464 1 40.25 303 ARG B O 1
ATOM 5022 N N . ASP B 1 304 ? 1.777 22.98 20.304 1 41.93 304 ASP B N 1
ATOM 5023 C CA . ASP B 1 304 ? 1.592 21.751 19.539 1 41.93 304 ASP B CA 1
ATOM 5024 C C . ASP B 1 304 ? 1.852 20.52 20.405 1 41.93 304 ASP B C 1
ATOM 5026 O O . ASP B 1 304 ? 1.364 19.429 20.104 1 41.93 304 ASP B O 1
ATOM 5030 N N . ILE B 1 305 ? 2.503 20.741 21.444 1 41.2 305 ILE B N 1
ATOM 5031 C CA . ILE B 1 305 ? 2.823 19.679 22.393 1 41.2 305 ILE B CA 1
ATOM 5032 C C . ILE B 1 305 ? 1.534 19.071 22.941 1 41.2 305 ILE B C 1
ATOM 5034 O O . ILE B 1 305 ? 1.422 17.849 23.067 1 41.2 305 ILE B O 1
ATOM 5038 N N . ILE B 1 306 ? 0.687 19.987 23.271 1 37.72 306 ILE B N 1
ATOM 5039 C CA . ILE B 1 306 ? -0.512 19.517 23.956 1 37.72 306 ILE B CA 1
ATOM 5040 C C . ILE B 1 306 ? -1.387 18.728 22.983 1 37.72 306 ILE B C 1
ATOM 5042 O O . ILE B 1 306 ? -1.967 17.704 23.351 1 37.72 306 ILE B O 1
ATOM 5046 N N . TYR B 1 307 ? -1.423 19.346 21.81 1 38.86 307 TYR B N 1
ATOM 5047 C CA . TYR B 1 307 ? -2.385 18.76 20.882 1 38.86 307 TYR B CA 1
ATOM 5048 C C . TYR B 1 307 ? -1.819 17.504 20.232 1 38.86 307 TYR B C 1
ATOM 5050 O O . TYR B 1 307 ? -2.566 16.698 19.671 1 38.86 307 TYR B O 1
ATOM 5058 N N . ALA B 1 308 ? -0.572 17.43 20.144 1 40.85 308 ALA B N 1
ATOM 5059 C CA . ALA B 1 308 ? 0.018 16.201 19.62 1 40.85 308 ALA B CA 1
ATOM 5060 C C . ALA B 1 308 ? -0.185 15.039 20.588 1 40.85 308 ALA B C 1
ATOM 5062 O O . ALA B 1 308 ? 0.202 13.904 20.296 1 40.85 308 ALA B O 1
ATOM 5063 N N . ILE B 1 309 ? -0.81 15.364 21.771 1 40.14 309 ILE B N 1
ATOM 5064 C CA . ILE B 1 309 ? -1.116 14.395 22.817 1 40.14 309 ILE B CA 1
ATOM 5065 C C . ILE B 1 309 ? -2.541 13.875 22.639 1 40.14 309 ILE B C 1
ATOM 5067 O O . ILE B 1 309 ? -3.485 14.661 22.53 1 40.14 309 ILE B O 1
#

Nearest PDB structures (foldseek):
  3r8a-assembly2_B  TM=2.058E-01  e=8.564E-01  Homo sapiens
  7sss-assembly1_D  TM=2.146E-01  e=2.194E+00  Homo sapiens
  1x76-assembly1_A  TM=2.056E-01  e=8.751E+00  Homo sapiens
  6w3z-assembly1_A  TM=2.704E-01  e=3.998E+00  Brugia malayi
  1x76-assembly1_A  TM=2.044E-01  e=7.358E+00  Homo sapiens

Organism: NCBI:txid1448308

Solvent-accessible surface area (backbone atoms only — not comparable to full-atom values): 34981 Å² total; per-residue (Å²): 136,76,85,79,83,92,82,77,72,88,78,78,84,81,76,76,76,82,81,77,76,75,77,72,73,72,70,70,70,69,66,71,77,69,76,72,68,61,39,75,59,75,86,74,83,66,91,46,81,60,40,44,42,34,38,38,36,52,42,42,78,52,76,84,54,82,52,30,30,50,77,43,79,42,50,56,90,76,35,63,59,63,30,30,27,52,45,66,56,59,74,66,90,46,59,81,34,73,38,20,41,52,91,74,60,36,27,30,44,67,30,25,56,47,55,50,52,44,52,52,70,68,48,33,49,84,43,70,42,47,33,33,38,70,81,70,43,39,60,85,88,36,67,68,56,47,65,51,48,50,73,42,44,52,57,51,32,21,31,26,56,30,32,42,31,42,72,48,70,58,48,75,66,52,52,50,42,54,52,50,38,54,50,52,49,46,42,71,74,74,58,48,95,67,60,53,69,67,56,51,51,44,48,22,56,59,42,61,38,73,62,71,42,36,56,58,43,47,42,54,50,24,54,28,89,44,36,38,40,30,38,50,90,44,71,45,44,51,67,45,53,51,31,20,48,51,53,46,42,69,49,28,65,88,47,50,88,66,32,57,53,46,68,57,51,50,51,42,49,50,47,24,49,37,53,50,72,56,44,75,61,68,56,65,55,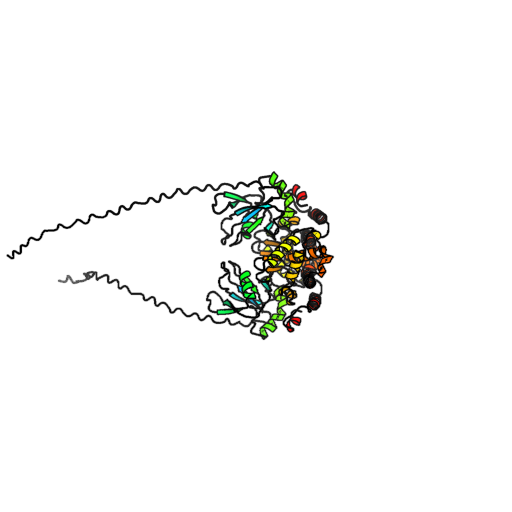54,50,42,56,45,48,62,66,44,57,83,32,68,54,87,53,75,71,48,59,61,55,63,89,142,77,87,73,85,74,88,77,80,79,77,75,80,80,76,78,75,79,79,76,77,75,76,72,73,74,70,72,69,69,68,72,78,71,76,72,68,61,40,74,59,75,84,74,83,67,90,46,82,58,39,43,42,32,37,38,36,51,43,43,80,52,76,83,54,81,51,30,31,49,78,44,79,40,50,56,92,77,36,61,58,65,30,32,27,52,43,69,55,61,72,68,90,47,57,82,34,72,38,22,42,52,91,73,58,36,28,30,42,65,31,26,56,47,55,50,52,44,52,55,68,68,48,34,50,83,42,73,42,44,31,32,37,69,81,72,43,37,59,84,88,37,66,70,57,45,66,51,48,49,73,43,44,53,56,51,34,20,29,26,56,29,31,42,32,42,74,48,68,57,48,75,66,52,52,51,43,52,50,50,37,54,50,51,47,47,42,70,74,73,59,49,95,68,61,55,70,66,56,52,52,45,50,21,56,58,43,62,38,73,62,71,40,37,54,58,44,49,40,54,50,24,53,29,87,44,38,37,41,31,36,50,91,44,72,44,44,50,66,45,53,50,30,20,47,52,53,46,42,67,47,28,65,87,47,49,87,66,32,57,52,46,69,57,51,50,52,41,48,50,48,24,49,39,53,50,70,56,47,74,62,67,58,65,57,54,49,42,56,46,47,62,67,45,58,84,32,66,54,87,53,75,72,49,59,61,52,61,90

Sequence (618 aa):
MRSSGHRCANYGPRGALPRHQRNARISVIQSPRRHHFIMAYSYERLDTHRNIRILLLAPSVDHSSPLCFTFEDIDIINADDQYEAISYVWGVPLFSHRIYQNDDLDQFLRITKSLHDALTRFRHPTMTRRLWADGICINQADDAEKASQIPLMRQIYQRASKVLVWLGEGSAESSAIFNHISRISRQSSPEVGDIPEETWQAFSSFLDIPYFSRRWIVQEMALNLDVILSCGKREMTWVRLCTALDKLLRLGDKHKDHVVGYGRLEQIHHLWKYWTFDGSSDQETEMLSLLNNLDHCLCSDERDIIYAIMRSSGHRCANYGPRGALPRHQRNARISVIQSPRRHHFIMAYSYERLDTHRNIRILLLAPSVDHSSPLCFTFEDIDIINADDQYEAISYVWGVPLFSHRIYQNDDLDQFLRITKSLHDALTRFRHPTMTRRLWADGICINQADDAEKASQIPLMRQIYQRASKVLVWLGEGSAESSAIFNHISRISRQSSPEVGDIPEETWQAFSSFLDIPYFSRRWIVQEMALNLDVILSCGKREMTWVRLCTALDKLLRLGDKHKDHVVGYGRLEQIHHLWKYWTFDGSSDQETEMLSLLNNLDHCLCSDERDIIYAI

InterPro domains:
  IPR010730 Heterokaryon incompatibility [PF06985] (83-220)
  IPR052895 Heterokaryon Regulation/Transcriptional Modulator [PTHR24148] (39-309)

Secondary structure (DSSP, 8-state):
----------PPP-------------------------EEP-PPPPSSTTEEEEEEEPP-S-TTSPPEEEEEEEEGGG-TTS-EEEEE---S----EEEEESTT--EEEEE-HHHHHHHHHH--SSS-EEEE-HHHHS-TT-HHHHHHHGGGHHHHHHHSSEEEEE--S--HHHHHHHHHHHHHHH-SS--GGGS-HHHHHHHHHHHTSGGGG-TTHHHHHHS-S-EEEEETTEEEEHHHHHHHHHHHHHH-TTTGGG-TTHHHHHHHHHHHHIIIIITTS-HHHHHHHHHHHHTTS--SSTTHHHHT-/--------------------------------------EEP-PPPPSSTTEEEEEEEPP-S-TTSPPEEEEEEEEGGG-TTS-EEEEE---S----EEEEESTT--EEEEE-HHHHHHHHHH--SSS-EEEE-HHHHS-TT-HHHHHHHGGGHHHHHHHSSEEEEE--S--HHHHHHHHHHHHHHH-SS--GGGS-HHHHHHHHHHHTSGGGG-TTHHHHHHS-S-EEEEETTEEEEHHHHHHHHHHHHHH-TTTGGG-TTHHHHHHHHHHHHIIIIITTS-HHHHHHHHHHHHTTS--SSTTHHHHT-

Radius of gyration: 34.47 Å; Cα contacts (8 Å, |Δi|>4): 944; chains: 2; bounding box: 95×75×126 Å

pLDDT: mean 73.78, std 23.3, range [16.23, 98.47]

Foldseek 3Di:
DDPDDDPDDDDDDDPPDDDPVPPPPPPPPPPPPPPLAQEADDDDDAPDLQKWKKWWWDAALDLVDAIETDIDIDGLVPCAAVAEEEAEDQPPFDQPDWHAYPDVSNYIYTGGPGVSVVCSLPGHHHDIHIYDYCRPRFDPVDVVSVVSCLLCLLSVLLRYSAYEYELEQDDPLRVVLLVVLQVLLPDPQDALVPDDPSNLVSQLVVLPRLRLLELLVLSNPQNYLHYWYDHNNDIDTLVSNVSSLVNNCVSPVVCCVVRPSSVSSVLSVVSNCCNVPVVPDPNVVSQLVSSVVSVVGCHVDPVSSVSSD/DDDDDDDDPPPPDDPPPPPPPPPPPPPPPPPPPPPLAQEADDDDDAPDLQKWKKWWWDAALDLVDAIETDIDIDGLVPCAAVAEEEAEDQPPADQPDWHAYPPVSSYIYTGGPGVSVVCSLPGHHHDIHIYDYCRPRFDPVDVVSVVSCLLCLLSVQLRYSAYEYELEQDDPLRVVLLVVLQVLLPDPQDALVPDDPSNLVSQLVVLPRLRLLELLVLSNPQNYLHYWYDHNNDIDTLVSNVSSLVNNCVSPVVCCVVRPSSVSSVLSVVSNCCNVPVVPDPNVVSSVVSSVVSVVRCHVDPVSSVSSD

=== Feature glossary ===
The features interleaved in this record are:

— What the protein is —

Sequence gives the chain of amino acids in standard one-letter code (A=alanine, C=cysteine, …, Y=tyrosine), read N→C. It is the only feature that is directly encoded by the gene; all structural features are derived from the folded form of this sequence.

Database cross-references. InterPro integrates a dozen domain/family signature databases into unified entries with residue-range hits. GO terms attach function/process/location labels with evidence codes. CATH codes position the fold in a four-level structural taxonomy. Organism 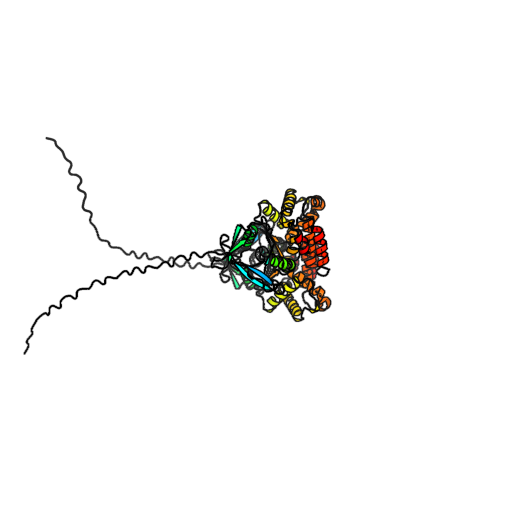is the NCBI-taxonomy species name.

— Where its atoms are —

Atomic coordinates in PDBx/mmCIF format — the same representation the Protein Data Bank distributes. Each line of the _atom_site loop places one backbone atom in Cartesian space (units: ångströms, origin: arbitrary).

The six renders are orthographic views along the three Cartesian axes in both directions. Representation (cartoon, sticks, or surface) and color scheme (sequence-rainbow or by-chain) vary across proteins so the training set covers all the common visualization conventions.

— Local backbone conformation —

Eight-state secondary structure (DSSP): H is the canonical α-helix, G the tighter 3₁₀-helix, I the wider π-helix; E/B are β-structure, T and S are turns and bends, and '-' is everything else. DSSP derives these from the pattern of main-chain N–H···O=C hydrogen bonds, not from the sequence.

P-SEA three-state annotation labels each residue as helix, strand, or coil based purely on the geometry of the Cα trace. It serves as a fallback when the full backbone (and thus DSSP) is unavailable.

The φ/ψ torsion pair specifies the backbone conformation at each residue. φ rotates about the N–Cα bond, ψ about the Cα–C bond. Steric clashes forbid most of the (φ, ψ) plane — the allowed regions (α-helix basin, β-sheet basin, left-handed helix) are the Ramachandran-allowed regions.

— Global shape and packing —

The geometric summary reports three shape descriptors. Rg (radius of gyration) measures how spread out the Cα atoms are about their centre of mass; compact globular proteins have small Rg, elongated or unfolded ones large. Cα contacts (<8 Å, |i−j|>4) count long-range residue pairs in spatial proximity — high for tightly packed folds, near zero for rods or random coil. The bounding-box extents give the protein's footprint along x, y, z in Å.

Solvent-accessible surface area (SASA) is the area in Å² traced out by the centre of a 1.4 Å probe sphere (a water molecule) rolled over the protein's van der Waals surface (Shrake–Rupley / Lee–Richards construction). Buried residues have near-zero SASA; fully exposed residues can exceed 200 Å². The total SASA scales roughly with the number of surface residues.

The contact map is a binary N×N matrix image: pixel (i, j) is dark where Cα_i and Cα_j are within 8 Å and |i−j|>4. Because the |i−j|>4 filter removes local helical contacts, off-diagonal stripes parallel to the main diagonal indicate parallel β-sheets; stripes perpendicular to it indicate antiparallel β-sheets. The Ramachandran plot scatters every residue's (φ, ψ) pair against the sterically allowed regions. The PAE heatmap renders the predicted-aligned-error matrix.

— Structural neighborhood —

3Di is Foldseek's structural alphabet. Each residue is assigned one of twenty discrete states based on how its Cα sits relative to its spatial (not sequential) neighbors. Aligning 3Di strings finds structural homologs roughly as well as full 3D superposition, but orders of magnitude faster.

Nearest PDB neighbors are the top structural matches found by Foldseek when searching this structure against the entire Protein Data Bank. Each hit reports a TM-score (0 to 1; >0.5 almost always implies the same fold) and an E-value. These are *structural* homologs — they may share no detectable sequence similarity.

— Confidence and disorder —

For AlphaFold models, the B-factor field carries pLDDT — the model's own estimate of local accuracy on a 0–100 scale. Regions with pLDDT<50 should be treated as essentially unmodeled; they often correspond to intrinsically disordered segments.

Crystallographic B-factors measure how much each atom's electron density is smeared out, in Å². They rise in mobile loops and surface residues and fall in the buried interior. In AlphaFold models this column is repurposed to hold pLDDT instead.

Predicted aligned error is AlphaFold's pairwise confidence. Unlike pLDDT (per-residue), PAE is per-residue-pair and captures whether two parts of the structure are correctly placed relative to each other. Units are ångströms of expected positional error.